Protein 7MH6 (pdb70)

InterPro domains:
  IPR000390 Small drug/metabolite transporter protein family [PTHR30561] (1-107)
  IPR037185 Multidrug transporter EmrE superfamily [SSF103481] (6-107)
  IPR045324 Small multidrug resistance protein [PF00893] (3-94)

Nearest PDB structures (foldseek):
  7ssu-assembly1_B  TM=9.901E-01  e=3.007E-12  Escherichia coli K-12
  7mgx-assembly1_B  TM=9.864E-01  e=2.349E-11  Escherichia coli
  7svx-assembly1_B  TM=9.795E-01  e=2.108E-11  Escherichia coli K-12
  8vxu-assembly2_D  TM=9.558E-01  e=1.137E-05  Clostridia bacterium
  7szt-assembly1_B  TM=9.581E-01  e=2.560E-05  Clostridiales bacterium oral taxon 876

Secondary structure (DSSP, 8-state):
-HHHHHHHHHHHHHHHHHHHTTSTTTTBTTHHHHHHHHHHHHHHHHHHHTTTS-HHHHHHHHHHHHHHHHHHHHHHHS----SSS-SHHHHHHHHHHHHHHH-/-HHHHHHHHHHHHHHHHHHHHHSSSS-BHHHHHHHHHHHHHHHHHHHHHTTTS-HHHHHHHHHHHHHHHHHHHHHHHSS---S-TTHHHHHHHHHHHHTTS--/--S-EEEEEEEEETTEEEEEEE--SGGG-BSEEEEEEEETT-SS--EEEEEETT--EEEE--PPTT-EEEEEE--SSTTS-PPEEEEEE-/--SEEEEEEEEETTEEEEEEE---GGG-BSEEEEEEEESS-SS---EEEEETT--EEEE-S--TT-EEEEEEE-SSGGG-PPEEEEEE-

Radius of gyration: 27.43 Å; Cα contacts (8 Å, |Δi|>4): 727; chains: 4; bounding box: 62×65×69 Å

Sequence (385 aa):
SVPTKLEVVAATPTSLLISWDAGHWWEWVTYYRITYGETGGNSPVQEFTVPGYSSTATISGLKPGVDYTITVYAPTSDYGSPISINYRTNPYIYLGGAILAEVIGTTLMKFSNGFTRLIPSMGTIICYCASFWLLAQTLAYIPTGIAYAIWSGVGIVLISLLSWGFFGQRLDLPAIIGMMLICAGVLIINLLSSVPTKLEVVAATPTSLLISWDAGHWWEWVTYYRITYGETGGNSPVQEFTVPGYSSTATISGLKPGVDYTITVYAPTSDYGSPISINYRTNPYIYLGGAILAEVIGTTLMKFSNGFTRLIPSMGTIICYCASFWLLAQTLAYIPTGIAYAIWSGVGIVLISLLSWGFFGQRLDLPAIIGMMLICAGVLIINLL

GO terms:
  GO:0022857 transmembrane transporter activity (F, IDA)
  GO:0005886 plasma membrane (C, EXP)
  GO:0042802 identical protein binding (F, IPI)
  GO:0005886 plasma membrane (C, IDA)
  GO:0016020 membrane (C, IDA)
  GO:0042908 xenobiotic transport (P, IDA)
  GO:0042910 xenobiotic transmembrane transporter activity (F, IDA)
  GO:1990961 xenobiotic detoxification by transmembrane export across the plasma membrane (P, IDA)
  GO:0015871 choline transport (P, IMP)
  GO:0015199 amino-acid betaine transmembrane transporter activity (F, IMP)
  GO:0015220 choline transmembrane transporter activity (F, IMP)
  GO:0031460 glycine betaine transport (P, IMP)
  GO:0006970 response to osmotic stress (P, IMP)
  GO:0015297 antiporter activity (F, IDA)
  GO:0006974 DNA damage response (P, IEP)
  GO:0009410 response to xenobiotic stimulus (P, IMP)
  GO:0006805 xenobiotic metabolic process (P, IMP)
  GO:0071466 cellular response to xenobiotic stimulus (P, IDA)

Organism: Escherichia coli (strain K12) (NCBI:txid83333)

Solvent-accessible surface area: 20332 Å² total; per-residue (Å²): 116,9,6,56,145,15,102,27,97,46,50,76,77,61,27,0,68,0,18,9,71,8,16,81,157,154,62,71,0,30,88,0,77,0,22,13,4,46,81,73,38,126,100,97,90,95,93,57,91,18,63,0,132,32,45,73,9,84,1,67,72,14,99,88,37,45,29,9,42,0,19,0,62,5,12,57,92,119,18,22,93,53,43,73,44,94,78,157,34,120,31,39,124,123,1,22,24,0,3,87,16,42,2,77,0,34,25,54,71,130,126,6,66,66,99,11,57,27,52,17,5,96,16,0,90,110,18,38,78,38,0,60,130,42,24,10,87,1,4,76,171,6,22,4,3,12,2,17,0,8,50,6,0,36,9,12,18,38,57,47,59,61,19,150,40,173,83,43,90,145,130,76,71,117,7,94,92,0,45,107,72,1,63,40,0,23,99,51,0,41,116,129,167,49,6,4,63,136,18,100,31,91,48,49,60,80,66,26,1,65,0,16,11,67,12,24,103,137,121,42,88,0,29,81,0,75,0,12,24,8,56,62,62,59,133,75,113,85,116,109,65,87,28,60,3,163,38,46,74,8,90,3,72,72,11,115,80,44,43,23,10,42,1,19,0,62,7,13,56,102,123,26,16,87,58,36,68,42,88,76,154,29,136,28,125,134,107,2,32,29,0,2,88,15,25,0,69,0,8,14,52,4,61,79,0,70,20,50,14,82,22,62,14,9,94,13,1,98,107,20,26,71,41,6,110,163,41,60,58,68,0,74,79,166,6,80,93,26,65,5,75,7,75,41,2,15,64,0,0,58,47,0,26,94,60,10,121,58,116,67,42,111,119,90,93,32,76,6,63,125,0,5,76,49,0,14,52,0,0,68,29,32,37,88,132

Foldseek 3Di:
DPWADWDFDDDDQFKTKIFTRLDDVVPFAQKKKKWKAFPVPPDHTDIDMDGRVGGIDMGGGGHGQTKMKMWIDGPDCPVDDIDIDIDHD/DLVVLLVVLLVLQLLLVVLPVVDDPCPPPPSVVSNVVSNVSSVVSCVVSCVPAPPVLSVLLSVLVNVVVNQCVCVVPVDDCPPVVCVVVNVVSVVSCVVSPPD/DFDKADWDFPDDDQFKTKIFIRQDDPVSQAQKKKKWKDFPVDPDGIDIDMDGRVDGMDMGGGHHAQTKMKMWIGGPDCPRHDIDIDMDHD/DLVVLLVQLLVLQLQLVLLVVVCVNVPDPPSVVSNVVSNVSSVVSVVVSVVPDPDLVSVLCSLVVSLVSNLVVCCVPVRDACPDPDPVVSVVVSVVSNPVRVD

B-factor: mean 81.22, std 17.91, range [43.33, 155.23]

Structure (mmCIF, N/CA/C/O backbone):
data_7MH6
#
_entry.id   7MH6
#
_cell.length_a   140.641
_cell.length_b   49.850
_cell.length_c   109.830
_cell.angle_alpha   90.000
_cell.angle_beta   93.750
_cell.angle_gamma   90.000
#
_symmetry.space_group_name_H-M   'C 1 2 1'
#
loop_
_entity.id
_entity.type
_entity.pdbx_description
1 polymer 'Monobody L10'
2 polymer 'Multidrug transporter EmrE'
3 water water
#
loop_
_atom_site.group_PDB
_atom_site.id
_atom_site.type_symbol
_atom_site.label_atom_id
_atom_site.label_alt_id
_atom_site.label_comp_id
_atom_site.label_asym_id
_atom_site.label_entity_id
_atom_site.label_seq_id
_atom_site.pdbx_PDB_ins_code
_atom_site.Cartn_x
_atom_site.Cartn_y
_atom_site.Cartn_z
_atom_site.occupancy
_atom_site.B_iso_or_equiv
_atom_site.auth_seq_id
_atom_site.auth_comp_id
_atom_site.auth_asym_id
_atom_site.auth_atom_id
_atom_site.pdbx_PDB_model_num
ATOM 1 N N . SER A 1 2 ? -39.080 -31.864 23.282 1.00 77.58 4 SER D N 1
ATOM 2 C CA . SER A 1 2 ? -39.607 -33.063 22.641 1.00 84.81 4 SER D CA 1
ATOM 3 C C . SER A 1 2 ? -39.979 -34.117 23.679 1.00 95.19 4 SER D C 1
ATOM 4 O O . SER A 1 2 ? -41.116 -34.587 23.719 1.00 105.95 4 SER D O 1
ATOM 7 N N . VAL A 1 3 ? -39.014 -34.491 24.512 1.00 95.09 5 VAL D N 1
ATOM 8 C CA . VAL A 1 3 ? -39.248 -35.444 25.594 1.00 92.48 5 VAL D CA 1
ATOM 9 C C . VAL A 1 3 ? -38.671 -34.867 26.881 1.00 85.91 5 VAL D C 1
ATOM 10 O O . VAL A 1 3 ? -37.620 -34.211 26.847 1.00 91.66 5 VAL D O 1
ATOM 14 N N . PRO A 1 4 ? -39.319 -35.071 28.039 1.00 81.97 6 PRO D N 1
ATOM 15 C CA . PRO A 1 4 ? -40.581 -35.802 28.213 1.00 84.77 6 PRO D CA 1
ATOM 16 C C . PRO A 1 4 ? -41.800 -34.992 27.776 1.00 86.23 6 PRO D C 1
ATOM 17 O O . PRO A 1 4 ? -41.661 -33.830 27.394 1.00 82.93 6 PRO D O 1
ATOM 21 N N . THR A 1 5 ? -42.981 -35.604 27.839 1.00 89.42 7 THR D N 1
ATOM 22 C CA . THR A 1 5 ? -44.201 -34.964 27.373 1.00 95.55 7 THR D CA 1
ATOM 23 C C . THR A 1 5 ? -45.374 -35.424 28.228 1.00 96.06 7 THR D C 1
ATOM 24 O O . THR A 1 5 ? -45.419 -36.579 28.662 1.00 94.18 7 THR D O 1
ATOM 28 N N . LYS A 1 6 ? -46.315 -34.506 28.468 1.00 88.35 8 LYS D N 1
ATOM 29 C CA . LYS A 1 6 ? -47.575 -34.785 29.160 1.00 86.94 8 LYS D CA 1
ATOM 30 C C . LYS A 1 6 ? -47.321 -35.265 30.594 1.00 79.87 8 LYS D C 1
ATOM 31 O O . LYS A 1 6 ? -47.482 -36.438 30.936 1.00 77.24 8 LYS D O 1
ATOM 37 N N . LEU A 1 7 ? -46.928 -34.308 31.429 1.00 77.43 9 LEU D N 1
ATOM 38 C CA . LEU A 1 7 ? -46.694 -34.557 32.848 1.00 72.94 9 LEU D CA 1
ATOM 39 C C . LEU A 1 7 ? -47.967 -34.222 33.617 1.00 74.56 9 LEU D C 1
ATOM 40 O O . LEU A 1 7 ? -48.331 -33.049 33.746 1.00 80.33 9 LEU D O 1
ATOM 45 N N . GLU A 1 8 ? -48.642 -35.249 34.128 1.00 74.93 10 GLU D N 1
ATOM 46 C CA . GLU A 1 8 ? -49.881 -35.063 34.869 1.00 78.53 10 GLU D CA 1
ATOM 47 C C . GLU A 1 8 ? -49.877 -35.956 36.102 1.00 74.59 10 GLU D C 1
ATOM 48 O O . GLU A 1 8 ? -49.169 -36.965 36.164 1.00 75.07 10 GLU D O 1
ATOM 54 N N . VAL A 1 9 ? -50.687 -35.571 37.083 1.00 66.40 11 VAL D N 1
ATOM 55 C CA . VAL A 1 9 ? -50.769 -36.260 38.366 1.00 54.86 11 VAL D CA 1
ATOM 56 C C . VAL A 1 9 ? -51.930 -37.242 38.300 1.00 53.87 11 VAL D C 1
ATOM 57 O O . VAL A 1 9 ? -53.098 -36.841 38.303 1.00 63.04 11 VAL D O 1
ATOM 61 N N . VAL A 1 10 ? -51.611 -38.536 38.250 1.00 50.17 12 VAL D N 1
ATOM 62 C CA . VAL A 1 10 ? -52.648 -39.562 38.169 1.00 49.36 12 VAL D CA 1
ATOM 63 C C . VAL A 1 10 ? -53.404 -39.661 39.489 1.00 55.19 12 VAL D C 1
ATOM 64 O O . VAL A 1 10 ? -54.609 -39.395 39.558 1.00 67.46 12 VAL D O 1
ATOM 68 N N . ALA A 1 11 ? -52.708 -40.049 40.553 1.00 50.74 13 ALA D N 1
ATOM 69 C CA . ALA A 1 11 ? -53.303 -40.199 41.871 1.00 45.82 13 ALA D CA 1
ATOM 70 C C . ALA A 1 11 ? -52.804 -39.096 42.795 1.00 49.48 13 ALA D C 1
ATOM 71 O O . ALA A 1 11 ? -51.696 -38.580 42.629 1.00 59.55 13 ALA D O 1
ATOM 73 N N . ALA A 1 12 ? -53.629 -38.741 43.777 1.00 48.92 14 ALA D N 1
ATOM 74 C CA . ALA A 1 12 ? -53.313 -37.618 44.655 1.00 52.59 14 ALA D CA 1
ATOM 75 C C . ALA A 1 12 ? -53.873 -37.890 46.043 1.00 53.18 14 ALA D C 1
ATOM 76 O O . ALA A 1 12 ? -55.092 -37.890 46.236 1.00 65.17 14 ALA D O 1
ATOM 78 N N . THR A 1 13 ? -52.984 -38.115 46.994 1.00 47.77 15 THR D N 1
ATOM 79 C CA . THR A 1 13 ? -53.223 -38.195 48.421 1.00 48.35 15 THR D CA 1
ATOM 80 C C . THR A 1 13 ? -52.706 -36.921 49.083 1.00 54.16 15 THR D C 1
ATOM 81 O O . THR A 1 13 ? -51.724 -36.340 48.611 1.00 62.37 15 THR D O 1
ATOM 85 N N . PRO A 1 14 ? -53.359 -36.432 50.149 1.00 53.93 16 PRO D N 1
ATOM 86 C CA . PRO A 1 14 ? -52.885 -35.207 50.811 1.00 54.74 16 PRO D CA 1
ATOM 87 C C . PRO A 1 14 ? -51.390 -35.159 51.104 1.00 59.47 16 PRO D C 1
ATOM 88 O O . PRO A 1 14 ? -50.835 -34.070 51.275 1.00 67.15 16 PRO D O 1
ATOM 92 N N . THR A 1 15 ? -50.718 -36.310 51.154 1.00 57.89 17 THR D N 1
ATOM 93 C CA . THR A 1 15 ? -49.284 -36.346 51.421 1.00 54.11 17 THR D CA 1
ATOM 94 C C . THR A 1 15 ? -48.486 -37.051 50.332 1.00 58.66 17 THR D C 1
ATOM 95 O O . THR A 1 15 ? -47.283 -37.275 50.514 1.00 66.11 17 THR D O 1
ATOM 99 N N . SER A 1 16 ? -49.106 -37.406 49.208 1.00 54.42 18 SER D N 1
ATOM 100 C CA . SER A 1 16 ? -48.373 -38.109 48.165 1.00 51.46 18 SER D CA 1
ATOM 101 C C . SER A 1 16 ? -49.038 -37.877 46.817 1.00 53.57 18 SER D C 1
ATOM 102 O O . SER A 1 16 ? -50.260 -37.738 46.726 1.00 60.60 18 SER D O 1
ATOM 105 N N . LEU A 1 17 ? -48.214 -37.854 45.769 1.00 53.42 19 LEU D N 1
ATOM 106 C CA . LEU A 1 17 ? -48.668 -37.608 44.405 1.00 47.90 19 LEU D CA 1
ATOM 107 C C . LEU A 1 17 ? -48.046 -38.641 43.481 1.00 51.10 19 LEU D C 1
ATOM 108 O O . LEU A 1 17 ? -46.818 -38.759 43.416 1.00 56.63 19 LEU D O 1
ATOM 113 N N . LEU A 1 18 ? -48.889 -39.380 42.764 1.00 50.49 20 LEU D N 1
ATOM 114 C CA . LEU A 1 18 ? -48.443 -40.335 41.756 1.00 49.71 20 LEU D CA 1
ATOM 115 C C . LEU A 1 18 ? -48.552 -39.665 40.391 1.00 52.86 20 LEU D C 1
ATOM 116 O O . LEU A 1 18 ? -49.658 -39.433 39.894 1.00 67.64 20 LEU D O 1
ATOM 121 N N . ILE A 1 19 ? -47.408 -39.357 39.789 1.00 50.71 21 ILE D N 1
ATOM 122 C CA . ILE A 1 19 ? -47.368 -38.644 38.521 1.00 57.32 21 ILE D CA 1
ATOM 123 C C . ILE A 1 19 ? -46.918 -39.595 37.420 1.00 63.30 21 ILE D C 1
ATOM 124 O O . ILE A 1 19 ? -46.348 -40.661 37.670 1.00 71.62 21 ILE D O 1
ATOM 129 N N . SER A 1 20 ? -47.180 -39.191 36.178 1.00 66.20 22 SER D N 1
ATOM 130 C CA . SER A 1 20 ? -46.793 -39.977 35.015 1.00 69.55 22 SER D CA 1
ATOM 131 C C . SER A 1 20 ? -46.460 -39.034 33.868 1.00 71.61 22 SER D C 1
ATOM 132 O O . SER A 1 20 ? -46.751 -37.836 33.913 1.00 76.88 22 SER D O 1
ATOM 135 N N . TRP A 1 21 ? -45.852 -39.598 32.828 1.00 68.12 23 TRP D N 1
ATOM 136 C CA . TRP A 1 21 ? -45.490 -38.833 31.645 1.00 73.55 23 TRP D CA 1
ATOM 137 C C . TRP A 1 21 ? -45.292 -39.794 30.485 1.00 73.28 23 TRP D C 1
ATOM 138 O O . TRP A 1 21 ? -45.094 -40.998 30.676 1.00 73.19 23 TRP D O 1
ATOM 149 N N . ASP A 1 22 ? -45.354 -39.243 29.276 1.00 74.17 24 ASP D N 1
ATOM 150 C CA . ASP A 1 22 ? -45.079 -40.017 28.072 1.00 78.07 24 ASP D CA 1
ATOM 151 C C . ASP A 1 22 ? -43.569 -40.092 27.892 1.00 77.60 24 ASP D C 1
ATOM 152 O O . ASP A 1 22 ? -42.926 -39.099 27.532 1.00 75.23 24 ASP D O 1
ATOM 157 N N . ALA A 1 23 ? -43.003 -41.272 28.148 1.00 78.45 25 ALA D N 1
ATOM 158 C CA . ALA A 1 23 ? -41.557 -41.460 28.146 1.00 77.84 25 ALA D CA 1
ATOM 159 C C . ALA A 1 23 ? -40.979 -41.348 26.743 1.00 87.28 25 ALA D C 1
ATOM 160 O O . ALA A 1 23 ? -39.760 -41.420 26.560 1.00 89.91 25 ALA D O 1
ATOM 162 N N . GLY A 1 24 ? -41.846 -41.174 25.752 1.00 92.10 26 GLY D N 1
ATOM 163 C CA . GLY A 1 24 ? -41.415 -41.074 24.376 1.00 93.44 26 GLY D CA 1
ATOM 164 C C . GLY A 1 24 ? -41.851 -42.283 23.582 1.00 96.04 26 GLY D C 1
ATOM 165 O O . GLY A 1 24 ? -43.031 -42.647 23.599 1.00 99.65 26 GLY D O 1
ATOM 166 N N . HIS A 1 25 ? -40.902 -42.938 22.918 1.00 97.11 27 HIS D N 1
ATOM 167 C CA . HIS A 1 25 ? -41.233 -44.080 22.078 1.00 106.00 27 HIS D CA 1
ATOM 168 C C . HIS A 1 25 ? -39.986 -44.820 21.613 1.00 108.44 27 HIS D C 1
ATOM 169 O O . HIS A 1 25 ? -39.403 -44.475 20.579 1.00 115.41 27 HIS D O 1
ATOM 176 N N . TRP A 1 26 ? -39.577 -45.838 22.371 1.00 100.52 28 TRP D N 1
ATOM 177 C CA . TRP A 1 26 ? -38.503 -46.738 21.969 1.00 103.78 28 TRP D CA 1
ATOM 178 C C . TRP A 1 26 ? -37.236 -45.976 21.608 1.00 102.73 28 TRP D C 1
ATOM 179 O O . TRP A 1 26 ? -36.487 -45.550 22.494 1.00 92.91 28 TRP D O 1
ATOM 190 N N . TRP A 1 27 ? -37.015 -45.771 20.310 1.00 107.92 29 TRP D N 1
ATOM 191 C CA . TRP A 1 27 ? -35.774 -45.193 19.805 1.00 109.10 29 TRP D CA 1
ATOM 192 C C . TRP A 1 27 ? -35.536 -43.762 20.282 1.00 109.10 29 TRP D C 1
ATOM 193 O O . TRP A 1 27 ? -34.531 -43.144 19.915 1.00 108.54 29 TRP D O 1
ATOM 204 N N . GLU A 1 28 ? -36.445 -43.219 21.090 1.00 104.10 30 GLU D N 1
ATOM 205 C CA . GLU A 1 28 ? -36.235 -41.924 21.727 1.00 103.08 30 GLU D CA 1
ATOM 206 C C . GLU A 1 28 ? -36.328 -42.001 23.246 1.00 94.09 30 GLU D C 1
ATOM 207 O O . GLU A 1 28 ? -36.440 -40.959 23.905 1.00 92.55 30 GLU D O 1
ATOM 213 N N . TRP A 1 29 ? -36.288 -43.203 23.819 1.00 89.49 31 TRP D N 1
ATOM 214 C CA . TRP A 1 29 ? -36.200 -43.345 25.265 1.00 76.48 31 TRP D CA 1
ATOM 215 C C . TRP A 1 29 ? -34.852 -42.837 25.759 1.00 67.20 31 TRP D C 1
ATOM 216 O O . TRP A 1 29 ? -33.806 -43.170 25.193 1.00 68.44 31 TRP D O 1
ATOM 227 N N . VAL A 1 30 ? -34.874 -42.035 26.820 1.00 64.35 32 VAL D N 1
ATOM 228 C CA . VAL A 1 30 ? -33.639 -41.559 27.431 1.00 63.58 32 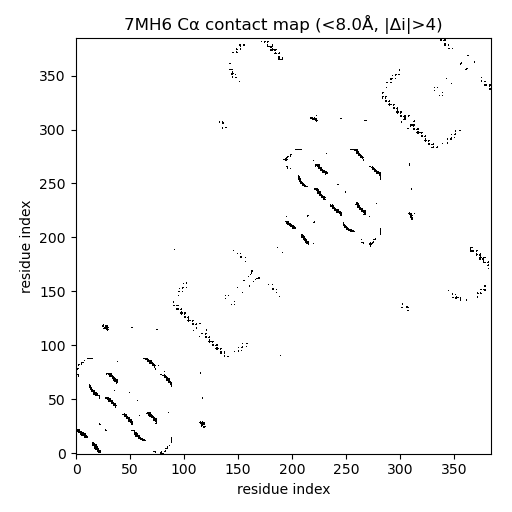VAL D CA 1
ATOM 229 C C . VAL A 1 30 ? -33.196 -42.572 28.477 1.00 65.71 32 VAL D C 1
ATOM 230 O O . VAL A 1 30 ? -33.947 -43.490 28.821 1.00 66.02 32 VAL D O 1
ATOM 234 N N . THR A 1 31 ? -31.974 -42.417 28.989 1.00 65.28 33 THR D N 1
ATOM 235 C CA . THR A 1 31 ? -31.494 -43.330 30.020 1.00 56.41 33 THR D CA 1
ATOM 236 C C . THR A 1 31 ? -32.188 -43.079 31.351 1.00 59.29 33 THR D C 1
ATOM 237 O O . THR A 1 31 ? -32.475 -44.025 32.094 1.00 66.77 33 THR D O 1
ATOM 241 N N . TYR A 1 32 ? -32.475 -41.818 31.668 1.00 61.17 34 TYR D N 1
ATOM 242 C CA . TYR A 1 32 ? -33.021 -41.484 32.975 1.00 59.02 34 TYR D CA 1
ATOM 243 C C . TYR A 1 32 ? -33.685 -40.117 32.922 1.00 62.85 34 TYR D C 1
ATOM 244 O O . TYR A 1 32 ? -33.269 -39.238 32.165 1.00 69.25 34 TYR D O 1
ATOM 253 N N . TYR A 1 33 ? -34.717 -39.950 33.741 1.00 60.57 35 TYR D N 1
ATOM 254 C CA . TYR A 1 33 ? -35.308 -38.651 34.020 1.00 63.47 35 TYR D CA 1
ATOM 255 C C . TYR A 1 33 ? -35.037 -38.293 35.475 1.00 69.16 35 TYR D C 1
ATOM 256 O O . TYR A 1 33 ? -34.897 -39.174 36.327 1.00 72.23 35 TYR D O 1
ATOM 265 N N . ARG A 1 34 ? -34.954 -36.996 35.760 1.00 62.36 36 ARG D N 1
ATOM 266 C CA . ARG A 1 34 ? -34.866 -36.523 37.133 1.00 57.56 36 ARG D CA 1
ATOM 267 C C . ARG A 1 34 ? -36.097 -35.680 37.433 1.00 66.46 36 ARG D C 1
ATOM 268 O O . ARG A 1 34 ? -36.479 -34.816 36.635 1.00 70.80 36 ARG D O 1
ATOM 276 N N . ILE A 1 35 ? -36.733 -35.961 38.566 1.00 65.59 37 ILE D N 1
ATOM 277 C CA . ILE A 1 35 ? -38.009 -35.363 38.938 1.00 64.63 37 ILE D CA 1
ATOM 278 C C . ILE A 1 35 ? -37.782 -34.506 40.172 1.00 71.26 37 ILE D C 1
ATOM 279 O O . ILE A 1 35 ? -37.353 -35.011 41.217 1.00 76.65 37 ILE D O 1
ATOM 284 N N . THR A 1 36 ? -38.077 -33.216 40.057 1.00 69.04 38 THR D N 1
ATOM 285 C CA . THR A 1 36 ? -37.899 -32.263 41.143 1.00 70.19 38 THR D CA 1
ATOM 286 C C . THR A 1 36 ? -39.262 -31.810 41.645 1.00 73.53 38 THR D C 1
ATOM 287 O O . THR A 1 36 ? -40.117 -31.410 40.848 1.00 74.09 38 THR D O 1
ATOM 291 N N . TYR A 1 37 ? -39.464 -31.874 42.961 1.00 73.84 39 TYR D N 1
ATOM 292 C CA . TYR A 1 37 ? -40.695 -31.399 43.583 1.00 71.12 39 TYR D CA 1
ATOM 293 C C . TYR A 1 37 ? -40.352 -30.565 44.808 1.00 76.99 39 TYR D C 1
ATOM 294 O O . TYR A 1 37 ? -39.661 -31.040 45.713 1.00 80.87 39 TYR D O 1
ATOM 303 N N . GLY A 1 38 ? -40.832 -29.322 44.833 1.00 81.75 40 GLY D N 1
ATOM 304 C CA . GLY A 1 38 ? -40.615 -28.448 45.968 1.00 84.92 40 GLY D CA 1
ATOM 305 C C . GLY A 1 38 ? -41.807 -27.540 46.167 1.00 91.12 40 GLY D C 1
ATOM 306 O O . GLY A 1 38 ? -42.744 -27.521 45.364 1.00 93.99 40 GLY D O 1
ATOM 307 N N . GLU A 1 39 ? -41.764 -26.782 47.261 1.00 90.12 41 GLU D N 1
ATOM 308 C CA . GLU A 1 39 ? -42.840 -25.845 47.552 1.00 93.70 41 GLU D CA 1
ATOM 309 C C . GLU A 1 39 ? -42.906 -24.768 46.475 1.00 99.64 41 GLU D C 1
ATOM 310 O O . GLU A 1 39 ? -41.882 -24.349 45.929 1.00 104.06 41 GLU D O 1
ATOM 316 N N . THR A 1 40 ? -44.127 -24.325 46.165 1.00 96.18 42 THR D N 1
ATOM 317 C CA . THR A 1 40 ? -44.309 -23.332 45.112 1.00 95.44 42 THR D CA 1
ATOM 318 C C . THR A 1 40 ? -43.679 -21.991 45.465 1.00 101.52 42 THR D C 1
ATOM 319 O O . THR A 1 40 ? -43.455 -21.171 44.568 1.00 104.80 42 THR D O 1
ATOM 323 N N . GLY A 1 41 ? -43.390 -21.751 46.741 1.00 106.30 43 GLY D N 1
ATOM 324 C CA . GLY A 1 41 ? -42.688 -20.552 47.151 1.00 107.90 43 GLY D CA 1
ATOM 325 C C . GLY A 1 41 ? -41.261 -20.847 47.564 1.00 101.55 43 GLY D C 1
ATOM 326 O O . GLY A 1 41 ? -40.352 -20.052 47.307 1.00 96.78 43 GLY D O 1
ATOM 327 N N . GLY A 1 42 ? -41.054 -21.994 48.206 1.00 103.63 44 GLY D N 1
ATOM 328 C CA . GLY A 1 42 ? -39.727 -22.409 48.612 1.00 105.94 44 GLY D CA 1
ATOM 329 C C . GLY A 1 42 ? -39.327 -21.903 49.982 1.00 114.03 44 GLY D C 1
ATOM 330 O O . GLY A 1 42 ? -38.829 -20.780 50.112 1.00 110.84 44 GLY D O 1
ATOM 331 N N . ASN A 1 43 ? -39.547 -22.721 51.014 1.00 119.96 45 ASN D N 1
ATOM 332 C CA . ASN A 1 43 ? -39.119 -22.345 52.358 1.00 119.41 45 ASN D CA 1
ATOM 333 C C . ASN A 1 43 ? -37.604 -22.204 52.422 1.00 118.21 45 ASN D C 1
ATOM 334 O O . ASN A 1 43 ? -37.081 -21.173 52.861 1.00 116.35 45 ASN D O 1
ATOM 339 N N . SER A 1 44 ? -36.882 -23.235 51.988 1.00 114.47 46 SER D N 1
ATOM 340 C CA . SER A 1 44 ? -35.434 -23.143 51.855 1.00 116.74 46 SER D CA 1
ATOM 341 C C . SER A 1 44 ? -34.948 -24.050 50.722 1.00 119.33 46 SER D C 1
ATOM 342 O O . SER A 1 44 ? -34.202 -23.583 49.852 1.00 117.91 46 SER D O 1
ATOM 345 N N . PRO A 1 45 ? -35.337 -25.349 50.676 1.00 120.84 47 PRO D N 1
ATOM 346 C CA . PRO A 1 45 ? -34.927 -26.181 49.539 1.00 106.47 47 PRO D CA 1
ATOM 347 C C . PRO A 1 45 ? -36.106 -26.661 48.707 1.00 104.59 47 PRO D C 1
ATOM 348 O O . PRO A 1 45 ? -37.205 -26.102 48.792 1.00 107.74 47 PRO D O 1
ATOM 352 N N . VAL A 1 46 ? -35.882 -27.699 47.897 1.00 104.53 48 VAL D N 1
ATOM 353 C CA . VAL A 1 46 ? -36.953 -28.395 47.187 1.00 103.19 48 VAL D CA 1
ATOM 354 C C . VAL A 1 46 ? -36.786 -29.887 47.450 1.00 98.16 48 VAL D C 1
ATOM 355 O O . VAL A 1 46 ? -36.272 -30.278 48.504 1.00 102.46 48 VAL D O 1
ATOM 359 N N . GLN A 1 47 ? -37.190 -30.734 46.504 1.00 94.65 49 GLN D N 1
ATOM 360 C CA . GLN A 1 47 ? -36.877 -32.154 46.605 1.00 91.38 49 GLN D CA 1
ATOM 361 C C . GLN A 1 47 ? -36.789 -32.743 45.202 1.00 87.92 49 GLN D C 1
ATOM 362 O O . GLN A 1 47 ? -37.457 -32.277 44.273 1.00 87.16 49 GLN D O 1
ATOM 368 N N . GLU A 1 48 ? -35.959 -33.777 45.056 1.00 85.16 50 GLU D N 1
ATOM 369 C CA . GLU A 1 48 ? -35.613 -34.269 43.728 1.00 81.46 50 GLU D CA 1
ATOM 370 C C . GLU A 1 48 ? -35.107 -35.703 43.819 1.00 82.66 50 GLU D C 1
ATOM 371 O O . GLU A 1 48 ? -34.448 -36.082 44.792 1.00 88.92 50 GLU D O 1
ATOM 377 N N . PHE A 1 49 ? -35.423 -36.494 42.791 1.00 74.60 51 PHE D N 1
ATOM 378 C CA . PHE A 1 49 ? -34.900 -37.848 42.645 1.00 67.70 51 PHE D CA 1
ATOM 379 C C . PHE A 1 49 ? -34.759 -38.164 41.157 1.00 67.07 51 PHE D C 1
ATOM 380 O O . PHE A 1 49 ? -35.063 -37.335 40.294 1.00 69.80 51 PHE D O 1
ATOM 388 N N . THR A 1 50 ? -34.287 -39.376 40.858 1.00 58.67 52 THR D N 1
ATOM 389 C CA . THR A 1 50 ? -34.096 -39.832 39.486 1.00 57.81 52 THR D CA 1
ATOM 390 C C . THR A 1 50 ? -34.838 -41.143 39.257 1.00 60.59 52 THR D C 1
ATOM 391 O O . THR A 1 50 ? -35.081 -41.911 40.193 1.00 65.81 52 THR D O 1
ATOM 395 N N . VAL A 1 51 ? -35.198 -41.388 38.000 1.00 57.63 53 VAL D N 1
ATOM 396 C CA . VAL A 1 51 ? -35.970 -42.567 37.608 1.00 53.91 53 VAL D CA 1
ATOM 397 C C . VAL A 1 51 ? -35.393 -43.116 36.307 1.00 53.17 53 VAL D C 1
ATOM 398 O O . VAL A 1 51 ? -35.054 -42.334 35.406 1.00 60.28 53 VAL D O 1
ATOM 402 N N . PRO A 1 52 ? -35.243 -44.434 36.168 1.00 47.03 54 PRO D N 1
ATOM 403 C CA . PRO A 1 52 ? -34.731 -44.993 34.912 1.00 50.00 54 PRO D CA 1
ATOM 404 C C . PRO A 1 52 ? -35.626 -44.646 33.730 1.00 59.21 54 PRO D C 1
ATOM 405 O O . PRO A 1 52 ? -36.821 -44.380 33.872 1.00 63.12 54 PRO D O 1
ATOM 409 N N . GLY A 1 53 ? -35.020 -44.667 32.540 1.00 61.52 55 GLY D N 1
ATOM 410 C CA . GLY A 1 53 ? -35.699 -44.167 31.356 1.00 63.48 55 GLY D CA 1
ATOM 411 C C . GLY A 1 53 ? 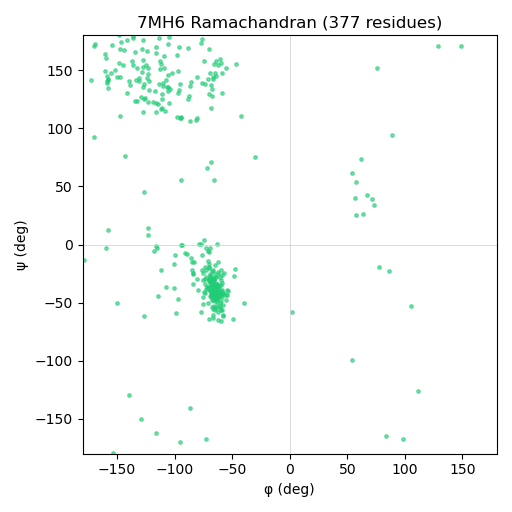-36.882 -45.003 30.912 1.00 66.22 55 GLY D C 1
ATOM 412 O O . GLY A 1 53 ? -37.849 -44.466 30.363 1.00 68.40 55 GLY D O 1
ATOM 413 N N . TYR A 1 54 ? -36.829 -46.320 31.128 1.00 63.92 56 TYR D N 1
ATOM 414 C CA . TYR A 1 54 ? -37.923 -47.176 30.685 1.00 65.30 56 TYR D CA 1
ATOM 415 C C . TYR A 1 54 ? -39.209 -46.926 31.461 1.00 65.22 56 TYR D C 1
ATOM 416 O O . TYR A 1 54 ? -40.293 -47.235 30.954 1.00 69.84 56 TYR D O 1
ATOM 425 N N . SER A 1 55 ? -39.118 -46.374 32.667 1.00 65.08 57 SER D N 1
ATOM 426 C CA . SER A 1 55 ? -40.302 -46.096 33.465 1.00 69.50 57 SER D CA 1
ATOM 427 C C . SER A 1 55 ? -40.958 -44.799 33.011 1.00 73.30 57 SER D C 1
ATOM 428 O O . SER A 1 55 ? -40.280 -43.840 32.633 1.00 77.11 57 SER D O 1
ATOM 431 N N . SER A 1 56 ? -42.290 -44.774 33.050 1.00 75.12 58 SER D N 1
ATOM 432 C CA . SER A 1 56 ? -43.054 -43.594 32.679 1.00 71.56 58 SER D CA 1
ATOM 433 C C . SER A 1 56 ? -43.853 -43.012 33.837 1.00 73.71 58 SER D C 1
ATOM 434 O O . SER A 1 56 ? -44.525 -41.991 33.654 1.00 75.19 58 SER D O 1
ATOM 437 N N . THR A 1 57 ? -43.800 -43.627 35.018 1.00 71.05 59 THR D N 1
ATOM 438 C CA . THR A 1 57 ? -44.515 -43.149 36.192 1.00 68.92 59 THR D CA 1
ATOM 439 C C . THR A 1 57 ? -43.547 -43.014 37.360 1.00 62.35 59 THR D C 1
ATOM 440 O O . THR A 1 57 ? -42.481 -43.632 37.385 1.00 72.87 59 THR D O 1
ATOM 444 N N . ALA A 1 58 ? -43.939 -42.200 38.338 1.00 57.63 60 ALA D N 1
ATOM 445 C CA . ALA A 1 58 ? -43.126 -41.984 39.527 1.00 56.29 60 ALA D CA 1
ATOM 446 C C . ALA A 1 58 ? -44.013 -41.462 40.646 1.00 58.67 60 ALA D C 1
ATOM 447 O O . ALA A 1 58 ? -44.890 -40.628 40.410 1.00 68.11 60 ALA D O 1
ATOM 449 N N . THR A 1 59 ? -43.780 -41.956 41.857 1.00 50.48 61 THR D N 1
ATOM 450 C CA . THR A 1 59 ? -44.526 -41.522 43.028 1.00 43.54 61 THR D CA 1
ATOM 451 C C . THR A 1 59 ? -43.690 -40.555 43.857 1.00 45.11 61 THR D C 1
ATOM 452 O O . THR A 1 59 ? -42.461 -40.651 43.910 1.00 48.79 61 THR D O 1
ATOM 456 N N . ILE A 1 60 ? -44.373 -39.613 44.498 1.00 45.30 62 ILE D N 1
ATOM 457 C CA . ILE A 1 60 ? -43.740 -38.579 45.308 1.00 48.98 62 ILE D CA 1
ATOM 458 C C . ILE A 1 60 ? -44.406 -38.605 46.674 1.00 54.56 62 ILE D C 1
ATOM 459 O O . ILE A 1 60 ? -45.595 -38.288 46.792 1.00 67.40 62 ILE D O 1
ATOM 464 N N . SER A 1 61 ? -43.652 -38.975 47.701 1.00 53.34 63 SER D N 1
ATOM 465 C CA . SER A 1 61 ? -44.185 -39.151 49.043 1.00 54.19 63 SER D CA 1
ATOM 466 C C . SER A 1 61 ? -43.599 -38.102 49.984 1.00 56.97 63 SER D C 1
ATOM 467 O O . SER A 1 61 ? -42.762 -37.280 49.599 1.00 65.52 63 SER D O 1
ATOM 470 N N . GLY A 1 62 ? -44.054 -38.141 51.232 1.00 58.16 64 GLY D N 1
ATOM 471 C CA . GLY A 1 62 ? -43.536 -37.255 52.261 1.00 62.94 64 GLY D CA 1
ATOM 472 C C . GLY A 1 62 ? -43.856 -35.791 52.052 1.00 59.71 64 GLY D C 1
ATOM 473 O O . GLY A 1 62 ? -42.984 -34.936 52.252 1.00 65.14 64 GLY D O 1
ATOM 474 N N . LEU A 1 63 ? -45.085 -35.479 51.660 1.00 61.65 65 LEU D N 1
ATOM 475 C CA . LEU A 1 63 ? -45.505 -34.112 51.395 1.00 69.15 65 LEU D CA 1
ATOM 476 C C . LEU A 1 63 ? -46.391 -33.603 52.525 1.00 75.53 65 LEU D C 1
ATOM 477 O O . LEU A 1 63 ? -46.785 -34.346 53.428 1.00 78.70 65 LEU D O 1
ATOM 482 N N . LYS A 1 64 ? -46.700 -32.305 52.464 1.00 77.89 66 LYS D N 1
ATOM 483 C CA . LYS A 1 64 ? -47.564 -31.670 53.443 1.00 75.00 66 LYS D CA 1
ATOM 484 C C . LYS A 1 64 ? -48.932 -31.378 52.837 1.00 73.12 66 LYS D C 1
ATOM 485 O O . LYS A 1 64 ? -49.017 -30.893 51.703 1.00 74.06 66 LYS D O 1
ATOM 491 N N . PRO A 1 65 ? -50.014 -31.664 53.561 1.00 71.32 67 PRO D N 1
ATOM 492 C CA . PRO A 1 65 ? -51.352 -31.478 52.987 1.00 69.93 67 PRO D CA 1
ATOM 493 C C . PRO A 1 65 ? -51.701 -30.007 52.828 1.00 77.41 67 PRO D C 1
ATOM 494 O O . PRO A 1 65 ? -51.358 -29.171 53.667 1.00 83.89 67 PRO D O 1
ATOM 498 N N . GLY A 1 66 ? -52.394 -29.698 51.730 1.00 78.64 68 GLY D N 1
ATOM 499 C CA . GLY A 1 66 ? -52.832 -28.353 51.437 1.00 81.82 68 GLY D CA 1
ATOM 500 C C . GLY A 1 66 ? -51.819 -27.486 50.719 1.00 85.42 68 GLY D C 1
ATOM 501 O O . GLY A 1 66 ? -52.213 -26.517 50.059 1.00 84.25 68 GLY D O 1
ATOM 502 N N . VAL A 1 67 ? -50.533 -27.805 50.821 1.00 86.95 69 VAL D N 1
ATOM 503 C CA . VAL A 1 67 ? -49.488 -26.995 50.205 1.00 85.40 69 VAL D CA 1
ATOM 504 C C . VAL A 1 67 ? -49.461 -27.257 48.707 1.00 85.49 69 VAL D C 1
ATOM 505 O O . VAL A 1 67 ? -49.596 -28.400 48.253 1.00 86.95 69 VAL D O 1
ATOM 509 N N . ASP A 1 68 ? -49.291 -26.192 47.930 1.00 86.05 70 ASP D N 1
ATOM 510 C CA . ASP A 1 68 ? -49.160 -26.303 46.485 1.00 89.25 70 ASP D CA 1
ATOM 511 C C . ASP A 1 68 ? -47.694 -26.517 46.131 1.00 95.37 70 ASP D C 1
ATOM 512 O O . ASP A 1 68 ? -46.831 -25.733 46.540 1.00 96.91 70 ASP D O 1
ATOM 517 N N . TYR A 1 69 ? -47.415 -27.583 45.386 1.00 91.31 71 TYR D N 1
ATOM 518 C CA . TYR A 1 69 ? -46.057 -27.952 45.018 1.00 89.52 71 TYR D CA 1
ATOM 519 C C . TYR A 1 69 ? -45.834 -27.761 43.522 1.00 94.84 71 TYR D C 1
ATOM 520 O O . TYR A 1 69 ? -46.778 -27.783 42.727 1.00 94.02 71 TYR D O 1
ATOM 529 N N . THR A 1 70 ? -44.570 -27.570 43.150 1.00 97.12 72 THR D N 1
ATOM 530 C CA . THR A 1 70 ? -44.146 -27.494 41.758 1.00 92.98 72 THR D CA 1
ATOM 531 C C . THR A 1 70 ? -43.313 -28.725 41.431 1.00 91.76 72 THR D C 1
ATOM 532 O O . THR A 1 70 ? -42.319 -29.003 42.109 1.00 94.08 72 THR D O 1
ATOM 536 N N . ILE A 1 71 ? -43.713 -29.454 40.394 1.00 87.91 73 ILE D N 1
ATOM 537 C CA . ILE A 1 71 ? -43.063 -30.702 40.011 1.00 80.03 73 ILE D CA 1
ATOM 538 C C . ILE A 1 71 ? -42.500 -30.539 38.607 1.00 82.84 73 ILE D C 1
ATOM 539 O O . ILE A 1 71 ? -43.244 -30.241 37.665 1.00 88.95 73 ILE D O 1
ATOM 544 N N . THR A 1 72 ? -41.192 -30.741 38.468 1.00 76.92 74 THR D N 1
ATOM 545 C CA . THR A 1 72 ? -40.499 -30.603 37.196 1.00 79.31 74 THR D CA 1
ATOM 546 C C . THR A 1 72 ? -39.770 -31.899 36.866 1.00 81.51 74 THR D C 1
ATOM 547 O O . THR A 1 72 ? -39.248 -32.573 37.760 1.00 80.87 74 THR D O 1
ATOM 551 N N . VAL A 1 73 ? -39.741 -32.246 35.580 1.00 78.41 75 VAL D N 1
ATOM 552 C CA . VAL A 1 73 ? -39.067 -33.443 35.090 1.00 66.43 75 VAL D CA 1
ATOM 553 C C . VAL A 1 73 ? -38.052 -33.015 34.041 1.00 73.66 75 VAL D C 1
ATOM 554 O O . VAL A 1 73 ? -38.415 -32.383 33.040 1.00 84.77 75 VAL D O 1
ATOM 558 N N . TYR A 1 74 ? -36.790 -33.368 34.259 1.00 69.18 76 TYR D N 1
ATOM 559 C CA . TYR A 1 74 ? -35.706 -32.999 33.362 1.00 75.88 76 TYR D CA 1
ATOM 560 C C . TYR A 1 74 ? -35.225 -34.215 32.583 1.00 73.35 76 TYR D C 1
ATOM 561 O O . TYR A 1 74 ? -35.145 -35.323 33.123 1.00 68.42 76 TYR D O 1
ATOM 570 N N . ALA A 1 75 ? -34.905 -33.997 31.310 1.00 68.46 77 ALA D N 1
ATOM 571 C CA . ALA A 1 75 ? -34.207 -34.986 30.515 1.00 65.55 77 ALA D CA 1
ATOM 572 C C . ALA A 1 75 ? -32.773 -35.103 31.027 1.00 70.20 77 ALA D C 1
ATOM 573 O O . ALA A 1 75 ? -32.328 -34.283 31.835 1.00 75.28 77 ALA D O 1
ATOM 575 N N . PRO A 1 76 ? -32.025 -36.128 30.597 1.00 68.66 78 PRO D N 1
ATOM 576 C CA . PRO A 1 76 ? -30.605 -36.193 30.988 1.00 69.39 78 PRO D CA 1
ATOM 577 C C . PRO A 1 76 ? -29.844 -34.929 30.643 1.00 74.48 78 PRO D C 1
ATOM 578 O O . PRO A 1 76 ? -29.005 -34.468 31.427 1.00 78.44 78 PRO D O 1
ATOM 582 N N . THR A 1 77 ? -30.128 -34.350 29.482 1.00 77.07 79 THR D N 1
ATOM 583 C CA . THR A 1 77 ? -29.546 -33.092 29.052 1.00 86.27 79 THR D CA 1
ATOM 584 C C . THR A 1 77 ? -30.648 -32.210 28.483 1.00 89.36 79 THR D C 1
ATOM 585 O O . THR A 1 77 ? -31.756 -32.669 28.190 1.00 83.23 79 THR D O 1
ATOM 589 N N . SER A 1 78 ? -30.332 -30.928 28.325 1.00 92.43 80 SER D N 1
ATOM 590 C CA . SER A 1 78 ? -31.265 -29.984 27.727 1.00 93.37 80 SER D CA 1
ATOM 591 C C . SER A 1 78 ? -31.382 -30.148 26.217 1.00 96.51 80 SER D C 1
ATOM 592 O O . SER A 1 78 ? -32.085 -29.359 25.577 1.00 101.77 80 SER D O 1
ATOM 595 N N . ASP A 1 79 ? -30.716 -31.150 25.635 1.00 95.70 81 ASP D N 1
ATOM 596 C CA . ASP A 1 79 ? -30.776 -31.347 24.191 1.00 95.22 81 ASP D CA 1
ATOM 597 C C . ASP A 1 79 ? -32.117 -31.921 23.756 1.00 95.30 81 ASP D C 1
ATOM 598 O O . ASP A 1 79 ? -32.565 -31.664 22.633 1.00 88.41 81 ASP D O 1
ATOM 603 N N . TYR A 1 80 ? -32.766 -32.699 24.621 1.00 97.67 82 TYR D N 1
ATOM 604 C CA . TYR A 1 80 ? -34.054 -33.296 24.298 1.00 98.69 82 TYR D CA 1
ATOM 605 C C . TYR A 1 80 ? -35.206 -32.305 24.376 1.00 98.34 82 TYR D C 1
ATOM 606 O O . TYR A 1 80 ? -36.320 -32.641 23.960 1.00 97.08 82 TYR D O 1
ATOM 615 N N . GLY A 1 81 ? -34.969 -31.105 24.889 1.00 95.11 83 GLY D N 1
ATOM 616 C CA . GLY A 1 81 ? -36.004 -30.103 25.037 1.00 93.36 83 GLY D CA 1
ATOM 617 C C . GLY A 1 81 ? -36.038 -29.539 26.444 1.00 98.64 83 GLY D C 1
ATOM 618 O O . GLY A 1 81 ? -35.381 -30.022 27.361 1.00 101.41 83 GLY D O 1
ATOM 619 N N . SER A 1 82 ? -36.832 -28.484 26.587 1.00 98.56 84 SER D N 1
ATOM 620 C CA . SER A 1 82 ? -36.968 -27.839 27.881 1.00 91.54 84 SER D CA 1
ATOM 621 C C . SER A 1 82 ? -37.664 -28.778 28.863 1.00 87.04 84 SER D C 1
ATOM 622 O O . SER A 1 82 ? -38.553 -29.541 28.471 1.00 88.01 84 SER D O 1
ATOM 625 N N . PRO A 1 83 ? -37.275 -28.757 30.135 1.00 86.38 85 PRO D N 1
ATOM 626 C CA . PRO A 1 83 ? -37.972 -29.578 31.128 1.00 83.33 85 PRO D CA 1
ATOM 627 C C . PRO A 1 83 ? -39.410 -29.119 31.307 1.00 82.05 85 PRO D C 1
ATOM 628 O O . PRO A 1 83 ? -39.730 -27.934 31.188 1.00 88.03 85 PRO D O 1
ATOM 632 N N . ILE A 1 84 ? -40.283 -30.082 31.593 1.00 79.19 86 ILE D N 1
ATOM 633 C CA . ILE A 1 84 ? -41.707 -29.826 31.774 1.00 81.84 86 ILE D CA 1
ATOM 634 C C . ILE A 1 84 ? -41.998 -29.701 33.263 1.00 84.84 86 ILE D C 1
ATOM 635 O O . ILE A 1 84 ? -41.576 -30.547 34.063 1.00 83.00 86 ILE D O 1
ATOM 640 N N . SER A 1 85 ? -42.711 -28.640 33.638 1.00 88.91 87 SER D N 1
ATOM 641 C CA . SER A 1 85 ? -43.032 -28.352 35.028 1.00 85.06 87 SER D CA 1
ATOM 642 C C . SER A 1 85 ? -44.518 -28.053 35.158 1.00 83.24 87 SER D C 1
ATOM 643 O O . SER A 1 85 ? -45.107 -27.404 34.288 1.00 86.83 87 SER D O 1
ATOM 646 N N . ILE A 1 86 ? -45.123 -28.535 36.243 1.00 80.27 88 ILE D N 1
ATOM 647 C CA . ILE A 1 86 ? -46.538 -28.339 36.526 1.00 84.41 88 ILE D CA 1
ATOM 648 C C . ILE A 1 86 ? -46.696 -27.983 38.001 1.00 88.51 88 ILE D C 1
ATOM 649 O O . ILE A 1 86 ? -45.723 -27.910 38.755 1.00 85.58 88 ILE D O 1
ATOM 654 N N . ASN A 1 87 ? -47.945 -27.756 38.409 1.00 91.76 89 ASN D N 1
ATOM 655 C CA . ASN A 1 87 ? -48.288 -27.415 39.781 1.00 92.05 89 ASN D CA 1
ATOM 656 C C . ASN A 1 87 ? -49.457 -28.275 40.240 1.00 89.97 89 ASN D C 1
ATOM 657 O O . ASN A 1 87 ? -50.284 -28.706 39.431 1.00 90.74 89 ASN D O 1
ATOM 662 N N . TYR A 1 88 ? -49.522 -28.522 41.547 1.00 80.76 90 TYR D N 1
ATOM 663 C CA . TYR A 1 88 ? -50.629 -29.280 42.113 1.00 78.12 90 TYR D CA 1
ATOM 664 C C . TYR A 1 88 ? -50.751 -28.952 43.594 1.00 83.38 90 TYR D C 1
ATOM 665 O O . TYR A 1 88 ? -49.743 -28.777 44.283 1.00 82.13 90 TYR D O 1
ATOM 674 N N . ARG A 1 89 ? -51.991 -28.870 44.069 1.00 82.05 91 ARG D N 1
ATOM 675 C CA . ARG A 1 89 ? -52.295 -28.647 45.477 1.00 81.26 91 ARG D CA 1
ATOM 676 C C . ARG A 1 89 ? -52.917 -29.917 46.043 1.00 81.82 91 ARG D C 1
ATOM 677 O O . ARG A 1 89 ? -53.986 -30.343 45.592 1.00 79.40 91 ARG D O 1
ATOM 685 N N . THR A 1 90 ? -52.248 -30.516 47.022 1.00 77.85 92 THR D N 1
ATOM 686 C CA . THR A 1 90 ? -52.712 -31.765 47.617 1.00 77.57 92 THR D CA 1
ATOM 687 C C . THR A 1 90 ? -54.021 -31.574 48.376 1.00 79.63 92 THR D C 1
ATOM 688 O O . THR A 1 90 ? -54.404 -30.450 48.700 1.00 84.68 92 THR D O 1
ATOM 692 N N . ASN B 2 2 ? -12.159 -72.101 13.549 1.00 86.50 2 ASN B N 1
ATOM 693 C CA . ASN B 2 2 ? -12.926 -71.774 14.749 1.00 87.06 2 ASN B CA 1
ATOM 694 C C . ASN B 2 2 ? -12.528 -70.436 15.394 1.00 89.69 2 ASN B C 1
ATOM 695 O O . ASN B 2 2 ? -13.398 -69.597 15.622 1.00 90.82 2 ASN B O 1
ATOM 700 N N . PRO B 2 3 ? -11.237 -70.221 15.693 1.00 92.74 3 PRO B N 1
ATOM 701 C CA . PRO B 2 3 ? -10.873 -68.967 16.373 1.00 93.31 3 PRO B CA 1
ATOM 702 C C . PRO B 2 3 ? -11.121 -67.731 15.528 1.00 89.50 3 PRO B C 1
ATOM 703 O O . PRO B 2 3 ? -11.486 -66.684 16.076 1.00 91.97 3 PRO B O 1
ATOM 707 N N . TYR B 2 4 ? -10.938 -67.818 14.209 1.00 83.23 4 TYR B N 1
ATOM 708 C CA . TYR B 2 4 ? -11.215 -66.675 13.350 1.00 81.41 4 TYR B CA 1
ATOM 709 C C . TYR B 2 4 ? -12.704 -66.386 13.239 1.00 84.07 4 TYR B C 1
ATOM 710 O O . TYR B 2 4 ? -13.080 -65.270 12.868 1.00 89.25 4 TYR B O 1
ATOM 719 N N . ILE B 2 5 ? -13.557 -67.363 13.551 1.00 81.31 5 ILE B N 1
ATOM 720 C CA . ILE B 2 5 ? -14.993 -67.109 13.593 1.00 85.06 5 ILE B CA 1
ATOM 721 C C . ILE B 2 5 ? -15.329 -66.187 14.757 1.00 86.57 5 ILE B C 1
ATOM 722 O O . ILE B 2 5 ? -16.096 -65.228 14.611 1.00 85.70 5 ILE B O 1
ATOM 727 N N . TYR B 2 6 ? -14.755 -66.462 15.931 1.00 89.64 6 TYR B N 1
ATOM 728 C CA . TYR B 2 6 ? -14.986 -65.607 17.089 1.00 89.73 6 TYR B CA 1
ATOM 729 C C . TYR B 2 6 ? -14.307 -64.255 16.929 1.00 87.59 6 TYR B C 1
ATOM 730 O O . TYR B 2 6 ? -14.794 -63.253 17.465 1.00 93.32 6 TYR B O 1
ATOM 739 N N . LEU B 2 7 ? -13.187 -64.204 16.205 1.00 78.81 7 LEU B N 1
ATOM 740 C CA . LEU B 2 7 ? -12.543 -62.923 15.939 1.00 75.44 7 LEU B CA 1
ATOM 741 C C . LEU B 2 7 ? -13.433 -62.039 15.076 1.00 77.90 7 LEU B C 1
ATOM 742 O O . LEU B 2 7 ? -13.635 -60.859 15.381 1.00 78.24 7 LEU B O 1
ATOM 747 N N . GLY B 2 8 ? -13.985 -62.599 13.997 1.00 77.47 8 GLY B N 1
ATOM 748 C CA . GLY B 2 8 ? -14.924 -61.849 13.182 1.00 70.33 8 GLY B CA 1
ATOM 749 C C . GLY B 2 8 ? -16.208 -61.516 13.913 1.00 73.87 8 GLY B C 1
ATOM 750 O O . GLY B 2 8 ? -16.833 -60.487 13.639 1.00 78.65 8 GLY B O 1
ATOM 751 N N . GLY B 2 9 ? -16.621 -62.375 14.847 1.00 67.98 9 GLY B N 1
ATOM 752 C CA . GLY B 2 9 ? -17.789 -62.064 15.655 1.00 75.72 9 GLY B CA 1
ATOM 753 C C . GLY B 2 9 ? -17.546 -60.901 16.597 1.00 78.44 9 GLY B C 1
ATOM 754 O O . GLY B 2 9 ? -18.424 -60.055 16.794 1.00 77.38 9 GLY B O 1
ATOM 755 N N . ALA B 2 10 ? -16.354 -60.842 17.195 1.00 75.77 10 ALA B N 1
ATOM 756 C CA . ALA B 2 10 ? -15.996 -59.689 18.014 1.00 73.36 10 ALA B CA 1
ATOM 757 C C . ALA B 2 10 ? -15.880 -58.432 17.164 1.00 73.95 10 ALA B C 1
ATOM 758 O O . ALA B 2 10 ? -16.228 -57.334 17.615 1.00 76.80 10 ALA B O 1
ATOM 760 N N . ILE B 2 11 ? -15.390 -58.575 15.931 1.00 72.77 11 ILE B N 1
ATOM 761 C CA . ILE B 2 11 ? -15.323 -57.440 15.015 1.00 69.64 11 ILE B CA 1
ATOM 762 C C . ILE B 2 11 ? -16.724 -56.925 14.714 1.00 67.21 11 ILE B C 1
ATOM 763 O O . ILE B 2 11 ? -16.986 -55.717 14.760 1.00 64.01 11 ILE B O 1
ATOM 768 N N . LEU B 2 12 ? -17.650 -57.839 14.413 1.00 63.40 12 LEU B N 1
ATOM 769 C CA . LEU B 2 12 ? -19.030 -57.442 14.158 1.00 61.97 12 LEU B CA 1
ATOM 770 C C . LEU B 2 12 ? -19.657 -56.806 15.391 1.00 72.02 12 LEU B C 1
ATOM 771 O O . LEU B 2 12 ? -20.315 -55.763 15.298 1.00 73.57 12 LEU B O 1
ATOM 776 N N . ALA B 2 13 ? -19.463 -57.424 16.559 1.00 73.22 13 ALA B N 1
ATOM 777 C CA . ALA B 2 13 ? -20.040 -56.887 17.787 1.00 68.68 13 ALA B CA 1
ATOM 778 C C . ALA B 2 13 ? -19.499 -55.496 18.089 1.00 65.47 13 ALA B C 1
ATOM 779 O O . ALA B 2 13 ? -20.241 -54.621 18.547 1.00 66.86 13 ALA B O 1
ATOM 781 N N . GLU B 2 14 ? -18.208 -55.270 17.834 1.00 63.32 14 GLU B N 1
ATOM 782 C CA . GLU B 2 14 ? -17.625 -53.954 18.078 1.00 63.07 14 GLU B CA 1
ATOM 783 C C . GLU B 2 14 ? -18.189 -52.923 17.110 1.00 67.96 14 GLU B C 1
ATOM 784 O O . GLU B 2 14 ? -18.580 -51.822 17.518 1.00 70.14 14 GLU B O 1
ATOM 790 N N . VAL B 2 15 ? -18.230 -53.260 15.817 1.00 68.57 15 VAL B N 1
ATOM 791 C CA . VAL B 2 15 ? -18.744 -52.326 14.817 1.00 65.27 15 VAL B CA 1
ATOM 792 C C . VAL B 2 15 ? -20.176 -51.926 15.148 1.00 65.88 15 VAL B C 1
ATOM 793 O O . VAL B 2 15 ? -20.550 -50.751 15.039 1.00 70.11 15 VAL B O 1
ATOM 797 N N . ILE B 2 16 ? -20.992 -52.890 15.578 1.00 55.69 16 ILE B N 1
ATOM 798 C CA . ILE B 2 16 ? -22.361 -52.578 15.978 1.00 60.02 16 ILE B CA 1
ATOM 799 C C . ILE B 2 16 ? -22.364 -51.636 17.176 1.00 67.01 16 ILE B C 1
ATOM 800 O O . ILE B 2 16 ? -23.191 -50.719 17.263 1.00 68.52 16 ILE B O 1
ATOM 805 N N . GLY B 2 17 ? -21.430 -51.834 18.108 1.00 68.19 17 GLY B N 1
ATOM 806 C CA . GLY B 2 17 ? -21.364 -50.961 19.269 1.00 63.05 17 GLY B CA 1
ATOM 807 C C . GLY B 2 17 ? -21.008 -49.530 18.912 1.00 63.38 17 GLY B C 1
ATOM 808 O O . GLY B 2 17 ? -21.618 -48.586 19.420 1.00 67.84 17 GLY B O 1
ATOM 809 N N . THR B 2 18 ? -20.020 -49.347 18.032 1.00 64.33 18 THR B N 1
ATOM 810 C CA . THR B 2 18 ? -19.621 -47.996 17.644 1.00 66.19 18 THR B CA 1
ATOM 811 C C . THR B 2 18 ? -20.723 -47.293 16.863 1.00 71.49 18 THR B C 1
ATOM 812 O O . THR B 2 18 ? -20.942 -46.088 17.036 1.00 76.39 18 THR B O 1
ATOM 816 N N . THR B 2 19 ? -21.424 -48.025 15.995 1.00 66.79 19 THR B N 1
ATOM 817 C CA . THR B 2 19 ? -22.520 -47.420 15.248 1.00 67.90 19 THR B CA 1
ATOM 818 C C . THR B 2 19 ? -23.668 -47.034 16.172 1.00 74.32 19 THR B C 1
ATOM 819 O O . THR B 2 19 ? -24.245 -45.949 16.032 1.00 82.52 19 THR B O 1
ATOM 823 N N . LEU B 2 20 ? -24.012 -47.904 17.127 1.00 65.70 20 LEU B N 1
ATOM 824 C CA . LEU B 2 20 ? -25.065 -47.565 18.078 1.00 63.21 20 LEU B CA 1
ATOM 825 C C . LEU B 2 20 ? -24.663 -46.395 18.964 1.00 66.23 20 LEU B C 1
ATOM 826 O O . LEU B 2 20 ? -25.530 -45.650 19.435 1.00 74.83 20 LEU B O 1
ATOM 831 N N . MET B 2 21 ? -23.363 -46.215 19.203 1.00 62.58 21 MET B N 1
ATOM 832 C CA . MET B 2 21 ? -22.917 -45.059 19.971 1.00 66.97 21 MET B CA 1
ATOM 833 C C . MET B 2 21 ? -23.075 -43.776 19.167 1.00 75.23 21 MET B C 1
ATOM 834 O O . MET B 2 21 ? -23.407 -42.724 19.725 1.00 79.34 21 MET B O 1
ATOM 839 N N . LYS B 2 22 ? -22.843 -43.843 17.854 1.00 76.35 22 LYS B N 1
ATOM 840 C CA . LYS B 2 22 ? -23.062 -42.675 17.008 1.00 85.47 22 LYS B CA 1
ATOM 841 C C . LYS B 2 22 ? -24.543 -42.319 16.938 1.00 85.51 22 LYS B C 1
ATOM 842 O O . LYS B 2 22 ? -24.903 -41.135 16.933 1.00 84.97 22 LYS B O 1
ATOM 848 N N . PHE B 2 23 ? -25.416 -43.329 16.887 1.00 77.66 23 PHE B N 1
ATOM 849 C CA . PHE B 2 23 ? -26.852 -43.069 16.926 1.00 77.12 23 PHE B CA 1
ATOM 850 C C . PHE B 2 23 ? -27.269 -42.511 18.281 1.00 78.62 23 PHE B C 1
ATOM 851 O O . PHE B 2 23 ? -27.999 -41.516 18.356 1.00 80.66 23 PHE B O 1
ATOM 859 N N . SER B 2 24 ? -26.825 -43.144 19.363 1.00 80.04 24 SER B N 1
ATOM 860 C CA . SER B 2 24 ? -27.084 -42.609 20.691 1.00 77.73 24 SER B CA 1
ATOM 861 C C . SER B 2 24 ? -26.425 -41.245 20.844 1.00 83.31 24 SER B C 1
ATOM 862 O O . SER B 2 24 ? -25.445 -40.924 20.167 1.00 83.73 24 SER B O 1
ATOM 865 N N . ASN B 2 25 ? -26.979 -40.428 21.736 1.00 79.45 25 ASN B N 1
ATOM 866 C CA . ASN B 2 25 ? -26.336 -39.159 22.045 1.00 78.77 25 ASN B CA 1
ATOM 867 C C . ASN B 2 25 ? -25.303 -39.372 23.141 1.00 75.81 25 ASN B C 1
ATOM 868 O O . ASN B 2 25 ? -24.605 -40.392 23.148 1.00 73.88 25 ASN B O 1
ATOM 873 N N . GLY B 2 26 ? -25.200 -38.433 24.074 1.00 72.43 26 GLY B N 1
ATOM 874 C CA . GLY B 2 26 ? -24.196 -38.530 25.117 1.00 80.90 26 GLY B CA 1
ATOM 875 C C . GLY B 2 26 ? -24.405 -39.698 26.057 1.00 84.67 26 GLY B C 1
ATOM 876 O O . GLY B 2 26 ? -24.464 -39.512 27.277 1.00 90.17 26 GLY B O 1
ATOM 877 N N . PHE B 2 27 ? -24.497 -40.910 25.501 1.00 81.02 27 PHE B N 1
ATOM 878 C CA . PHE B 2 27 ? -24.835 -42.110 26.267 1.00 83.11 27 PHE B CA 1
ATOM 879 C C . PHE B 2 27 ? -26.183 -41.957 26.970 1.00 83.67 27 PHE B C 1
ATOM 880 O O . PHE B 2 27 ? -26.445 -42.606 27.986 1.00 86.08 27 PHE B O 1
ATOM 888 N N . THR B 2 28 ? -27.050 -41.101 26.424 1.00 80.93 28 THR B N 1
ATOM 889 C CA . THR B 2 28 ? -28.302 -40.727 27.073 1.00 75.12 28 THR B CA 1
ATOM 890 C C . THR B 2 28 ? -29.510 -41.471 26.522 1.00 71.41 28 THR B C 1
ATOM 891 O O . THR B 2 28 ? -30.420 -41.806 27.284 1.00 76.42 28 THR B O 1
ATOM 895 N N . ARG B 2 29 ? -29.565 -41.725 25.218 1.00 65.64 29 ARG B N 1
ATOM 896 C CA . ARG B 2 29 ? -30.640 -42.544 24.674 1.00 64.91 29 ARG B CA 1
ATOM 897 C C . ARG B 2 29 ? -30.463 -43.978 25.155 1.00 66.76 29 ARG B C 1
ATOM 898 O O . ARG B 2 29 ? -29.460 -44.626 24.839 1.00 69.12 29 ARG B O 1
ATOM 906 N N . LEU B 2 30 ? -31.442 -44.461 25.923 1.00 61.85 30 LEU B N 1
ATOM 907 C CA . LEU B 2 30 ? -31.282 -45.704 26.671 1.00 58.93 30 LEU B CA 1
ATOM 908 C C . LEU B 2 30 ? -30.953 -46.880 25.764 1.00 63.35 30 LEU B C 1
ATOM 909 O O . LEU B 2 30 ? -29.893 -47.495 25.890 1.00 68.44 30 LEU B O 1
ATOM 914 N N . ILE B 2 31 ? -31.857 -47.201 24.847 1.00 62.08 31 ILE B N 1
ATOM 915 C CA . ILE B 2 31 ? -31.735 -48.442 24.071 1.00 63.38 31 ILE B CA 1
ATOM 916 C C . ILE B 2 31 ? -30.413 -48.513 23.305 1.00 64.16 31 ILE B C 1
ATOM 917 O O . ILE B 2 31 ? -29.710 -49.535 23.444 1.00 66.65 31 ILE B O 1
ATOM 922 N N . PRO B 2 32 ? -30.014 -47.516 22.512 1.00 60.58 32 PRO B N 1
ATOM 923 C CA . PRO B 2 32 ? -28.723 -47.657 21.822 1.00 67.37 32 PRO B CA 1
ATOM 924 C C . PRO B 2 32 ? -27.545 -47.711 22.781 1.00 67.32 32 PRO B C 1
ATOM 925 O O . PRO B 2 32 ? -26.590 -48.455 22.533 1.00 66.90 32 PRO B O 1
ATOM 929 N N . SER B 2 33 ? -27.588 -46.940 23.872 1.00 66.27 33 SER B N 1
ATOM 930 C CA . SER B 2 33 ? -26.515 -46.995 24.861 1.00 66.44 33 SER B CA 1
ATOM 931 C C . SER B 2 33 ? -26.408 -48.384 25.481 1.00 61.24 33 SER B C 1
ATOM 932 O O . SER B 2 33 ? -25.302 -48.915 25.645 1.00 60.39 33 SER B O 1
ATOM 935 N N . MET B 2 34 ? -27.547 -48.989 25.828 1.00 57.25 34 MET B N 1
ATOM 936 C CA . MET B 2 34 ? -27.531 -50.375 26.281 1.00 57.39 34 MET B CA 1
ATOM 937 C C . MET B 2 34 ? -26.873 -51.270 25.238 1.00 60.80 34 MET B C 1
ATOM 938 O O . MET B 2 34 ? -25.977 -52.064 25.557 1.00 60.58 34 MET B O 1
ATOM 943 N N . GLY B 2 35 ? -27.283 -51.125 23.975 1.00 55.12 35 GLY B N 1
ATOM 944 C CA . GLY B 2 35 ? -26.687 -51.921 22.912 1.00 54.28 35 GLY B CA 1
ATOM 945 C C . GLY B 2 35 ? -25.178 -51.786 22.849 1.00 52.29 35 GLY B C 1
ATOM 946 O O . GLY B 2 35 ? -24.460 -52.779 22.696 1.00 54.54 35 GLY B O 1
ATOM 947 N N . THR B 2 36 ? -24.674 -50.554 22.977 1.00 56.60 36 THR B N 1
ATOM 948 C CA . THR B 2 36 ? -23.228 -50.343 22.986 1.00 58.68 36 THR B CA 1
ATOM 949 C C . THR B 2 36 ? -22.572 -51.110 24.126 1.00 51.54 36 THR B C 1
ATOM 950 O O . THR B 2 36 ? -21.538 -51.762 23.936 1.00 57.30 36 THR B O 1
ATOM 954 N N . ILE B 2 37 ? -23.166 -51.046 25.319 1.00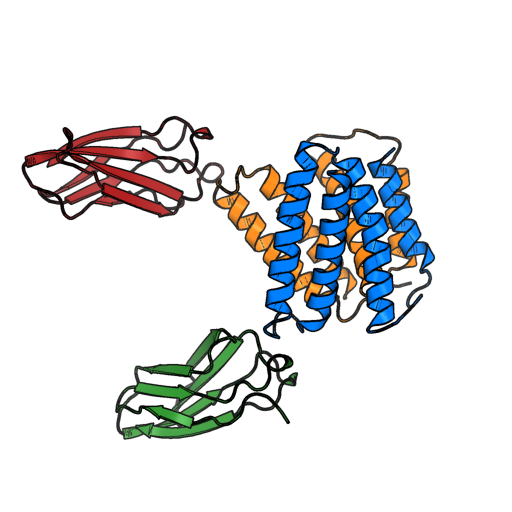 52.97 37 ILE B N 1
ATOM 955 C CA . ILE B 2 37 ? -22.601 -51.737 26.474 1.00 50.00 37 ILE B CA 1
ATOM 956 C C . ILE B 2 37 ? -22.599 -53.243 26.244 1.00 57.44 37 ILE B C 1
ATOM 957 O O . ILE B 2 37 ? -21.577 -53.914 26.431 1.00 61.51 37 ILE B O 1
ATOM 962 N N . ILE B 2 38 ? -23.741 -53.795 25.821 1.00 53.22 38 ILE B N 1
ATOM 963 C CA . ILE B 2 38 ? -23.806 -55.225 25.524 1.00 55.63 38 ILE B CA 1
ATOM 964 C C . ILE B 2 38 ? -22.786 -55.593 24.455 1.00 59.28 38 ILE B C 1
ATOM 965 O O . ILE B 2 38 ? -22.099 -56.618 24.559 1.00 60.92 38 ILE B O 1
ATOM 970 N N . CYS B 2 39 ? -22.667 -54.762 23.416 1.00 59.02 39 CYS B N 1
ATOM 971 C CA . CYS B 2 39 ? -21.748 -55.069 22.325 1.00 57.35 39 CYS B CA 1
ATOM 972 C C . CYS B 2 39 ? -20.302 -55.051 22.804 1.00 59.06 39 CYS B C 1
ATOM 973 O O . CYS B 2 39 ? -19.535 -55.983 22.534 1.00 67.43 39 CYS B O 1
ATOM 976 N N . TYR B 2 40 ? -19.912 -53.991 23.520 1.00 57.40 40 TYR B N 1
ATOM 977 C CA . TYR B 2 40 ? -18.547 -53.909 24.030 1.00 60.89 40 TYR B CA 1
ATOM 978 C C . TYR B 2 40 ? -18.267 -55.016 25.040 1.00 70.24 40 TYR B C 1
ATOM 979 O O . TYR B 2 40 ? -17.165 -55.579 25.065 1.00 73.20 40 TYR B O 1
ATOM 988 N N . CYS B 2 41 ? -19.250 -55.342 25.883 1.00 63.88 41 CYS B N 1
ATOM 989 C CA . CYS B 2 41 ? -19.094 -56.483 26.779 1.00 62.24 41 CYS B CA 1
ATOM 990 C C . CYS B 2 41 ? -18.867 -57.763 25.983 1.00 67.01 41 CYS B C 1
ATOM 991 O O . CYS B 2 41 ? -17.934 -58.525 26.263 1.00 73.51 41 CYS B O 1
ATOM 994 N N . ALA B 2 42 ? -19.699 -58.006 24.967 1.00 61.53 42 ALA B N 1
ATOM 995 C CA . ALA B 2 42 ? -19.555 -59.220 24.170 1.00 63.51 42 ALA B CA 1
ATOM 996 C C . ALA B 2 42 ? -18.228 -59.230 23.420 1.00 67.84 42 ALA B C 1
ATOM 997 O O . ALA B 2 42 ? -17.505 -60.234 23.429 1.00 74.55 42 ALA B O 1
ATOM 999 N N . SER B 2 43 ? -17.887 -58.111 22.775 1.00 68.33 43 SER B N 1
ATOM 1000 C CA . SER B 2 43 ? -16.662 -58.052 21.983 1.00 71.55 43 SER B CA 1
ATOM 1001 C C . SER B 2 43 ? -15.428 -58.298 22.841 1.00 71.30 43 SER B C 1
ATOM 1002 O O . SER B 2 43 ? -14.523 -59.043 22.442 1.00 79.54 43 SER B O 1
ATOM 1005 N N . PHE B 2 44 ? -15.370 -57.680 24.021 1.00 71.19 44 PHE B N 1
ATOM 1006 C CA . PHE B 2 44 ? -14.190 -57.828 24.866 1.00 74.70 44 PHE B CA 1
ATOM 1007 C C . PHE B 2 44 ? -14.079 -59.251 25.401 1.00 76.64 44 PHE B C 1
ATOM 1008 O O . PHE B 2 44 ? -12.975 -59.796 25.511 1.00 79.34 44 PHE B O 1
ATOM 1016 N N . TRP B 2 45 ? -15.215 -59.872 25.722 1.00 74.69 45 TRP B N 1
ATOM 1017 C CA . TRP B 2 45 ? -15.201 -61.272 26.130 1.00 76.93 45 TRP B CA 1
ATOM 1018 C C . TRP B 2 45 ? -14.879 -62.186 24.952 1.00 84.37 45 TRP B C 1
ATOM 1019 O O . TRP B 2 45 ? -14.172 -63.189 25.113 1.00 92.24 45 TRP B O 1
ATOM 1030 N N . LEU B 2 46 ? -15.382 -61.855 23.758 1.00 78.87 46 LEU B N 1
ATOM 1031 C CA . LEU B 2 46 ? -15.074 -62.662 22.580 1.00 73.90 46 LEU B CA 1
ATOM 1032 C C . LEU B 2 46 ? -13.606 -62.541 22.193 1.00 80.96 46 LEU B C 1
ATOM 1033 O O . LEU B 2 46 ? -12.957 -63.542 21.866 1.00 92.06 46 LEU B O 1
ATOM 1038 N N . LEU B 2 47 ? -13.065 -61.323 22.213 1.00 78.16 47 LEU B N 1
ATOM 1039 C CA . LEU B 2 47 ? -11.655 -61.157 21.884 1.00 78.88 47 LEU B CA 1
ATOM 1040 C C . LEU B 2 47 ? -10.755 -61.793 22.936 1.00 85.85 47 LEU B C 1
ATOM 1041 O O . LEU B 2 47 ? -9.709 -62.356 22.595 1.00 89.29 47 LEU B O 1
ATOM 1046 N N . ALA B 2 48 ? -11.154 -61.746 24.210 1.00 87.12 48 ALA B N 1
ATOM 1047 C CA . ALA B 2 48 ? -10.331 -62.350 25.253 1.00 86.01 48 ALA B CA 1
ATOM 1048 C C . ALA B 2 48 ? -10.218 -63.858 25.065 1.00 87.05 48 ALA B C 1
ATOM 1049 O O . ALA B 2 48 ? -9.135 -64.434 25.227 1.00 88.98 48 ALA B O 1
ATOM 1051 N N . GLN B 2 49 ? -11.322 -64.515 24.706 1.00 89.61 49 GLN B N 1
ATOM 1052 C CA . GLN B 2 49 ? -11.295 -65.963 24.548 1.00 95.42 49 GLN B CA 1
ATOM 1053 C C . GLN B 2 49 ? -10.770 -66.400 23.185 1.00 97.49 49 GLN B C 1
ATOM 1054 O O . GLN B 2 49 ? -10.429 -67.577 23.018 1.00 107.64 49 GLN B O 1
ATOM 1060 N N . THR B 2 50 ? -10.690 -65.493 22.213 1.00 90.65 50 THR B N 1
ATOM 1061 C CA . THR B 2 50 ? -10.044 -65.790 20.941 1.00 88.15 50 THR B CA 1
ATOM 1062 C C . THR B 2 50 ? -8.581 -65.362 20.921 1.00 89.83 50 THR B C 1
ATOM 1063 O O . THR B 2 50 ? -7.897 -65.575 19.913 1.00 97.02 50 THR B O 1
ATOM 1067 N N . LEU B 2 51 ? -8.084 -64.777 22.016 1.00 89.26 51 LEU B N 1
ATOM 1068 C CA . LEU B 2 51 ? -6.689 -64.365 22.102 1.00 86.71 51 LEU B CA 1
ATOM 1069 C C . LEU B 2 51 ? -5.762 -65.495 22.527 1.00 90.19 51 LEU B C 1
ATOM 1070 O O . LEU B 2 51 ? -4.564 -65.440 22.229 1.00 95.78 51 LEU B O 1
ATOM 1075 N N . ALA B 2 52 ? -6.279 -66.510 23.222 1.00 91.19 52 ALA B N 1
ATOM 1076 C CA . ALA B 2 52 ? -5.430 -67.604 23.677 1.00 98.31 52 ALA B CA 1
ATOM 1077 C C . ALA B 2 52 ? -5.025 -68.533 22.541 1.00 104.48 52 ALA B C 1
ATOM 1078 O O . ALA B 2 52 ? -4.044 -69.272 22.683 1.00 116.21 52 ALA B O 1
ATOM 1080 N N . TYR B 2 53 ? -5.749 -68.512 21.422 1.00 98.17 53 TYR B N 1
ATOM 1081 C CA . TYR B 2 53 ? -5.447 -69.358 20.273 1.00 98.68 53 TYR B CA 1
ATOM 1082 C C . TYR B 2 53 ? -4.628 -68.633 19.213 1.00 94.70 53 TYR B C 1
ATOM 1083 O O . TYR B 2 53 ? -3.638 -69.175 18.714 1.00 95.75 53 TYR B O 1
ATOM 1092 N N . ILE B 2 54 ? -5.025 -67.415 18.857 1.00 91.88 54 ILE B N 1
ATOM 1093 C CA . ILE B 2 54 ? -4.355 -66.636 17.818 1.00 85.40 54 ILE B CA 1
ATOM 1094 C C . ILE B 2 54 ? -3.351 -65.701 18.483 1.00 81.41 54 ILE B C 1
ATOM 1095 O O . ILE B 2 54 ? -3.659 -65.122 19.535 1.00 83.60 54 ILE B O 1
ATOM 1100 N N . PRO B 2 5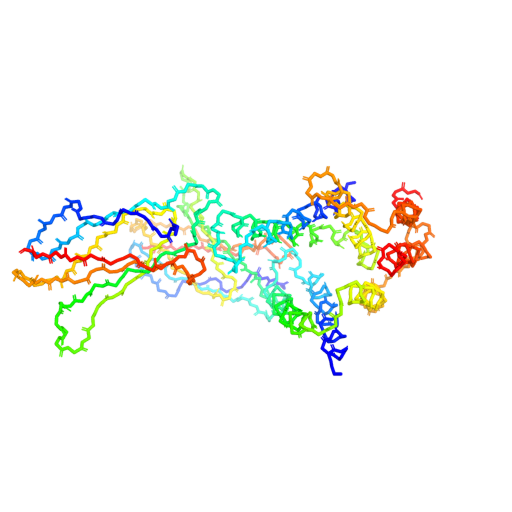5 ? -2.146 -65.536 17.931 1.00 78.93 55 PRO B N 1
ATOM 1101 C CA . PRO B 2 55 ? -1.192 -64.588 18.522 1.00 78.88 55 PRO B CA 1
ATOM 1102 C C . PRO B 2 55 ? -1.789 -63.192 18.634 1.00 78.64 55 PRO B C 1
ATOM 1103 O O . PRO B 2 55 ? -2.669 -62.803 17.863 1.00 78.79 55 PRO B O 1
ATOM 1107 N N . THR B 2 56 ? -1.299 -62.440 19.620 1.00 79.15 56 THR B N 1
ATOM 1108 C CA . THR B 2 56 ? -1.884 -61.140 19.929 1.00 74.19 56 THR B CA 1
ATOM 1109 C C . THR B 2 56 ? -1.760 -60.190 18.743 1.00 66.26 56 THR B C 1
ATOM 1110 O O . THR B 2 56 ? -2.763 -59.682 18.226 1.00 61.83 56 THR B O 1
ATOM 1114 N N . GLY B 2 57 ? -0.526 -59.943 18.293 1.00 68.23 57 GLY B N 1
ATOM 1115 C CA . GLY B 2 57 ? -0.328 -59.076 17.142 1.00 74.31 57 GLY B CA 1
ATOM 1116 C C . GLY B 2 57 ? -1.014 -59.585 15.888 1.00 70.23 57 GLY B C 1
ATOM 1117 O O . GLY B 2 57 ? -1.501 -58.794 15.073 1.00 69.85 57 GLY B O 1
ATOM 1118 N N . ILE B 2 58 ? -1.059 -60.908 15.713 1.00 70.57 58 ILE B N 1
ATOM 1119 C CA . ILE B 2 58 ? -1.770 -61.482 14.575 1.00 70.65 58 ILE B CA 1
ATOM 1120 C C . ILE B 2 58 ? -3.260 -61.185 14.673 1.00 71.28 58 ILE B C 1
ATOM 1121 O O . ILE B 2 58 ? -3.912 -60.854 13.674 1.00 73.51 58 ILE B O 1
ATOM 1126 N N . ALA B 2 59 ? -3.823 -61.293 15.877 1.00 72.85 59 ALA B N 1
ATOM 1127 C CA . ALA B 2 59 ? -5.229 -60.955 16.059 1.00 78.17 59 ALA B CA 1
ATOM 1128 C C . ALA B 2 59 ? -5.464 -59.457 15.934 1.00 76.50 59 ALA B C 1
ATOM 1129 O O . ALA B 2 59 ? -6.529 -59.037 15.470 1.00 80.41 59 ALA B O 1
ATOM 1131 N N . TYR B 2 60 ? -4.479 -58.645 16.327 1.00 71.18 60 TYR B N 1
ATOM 1132 C CA . TYR B 2 60 ? -4.627 -57.195 16.256 1.00 68.88 60 TYR B CA 1
ATOM 1133 C C . TYR B 2 60 ? -4.838 -56.728 14.822 1.00 70.90 60 TYR B C 1
ATOM 1134 O O . TYR B 2 60 ? -5.670 -55.850 14.563 1.00 71.77 60 TYR B O 1
ATOM 1143 N N . ALA B 2 61 ? -4.093 -57.303 13.877 1.00 68.06 61 ALA B N 1
ATOM 1144 C CA . ALA B 2 61 ? -4.197 -56.880 12.485 1.00 69.61 61 ALA B CA 1
ATOM 1145 C C . ALA B 2 61 ? -5.562 -57.227 11.906 1.00 74.58 61 ALA B C 1
ATOM 1146 O O . ALA B 2 61 ? -6.274 -56.355 11.395 1.00 81.03 61 ALA B O 1
ATOM 1148 N N . ILE B 2 62 ? -5.946 -58.506 11.979 1.00 73.19 62 ILE B N 1
ATOM 1149 C CA . ILE B 2 62 ? -7.244 -58.929 11.458 1.00 78.39 62 ILE B CA 1
ATOM 1150 C C . ILE B 2 62 ? -8.372 -58.194 12.166 1.00 77.51 62 ILE B C 1
ATOM 1151 O O . ILE B 2 62 ? -9.433 -57.947 11.577 1.00 74.73 62 ILE B O 1
ATOM 1156 N N . TRP B 2 63 ? -8.163 -57.832 13.434 1.00 81.22 63 TRP B N 1
ATOM 1157 C CA . TRP B 2 63 ? -9.158 -57.056 14.166 1.00 79.94 63 TRP B CA 1
ATOM 1158 C C . TRP B 2 63 ? -9.350 -55.683 13.537 1.00 78.86 63 TRP B C 1
ATOM 1159 O O . TRP B 2 63 ? -10.474 -55.292 13.197 1.00 85.34 63 TRP B O 1
ATOM 1170 N N . SER B 2 64 ? -8.258 -54.932 13.377 1.00 72.62 64 SER B N 1
ATOM 1171 C CA . SER B 2 64 ? -8.357 -53.601 12.789 1.00 80.59 64 SER B CA 1
ATOM 1172 C C . SER B 2 64 ? -8.809 -53.671 11.335 1.00 77.52 64 SER B C 1
ATOM 1173 O O . SER B 2 64 ? -9.633 -52.860 10.895 1.00 76.42 64 SER B O 1
ATOM 1176 N N . GLY B 2 65 ? -8.294 -54.639 10.584 1.00 73.91 65 GLY B N 1
ATOM 1177 C CA . GLY B 2 65 ? -8.604 -54.760 9.174 1.00 77.56 65 GLY B CA 1
ATOM 1178 C C . GLY B 2 65 ? -10.068 -55.008 8.873 1.00 75.13 65 GLY B C 1
ATOM 1179 O O . GLY B 2 65 ? -10.726 -54.169 8.249 1.00 79.74 65 GLY B O 1
ATOM 1180 N N . VAL B 2 66 ? -10.590 -56.160 9.305 1.00 66.40 66 VAL B N 1
ATOM 1181 C CA . VAL B 2 66 ? -11.989 -56.487 9.043 1.00 66.63 66 VAL B CA 1
ATOM 1182 C C . VAL B 2 66 ? -12.908 -55.448 9.668 1.00 72.23 66 VAL B C 1
ATOM 1183 O O . VAL B 2 66 ? -14.019 -55.212 9.177 1.00 71.76 66 VAL B O 1
ATOM 1187 N N . GLY B 2 67 ? -12.462 -54.802 10.743 1.00 75.24 67 GLY B N 1
ATOM 1188 C CA . GLY B 2 67 ? -13.239 -53.757 11.375 1.00 77.61 67 GLY B CA 1
ATOM 1189 C C . GLY B 2 67 ? -13.567 -52.617 10.435 1.00 76.69 67 GLY B C 1
ATOM 1190 O O . GLY B 2 67 ? -14.741 -52.340 10.174 1.00 73.14 67 GLY B O 1
ATOM 1191 N N . ILE B 2 68 ? -12.534 -51.958 9.904 1.00 77.89 68 ILE B N 1
ATOM 1192 C CA . ILE B 2 68 ? -12.769 -50.818 9.024 1.00 78.56 68 ILE B CA 1
ATOM 1193 C C . ILE B 2 68 ? -13.365 -51.266 7.698 1.00 72.71 68 ILE B C 1
ATOM 1194 O O . ILE B 2 68 ? -14.039 -50.482 7.019 1.00 77.14 68 ILE B O 1
ATOM 1199 N N . VAL B 2 69 ? -13.127 -52.517 7.299 1.00 68.43 69 VAL B N 1
ATOM 1200 C CA . VAL B 2 69 ? -13.822 -53.060 6.135 1.00 71.80 69 VAL B CA 1
ATOM 1201 C C . VAL B 2 69 ? -15.323 -53.046 6.376 1.00 71.06 69 VAL B C 1
ATOM 1202 O O . VAL B 2 69 ? -16.095 -52.507 5.576 1.00 71.33 69 VAL B O 1
ATOM 1206 N N . LEU B 2 70 ? -15.755 -53.622 7.498 1.00 67.67 70 LEU B N 1
ATOM 1207 C CA . LEU B 2 70 ? -17.174 -53.629 7.825 1.00 72.91 70 LEU B CA 1
ATOM 1208 C C . LEU B 2 70 ? -17.675 -52.235 8.181 1.00 76.20 70 LEU B C 1
ATOM 1209 O O . LEU B 2 70 ? -18.849 -51.926 7.950 1.00 77.50 70 LEU B O 1
ATOM 1214 N N . ILE B 2 71 ? -16.810 -51.380 8.732 1.00 74.83 71 ILE B N 1
ATOM 1215 C CA . ILE B 2 71 ? -17.221 -50.013 9.042 1.00 77.30 71 ILE B CA 1
ATOM 1216 C C . ILE B 2 71 ? -17.532 -49.249 7.763 1.00 72.45 71 ILE B C 1
ATOM 1217 O O . ILE B 2 71 ? -18.614 -48.670 7.614 1.00 72.74 71 ILE B O 1
ATOM 1222 N N . SER B 2 72 ? -16.589 -49.237 6.819 1.00 68.89 72 SER B N 1
ATOM 1223 C CA . SER B 2 72 ? -16.836 -48.565 5.550 1.00 68.66 72 SER B CA 1
ATOM 1224 C C . SER B 2 72 ? -17.905 -49.282 4.737 1.00 76.90 72 SER B C 1
ATOM 1225 O O . SER B 2 72 ? -18.627 -48.640 3.966 1.00 82.65 72 SER B O 1
ATOM 1228 N N . LEU B 2 73 ? -18.028 -50.601 4.897 1.00 78.66 73 LEU B N 1
ATOM 1229 C CA . LEU B 2 73 ? -19.098 -51.328 4.220 1.00 80.15 73 LEU B CA 1
ATOM 1230 C C . LEU B 2 73 ? -20.459 -50.935 4.776 1.00 85.60 73 LEU B C 1
ATOM 1231 O O . LEU B 2 73 ? -21.361 -50.550 4.022 1.00 94.16 73 LEU B O 1
ATOM 1236 N N . LEU B 2 74 ? -20.626 -51.030 6.097 1.00 84.58 74 LEU B N 1
ATOM 1237 C CA . LEU B 2 74 ? -21.900 -50.660 6.700 1.00 91.99 74 LEU B CA 1
ATOM 1238 C C . LEU B 2 74 ? -22.166 -49.167 6.574 1.00 93.89 74 LEU B C 1
ATOM 1239 O O . LEU B 2 74 ? -23.331 -48.756 6.514 1.00 98.94 74 LEU B O 1
ATOM 1244 N N . SER B 2 75 ? -21.115 -48.342 6.541 1.00 89.98 75 SER B N 1
ATOM 1245 C CA . SER B 2 75 ? -21.311 -46.926 6.255 1.00 92.32 75 SER B CA 1
ATOM 1246 C C . SER B 2 75 ? -21.948 -46.752 4.883 1.00 102.86 75 SER B C 1
ATOM 1247 O O . SER B 2 75 ? -23.104 -46.329 4.770 1.00 111.50 75 SER B O 1
ATOM 1250 N N . TRP B 2 76 ? -21.215 -47.118 3.825 1.00 99.08 76 TRP B N 1
ATOM 1251 C CA . TRP B 2 76 ? -21.756 -47.039 2.470 1.00 105.81 76 TRP B CA 1
ATOM 1252 C C . TRP B 2 76 ? -23.016 -47.879 2.311 1.00 110.73 76 TRP B C 1
ATOM 1253 O O . TRP B 2 76 ? -23.858 -47.574 1.458 1.00 113.66 76 TRP B O 1
ATOM 1264 N N . GLY B 2 77 ? -23.162 -48.932 3.116 1.00 105.78 77 GLY B N 1
ATOM 1265 C CA . GLY B 2 77 ? -24.305 -49.823 3.043 1.00 108.92 77 GLY B CA 1
ATOM 1266 C C . GLY B 2 77 ? -25.658 -49.139 3.032 1.00 118.57 77 GLY B C 1
ATOM 1267 O O . GLY B 2 77 ? -26.388 -49.236 2.041 1.00 122.07 77 GLY B O 1
ATOM 1268 N N . PHE B 2 78 ? -26.016 -48.443 4.114 1.00 117.65 78 PHE B N 1
ATOM 1269 C CA . PHE B 2 78 ? -27.343 -47.836 4.188 1.00 118.63 78 PHE B CA 1
ATOM 1270 C C . PHE B 2 78 ? -27.436 -46.672 5.169 1.00 116.53 78 PHE B C 1
ATOM 1271 O O . PHE B 2 78 ? -28.542 -46.235 5.504 1.00 123.06 78 PHE B O 1
ATOM 1279 N N . PHE B 2 79 ? -26.298 -46.166 5.641 1.00 108.96 79 PHE B N 1
ATOM 1280 C CA . PHE B 2 79 ? -26.264 -44.966 6.480 1.00 108.75 79 PHE B CA 1
ATOM 1281 C C . PHE B 2 79 ? -25.286 -43.953 5.861 1.00 109.55 79 PHE B C 1
ATOM 1282 O O . PHE B 2 79 ? -24.444 -43.327 6.510 1.00 110.94 79 PHE B O 1
ATOM 1290 N N . GLY B 2 80 ? -25.420 -43.796 4.541 1.00 109.77 80 GLY B N 1
ATOM 1291 C CA . GLY B 2 80 ? -24.756 -42.757 3.770 1.00 112.34 80 GLY B CA 1
ATOM 1292 C C . GLY B 2 80 ? -23.493 -43.243 3.086 1.00 116.62 80 GLY B C 1
ATOM 1293 O O . GLY B 2 80 ? -23.240 -44.440 2.943 1.00 118.46 80 GLY B O 1
ATOM 1294 N N . GLN B 2 81 ? -22.716 -42.272 2.602 1.00 117.37 81 GLN B N 1
ATOM 1295 C CA . GLN B 2 81 ? -21.275 -42.441 2.420 1.00 118.33 81 GLN B CA 1
ATOM 1296 C C . GLN B 2 81 ? -20.871 -43.293 1.216 1.00 117.14 81 GLN B C 1
ATOM 1297 O O . GLN B 2 81 ? -21.613 -44.183 0.790 1.00 117.42 81 GLN B O 1
ATOM 1303 N N . ARG B 2 82 ? -19.682 -43.009 0.670 1.00 116.52 82 ARG B N 1
ATOM 1304 C CA . ARG B 2 82 ? -19.089 -43.688 -0.481 1.00 113.93 82 ARG B CA 1
ATOM 1305 C C . ARG B 2 82 ? -17.713 -43.075 -0.738 1.00 113.80 82 ARG B C 1
ATOM 1306 O O . ARG B 2 82 ? -16.891 -43.633 -1.475 1.00 110.46 82 ARG B O 1
ATOM 1314 N N . LEU B 2 83 ? -17.464 -41.932 -0.090 1.00 115.10 83 LEU B N 1
ATOM 1315 C CA . LEU B 2 83 ? -16.301 -41.067 -0.282 1.00 110.35 83 LEU B CA 1
ATOM 1316 C C . LEU B 2 83 ? -14.965 -41.797 -0.325 1.00 111.08 83 LEU B C 1
ATOM 1317 O O . LEU B 2 83 ? -14.836 -42.897 0.218 1.00 111.39 83 LEU B O 1
ATOM 1322 N N . ASP B 2 84 ? -13.970 -41.180 -0.978 1.00 112.46 84 ASP B N 1
ATOM 1323 C CA . ASP B 2 84 ? -12.642 -41.768 -1.191 1.00 109.84 84 ASP B CA 1
ATOM 1324 C C . ASP B 2 84 ? -12.702 -43.019 -2.058 1.00 105.53 84 ASP B C 1
ATOM 1325 O O . ASP B 2 84 ? -11.822 -43.881 -1.963 1.00 102.61 84 ASP B O 1
ATOM 1330 N N . LEU B 2 85 ? -13.724 -43.105 -2.917 1.00 105.92 85 LEU B N 1
ATOM 1331 C CA . LEU B 2 85 ? -14.020 -44.299 -3.720 1.00 105.98 85 LEU B CA 1
ATOM 1332 C C . LEU B 2 85 ? -12.794 -45.020 -4.283 1.00 105.52 85 LEU B C 1
ATOM 1333 O O . LEU B 2 85 ? -12.702 -46.240 -4.096 1.00 106.33 85 LEU B O 1
ATOM 1338 N N . PRO B 2 86 ? -11.818 -44.364 -4.954 1.00 109.66 86 PRO B N 1
ATOM 1339 C CA . PRO B 2 86 ? -10.623 -45.114 -5.377 1.00 106.83 86 PRO B CA 1
ATOM 1340 C C . PRO B 2 86 ? -9.771 -45.537 -4.190 1.00 98.33 86 PRO B C 1
ATOM 1341 O O . PRO B 2 86 ? -8.680 -45.002 -3.966 1.00 91.12 86 PRO B O 1
ATOM 1345 N N . ALA B 2 87 ? -10.284 -46.498 -3.424 1.00 100.44 87 ALA B N 1
ATOM 1346 C CA . ALA B 2 87 ? -9.585 -47.030 -2.266 1.00 100.74 87 ALA B CA 1
ATOM 1347 C C . ALA B 2 87 ? -10.150 -48.402 -1.925 1.00 100.35 87 ALA B C 1
ATOM 1348 O O . ALA B 2 87 ? -9.669 -49.069 -1.003 1.00 105.78 87 ALA B O 1
ATOM 1350 N N . ILE B 2 88 ? -11.179 -48.824 -2.669 1.00 94.88 88 ILE B N 1
ATOM 1351 C CA . ILE B 2 88 ? -11.682 -50.189 -2.573 1.00 97.84 88 ILE B CA 1
ATOM 1352 C C . ILE B 2 88 ? -10.571 -51.184 -2.859 1.00 101.61 88 ILE B C 1
ATOM 1353 O O . ILE B 2 88 ? -10.621 -52.327 -2.392 1.00 103.29 88 ILE B O 1
ATOM 1358 N N . ILE B 2 89 ? -9.550 -50.764 -3.610 1.00 100.34 89 ILE B N 1
ATOM 1359 C CA . ILE B 2 89 ? -8.338 -51.564 -3.736 1.00 103.97 89 ILE B CA 1
ATOM 1360 C C . ILE B 2 89 ? -7.707 -51.785 -2.367 1.00 104.23 89 ILE B C 1
ATOM 1361 O O . ILE B 2 89 ? -7.225 -52.882 -2.061 1.00 108.35 89 ILE B O 1
ATOM 1366 N N . GLY B 2 90 ? -7.715 -50.755 -1.516 1.00 101.25 90 GLY B N 1
ATOM 1367 C CA . GLY B 2 90 ? -7.200 -50.913 -0.167 1.00 101.16 90 GLY B CA 1
ATOM 1368 C C . GLY B 2 90 ? -8.021 -51.868 0.672 1.00 96.17 90 GLY B C 1
ATOM 1369 O O . GLY B 2 90 ? -7.486 -52.526 1.569 1.00 97.19 90 GLY B O 1
ATOM 1370 N N . MET B 2 91 ? -9.326 -51.952 0.404 1.00 95.08 91 MET B N 1
ATOM 1371 C CA . MET B 2 91 ? -10.143 -52.991 1.019 1.00 96.72 91 MET B CA 1
ATOM 1372 C C . MET B 2 91 ? -9.715 -54.373 0.545 1.00 101.13 91 MET B C 1
ATOM 1373 O O . MET B 2 91 ? -9.677 -55.324 1.334 1.00 102.88 91 MET B O 1
ATOM 1378 N N . MET B 2 92 ? -9.398 -54.503 -0.746 1.00 104.56 92 MET B N 1
ATOM 1379 C CA . MET B 2 92 ? -8.867 -55.763 -1.251 1.00 106.27 92 MET B CA 1
ATOM 1380 C C . MET B 2 92 ? -7.485 -56.052 -0.676 1.00 105.67 92 MET B C 1
ATOM 1381 O O . MET B 2 92 ? -7.111 -57.220 -0.527 1.00 102.57 92 MET B O 1
ATOM 1386 N N . LEU B 2 93 ? -6.720 -55.007 -0.348 1.00 104.49 93 LEU B N 1
ATOM 1387 C CA . LEU B 2 93 ? -5.445 -55.204 0.336 1.00 99.87 93 LEU B CA 1
ATOM 1388 C C . LEU B 2 93 ? -5.658 -55.814 1.714 1.00 101.98 93 LEU B C 1
ATOM 1389 O O . LEU B 2 93 ? -4.954 -56.751 2.111 1.00 99.38 93 LEU B O 1
ATOM 1394 N N . ILE B 2 94 ? -6.632 -55.291 2.460 1.00 105.05 94 ILE B N 1
ATOM 1395 C CA . ILE B 2 94 ? -6.927 -55.818 3.789 1.00 103.59 94 ILE B CA 1
ATOM 1396 C C . ILE B 2 94 ? -7.373 -57.271 3.697 1.00 101.42 94 ILE B C 1
ATOM 1397 O O . ILE B 2 94 ? -6.913 -58.131 4.459 1.00 101.62 94 ILE B O 1
ATOM 1402 N N . CYS B 2 95 ? -8.279 -57.567 2.762 1.00 98.40 95 CYS B N 1
ATOM 1403 C CA . CYS B 2 95 ? -8.706 -58.948 2.567 1.00 100.85 95 CYS B CA 1
ATOM 1404 C C . CYS B 2 95 ? -7.532 -59.830 2.159 1.00 103.90 95 CYS B C 1
ATOM 1405 O O . CYS B 2 95 ? -7.453 -60.996 2.562 1.00 104.22 95 CYS B O 1
ATOM 1408 N N . ALA B 2 96 ? -6.600 -59.285 1.374 1.00 101.52 96 ALA B N 1
ATOM 1409 C CA . ALA B 2 96 ? -5.411 -60.046 1.000 1.00 101.61 96 ALA B CA 1
ATOM 1410 C C . ALA B 2 96 ? -4.539 -60.334 2.216 1.00 100.02 96 ALA B C 1
ATOM 1411 O O . ALA B 2 96 ? -4.067 -61.464 2.396 1.00 95.15 96 ALA B O 1
ATOM 1413 N N . GLY B 2 97 ? -4.313 -59.323 3.060 1.00 102.98 97 GLY B N 1
ATOM 1414 C CA . GLY B 2 97 ? -3.561 -59.549 4.282 1.00 93.49 97 GLY B CA 1
ATOM 1415 C C . GLY B 2 97 ? -4.244 -60.519 5.225 1.00 92.16 97 GLY B C 1
ATOM 1416 O O . GLY B 2 97 ? -3.576 -61.282 5.927 1.00 87.06 97 GLY B O 1
ATOM 1417 N N . VAL B 2 98 ? -5.580 -60.507 5.254 1.00 98.20 98 VAL B N 1
ATOM 1418 C CA . VAL B 2 98 ? -6.315 -61.456 6.089 1.00 100.28 98 VAL B CA 1
ATOM 1419 C C . VAL B 2 98 ? -6.112 -62.879 5.582 1.00 98.33 98 VAL B C 1
ATOM 1420 O O . VAL B 2 98 ? -5.844 -63.802 6.361 1.00 98.38 98 VAL B O 1
ATOM 1424 N N . LEU B 2 99 ? -6.216 -63.074 4.265 1.00 96.71 99 LEU B N 1
ATOM 1425 C CA . LEU B 2 99 ? -6.135 -64.420 3.704 1.00 98.68 99 LEU B CA 1
ATOM 1426 C C . LEU B 2 99 ? -4.765 -65.045 3.938 1.00 98.91 99 LEU B C 1
ATOM 1427 O O . LEU B 2 99 ? -4.668 -66.214 4.331 1.00 101.03 99 LEU B O 1
ATOM 1432 N N . ILE B 2 100 ? -3.692 -64.284 3.709 1.00 94.19 100 ILE B N 1
ATOM 1433 C CA . ILE B 2 100 ? -2.347 -64.810 3.923 1.00 91.43 100 ILE B CA 1
ATOM 1434 C C . ILE B 2 100 ? -2.027 -65.013 5.394 1.00 94.61 100 ILE B C 1
ATOM 1435 O O . ILE B 2 100 ? -0.966 -65.558 5.721 1.00 93.01 100 ILE B O 1
ATOM 1440 N N . ILE B 2 101 ? -2.909 -64.580 6.289 1.00 92.74 101 ILE B N 1
ATOM 1441 C CA . ILE B 2 101 ? -2.808 -64.926 7.698 1.00 90.92 101 ILE B CA 1
ATOM 1442 C C . ILE B 2 101 ? -3.933 -65.858 8.141 1.00 94.64 101 ILE B C 1
ATOM 1443 O O . ILE B 2 101 ? -3.764 -66.571 9.143 1.00 103.68 101 ILE B O 1
ATOM 1448 N N . ASN B 2 102 ? -5.056 -65.895 7.427 1.00 94.15 102 ASN B N 1
ATOM 1449 C CA . ASN B 2 102 ? -6.124 -66.833 7.736 1.00 100.23 102 ASN B CA 1
ATOM 1450 C C . ASN B 2 102 ? -5.735 -68.240 7.292 1.00 102.06 102 ASN B C 1
ATOM 1451 O O . ASN B 2 102 ? -4.887 -68.427 6.416 1.00 103.15 102 ASN B O 1
ATOM 1456 N N . LEU B 2 103 ? -6.387 -69.230 7.912 1.00 106.13 103 LEU B N 1
ATOM 1457 C CA . LEU B 2 103 ? -6.138 -70.662 7.746 1.00 110.22 103 LEU B CA 1
ATOM 1458 C C . LEU B 2 103 ? -5.632 -71.054 6.361 1.00 115.85 103 LEU B C 1
ATOM 1459 O O . LEU B 2 103 ? -6.379 -71.616 5.553 1.00 118.31 103 LEU B O 1
ATOM 1464 N N . LEU B 2 104 ? -4.363 -70.764 6.085 1.00 112.08 104 LEU B N 1
ATOM 1465 C CA . LEU B 2 104 ? -3.725 -71.137 4.828 1.00 110.69 104 LEU B CA 1
ATOM 1466 C C . LEU B 2 104 ? -2.459 -71.947 5.087 1.00 107.94 104 LEU B C 1
ATOM 1467 O O . LEU B 2 104 ? -1.357 -71.400 5.118 1.00 102.03 104 LEU B O 1
ATOM 1472 N N . SER C 1 1 ? -1.014 -75.870 46.447 1.00 83.08 3 SER C N 1
ATOM 1473 C CA . SER C 1 1 ? -0.552 -74.721 45.680 1.00 89.63 3 SER C CA 1
ATOM 1474 C C . SER C 1 1 ? -1.670 -74.218 44.766 1.00 89.45 3 SER C C 1
ATOM 1475 O O . SER C 1 1 ? -1.523 -74.203 43.543 1.00 82.91 3 SER C O 1
ATOM 1478 N N . SER C 1 2 ? -2.789 -73.806 45.365 1.00 91.74 4 SER C N 1
ATOM 1479 C CA . SER C 1 2 ? -3.979 -73.459 44.601 1.00 87.29 4 SER C CA 1
ATOM 1480 C C . SER C 1 2 ? -4.816 -72.445 45.376 1.00 85.41 4 SER C C 1
ATOM 1481 O O . SER C 1 2 ? -4.459 -72.017 46.478 1.00 83.61 4 SER C O 1
ATOM 1484 N N . VAL C 1 3 ? -5.938 -72.058 44.774 1.00 83.64 5 VAL C N 1
ATOM 1485 C CA . VAL C 1 3 ? -6.849 -71.051 45.317 1.00 77.16 5 VAL C CA 1
ATOM 1486 C C . VAL C 1 3 ? -8.251 -71.656 45.350 1.00 76.65 5 VAL C C 1
ATOM 1487 O O . VAL C 1 3 ? -8.665 -72.314 44.382 1.00 82.99 5 VAL C O 1
ATOM 1491 N N . PRO C 1 4 ? -9.016 -71.479 46.439 1.00 67.40 6 PRO C N 1
ATOM 1492 C CA . PRO C 1 4 ? -8.639 -70.794 47.680 1.00 69.09 6 PRO C CA 1
ATOM 1493 C C . PRO C 1 4 ? -8.131 -71.737 48.764 1.00 69.82 6 PRO C C 1
ATOM 1494 O O . PRO C 1 4 ? -7.885 -72.915 48.505 1.00 68.08 6 PRO C O 1
ATOM 1498 N N . THR C 1 5 ? -7.976 -71.214 49.977 1.00 71.50 7 THR C N 1
ATOM 1499 C CA . THR C 1 5 ? -7.519 -72.007 51.105 1.00 73.48 7 THR C CA 1
ATOM 1500 C C . THR C 1 5 ? -8.236 -71.532 52.359 1.00 74.29 7 THR C C 1
ATOM 1501 O O . THR C 1 5 ? -8.884 -70.481 52.371 1.00 74.60 7 THR C O 1
ATOM 1505 N N . LYS C 1 6 ? -8.122 -72.330 53.418 1.00 75.32 8 LYS C N 1
ATOM 1506 C CA . LYS C 1 6 ? -8.604 -71.979 54.753 1.00 73.46 8 LYS C CA 1
ATOM 1507 C C . LYS C 1 6 ? -10.083 -71.589 54.728 1.00 75.07 8 LYS C C 1
ATOM 1508 O O . LYS C 1 6 ? -10.467 -70.464 55.054 1.00 76.54 8 LYS C O 1
ATOM 1514 N N . LEU C 1 7 ? -10.916 -72.546 54.326 1.00 70.63 9 LEU C N 1
ATOM 1515 C CA . LEU C 1 7 ? -12.363 -72.362 54.350 1.00 66.10 9 LEU C CA 1
ATOM 1516 C C . LEU C 1 7 ? -12.862 -72.609 55.767 1.00 64.36 9 LEU C C 1
ATOM 1517 O O . LEU C 1 7 ? -12.883 -73.751 56.237 1.00 68.52 9 LEU C O 1
ATOM 1522 N N . GLU C 1 8 ? -13.269 -71.542 56.451 1.00 65.29 10 GLU C N 1
ATOM 1523 C CA . GLU C 1 8 ? -13.665 -71.628 57.849 1.00 70.30 10 GLU C CA 1
ATOM 1524 C C . GLU C 1 8 ? -14.935 -70.821 58.077 1.00 69.14 10 GLU C C 1
ATOM 1525 O O . GLU C 1 8 ? -15.226 -69.873 57.342 1.00 69.59 10 GLU C O 1
ATOM 1531 N N . VAL C 1 9 ? -15.689 -71.212 59.101 1.00 60.57 11 VAL C N 1
ATOM 1532 C CA . VAL C 1 9 ? -16.938 -70.547 59.450 1.00 49.50 11 VAL C CA 1
ATOM 1533 C C . VAL C 1 9 ? -16.634 -69.506 60.521 1.00 55.16 11 VAL C C 1
ATOM 1534 O O . VAL C 1 9 ? -16.346 -69.849 61.670 1.00 62.05 11 VAL C O 1
ATOM 1538 N N . VAL C 1 10 ? -16.701 -68.229 60.142 1.00 54.66 12 VAL C N 1
ATOM 1539 C CA . VAL C 1 10 ? -16.416 -67.150 61.086 1.00 49.77 12 VAL C CA 1
ATOM 1540 C C . VAL C 1 10 ? -17.476 -67.108 62.179 1.00 58.37 12 VAL C C 1
ATOM 1541 O O . VAL C 1 10 ? -17.182 -67.301 63.364 1.00 64.85 12 VAL C O 1
ATOM 1545 N N . ALA C 1 11 ? -18.722 -66.849 61.795 1.00 59.00 13 ALA C N 1
ATOM 1546 C CA . ALA C 1 11 ? -19.833 -66.775 62.728 1.00 55.08 13 ALA C CA 1
ATOM 1547 C C . ALA C 1 11 ? -20.911 -67.767 62.322 1.00 50.66 13 ALA C C 1
ATOM 1548 O O . ALA C 1 11 ? -21.124 -68.030 61.135 1.00 54.33 13 ALA C O 1
ATOM 1550 N N . ALA C 1 12 ? -21.588 -68.319 63.321 1.00 51.65 14 ALA C N 1
ATOM 1551 C CA . ALA C 1 12 ? -22.657 -69.279 63.105 1.00 61.88 14 ALA C CA 1
ATOM 1552 C C . ALA C 1 12 ? -23.975 -68.702 63.601 1.00 58.10 14 ALA C C 1
ATOM 1553 O O . ALA C 1 12 ? -24.019 -67.665 64.267 1.00 62.67 14 ALA C O 1
ATOM 1555 N N . THR C 1 13 ? -25.055 -69.398 63.263 1.00 48.88 15 THR C N 1
ATOM 1556 C CA . THR C 1 13 ? -26.417 -69.046 63.644 1.00 53.62 15 THR C CA 1
ATOM 1557 C C . THR C 1 13 ? -27.326 -70.189 63.211 1.00 59.44 15 THR C C 1
ATOM 1558 O O . THR C 1 13 ? -27.099 -70.785 62.150 1.00 63.43 15 THR C O 1
ATOM 1562 N N . PRO C 1 14 ? -28.334 -70.549 64.011 1.00 53.34 16 PRO C N 1
ATOM 1563 C CA . PRO C 1 14 ? -29.255 -71.622 63.599 1.00 51.46 16 PRO C CA 1
ATOM 1564 C C . PRO C 1 14 ? -29.787 -71.485 62.181 1.00 59.16 16 PRO C C 1
ATOM 1565 O O . PRO C 1 14 ? -30.111 -72.502 61.554 1.00 62.30 16 PRO C O 1
ATOM 1569 N N . THR C 1 15 ? -29.876 -70.266 61.644 1.00 58.45 17 THR C N 1
ATOM 1570 C CA . THR C 1 15 ? -30.385 -70.062 60.296 1.00 57.33 17 THR C CA 1
ATOM 1571 C C . THR C 1 15 ? -29.380 -69.451 59.334 1.00 59.44 17 THR C C 1
ATOM 1572 O O . THR C 1 15 ? -29.696 -69.329 58.145 1.00 66.10 17 THR C O 1
ATOM 1576 N N . SER C 1 16 ? -28.193 -69.062 59.795 1.00 58.25 18 SER C N 1
ATOM 1577 C CA . SER C 1 16 ? -27.258 -68.373 58.919 1.00 54.86 18 SER C CA 1
ATOM 1578 C C . SER C 1 16 ? -25.829 -68.718 59.310 1.00 53.89 18 SER C C 1
ATOM 1579 O O . SER C 1 16 ? -25.546 -69.101 60.449 1.00 55.59 18 SER C O 1
ATOM 1582 N N . LEU C 1 17 ? -24.927 -68.570 58.342 1.00 52.58 19 LEU C N 1
ATOM 1583 C CA . LEU C 1 17 ? -23.512 -68.856 58.534 1.00 46.22 19 LEU C CA 1
ATOM 1584 C C . LEU C 1 17 ? -22.686 -67.823 57.787 1.00 54.03 19 LEU C C 1
ATOM 1585 O O . LEU C 1 17 ? -22.929 -67.571 56.603 1.00 63.23 19 LEU C O 1
ATOM 1590 N N . LEU C 1 18 ? -21.715 -67.232 58.476 1.00 52.62 20 LEU C N 1
ATOM 1591 C CA . LEU C 1 18 ? -20.756 -66.321 57.866 1.00 44.33 20 LEU C CA 1
ATOM 1592 C C . LEU C 1 18 ? -19.428 -67.051 57.719 1.00 52.54 20 LEU C C 1
ATOM 1593 O O . LEU C 1 18 ? -18.868 -67.527 58.711 1.00 68.46 20 LEU C O 1
ATOM 1598 N N . ILE C 1 19 ? -18.929 -67.140 56.488 1.00 56.46 21 ILE C N 1
ATOM 1599 C CA . ILE C 1 19 ? -17.738 -67.921 56.184 1.00 65.92 21 ILE C CA 1
ATOM 1600 C C . ILE C 1 19 ? -16.699 -67.024 55.515 1.00 70.03 21 ILE C C 1
ATOM 1601 O O . ILE C 1 19 ? -16.990 -65.909 55.082 1.00 78.13 21 ILE C O 1
ATOM 1606 N N . SER C 1 20 ? -15.472 -67.538 55.434 1.00 60.06 22 SER C N 1
ATOM 1607 C CA . SER C 1 20 ? -14.370 -66.822 54.807 1.00 64.61 22 SER C CA 1
ATOM 1608 C C . SER C 1 20 ? -13.345 -67.830 54.306 1.00 67.69 22 SER C C 1
ATOM 1609 O O . SER C 1 20 ? -13.434 -69.029 54.585 1.00 68.31 22 SER C O 1
ATOM 1612 N N . TRP C 1 21 ? -12.361 -67.329 53.560 1.00 70.71 23 TRP C N 1
ATOM 1613 C CA . TRP C 1 21 ? -11.334 -68.183 52.978 1.00 73.86 23 TRP C CA 1
ATOM 1614 C C . TRP C 1 21 ? -10.126 -67.337 52.604 1.00 76.95 23 TRP C C 1
ATOM 1615 O O . TRP C 1 21 ? -10.203 -66.109 52.520 1.00 76.12 23 TRP C O 1
ATOM 1626 N N . ASP C 1 22 ? -9.006 -68.019 52.371 1.00 76.26 24 ASP C N 1
ATOM 1627 C CA . ASP C 1 22 ? -7.759 -67.372 51.977 1.00 71.85 24 ASP C CA 1
ATOM 1628 C C . ASP C 1 22 ? -7.750 -67.223 50.460 1.00 68.51 24 ASP C C 1
ATOM 1629 O O . ASP C 1 22 ? -7.568 -68.206 49.733 1.00 68.96 24 ASP C O 1
ATOM 1634 N N . ALA C 1 23 ? -7.940 -65.992 49.981 1.00 66.03 25 ALA C N 1
ATOM 1635 C CA . ALA C 1 23 ? -8.001 -65.735 48.547 1.00 64.32 25 ALA C CA 1
ATOM 1636 C C . ALA C 1 23 ? -6.651 -65.874 47.857 1.00 63.31 25 ALA C C 1
ATOM 1637 O O . ALA C 1 23 ? -6.594 -65.773 46.628 1.00 62.36 25 ALA C O 1
ATOM 1639 N N . GLY C 1 24 ? -5.575 -66.094 48.603 1.00 70.97 26 GLY C N 1
ATOM 1640 C CA . GLY C 1 24 ? -4.269 -66.251 48.001 1.00 69.78 26 GLY C CA 1
ATOM 1641 C C . GLY C 1 24 ? -3.602 -64.918 47.713 1.00 69.61 26 GLY C C 1
ATOM 1642 O O . GLY C 1 24 ? -3.995 -63.860 48.215 1.00 62.98 26 GLY C O 1
ATOM 1643 N N . HIS C 1 25 ? -2.568 -64.983 46.879 1.00 70.33 27 HIS C N 1
ATOM 1644 C CA . HIS C 1 25 ? -1.797 -63.801 46.530 1.00 73.31 27 HIS C CA 1
ATOM 1645 C C . HIS C 1 25 ? -2.548 -62.950 45.508 1.00 71.15 27 HIS C C 1
ATOM 1646 O O . HIS C 1 25 ? -3.598 -63.335 44.986 1.00 71.03 27 HIS C O 1
ATOM 1653 N N . TRP C 1 26 ? -1.987 -61.772 45.221 1.00 69.29 28 TRP C N 1
ATOM 1654 C CA . TRP C 1 26 ? -2.663 -60.832 44.332 1.00 71.64 28 TRP C CA 1
ATOM 1655 C C . TRP C 1 26 ? -2.783 -61.388 42.918 1.00 69.77 28 TRP C C 1
ATOM 1656 O O . TRP C 1 26 ? -3.813 -61.200 42.259 1.00 68.58 28 TRP C O 1
ATOM 1667 N N . TRP C 1 27 ? -1.749 -62.081 42.434 1.00 66.64 29 TRP C N 1
ATOM 1668 C CA . TRP C 1 27 ? -1.861 -62.739 41.137 1.00 63.43 29 TRP C CA 1
ATOM 1669 C C . TRP C 1 27 ? -2.805 -63.931 41.188 1.00 64.02 29 TRP C C 1
ATOM 1670 O O . TRP C 1 27 ? -3.256 -64.397 40.136 1.00 68.38 29 TRP C O 1
ATOM 1681 N N . GLU C 1 28 ? -3.112 -64.429 42.383 1.00 62.07 30 GLU C N 1
ATOM 1682 C CA . GLU C 1 28 ? -4.022 -65.550 42.555 1.00 64.94 30 GLU C CA 1
ATOM 1683 C C . GLU C 1 28 ? -5.469 -65.119 42.751 1.00 63.22 30 GLU C C 1
ATOM 1684 O O . GLU C 1 28 ? -6.356 -65.980 42.781 1.00 61.13 30 GLU C O 1
ATOM 1690 N N . TRP C 1 29 ? -5.728 -63.821 42.889 1.00 63.73 31 TRP C N 1
ATOM 1691 C CA . TRP C 1 29 ? -7.092 -63.343 43.079 1.00 63.00 31 TRP C CA 1
ATOM 1692 C C . TRP C 1 29 ? -7.897 -63.514 41.799 1.00 60.17 31 TRP C C 1
ATOM 1693 O O . TRP C 1 29 ? -7.468 -63.093 40.720 1.00 66.92 31 TRP C O 1
ATOM 1704 N N . VAL C 1 30 ? -9.066 -64.129 41.919 1.00 57.08 32 VAL C N 1
ATOM 1705 C CA . VAL C 1 30 ? -9.950 -64.326 40.793 1.00 58.32 32 VAL C CA 1
ATOM 1706 C C . VAL C 1 30 ? -10.980 -63.204 40.774 1.00 59.88 32 VAL C C 1
ATOM 1707 O O . VAL C 1 30 ? -11.100 -62.424 41.715 1.00 62.84 32 VAL C O 1
ATOM 1711 N N . THR C 1 31 ? -11.740 -63.120 39.682 1.00 59.58 33 THR C N 1
ATOM 1712 C CA . THR C 1 31 ? -12.748 -62.078 39.547 1.00 53.65 33 THR C CA 1
ATOM 1713 C C . THR C 1 31 ? -14.077 -62.444 40.192 1.00 52.19 33 THR C C 1
ATOM 1714 O O . THR C 1 31 ? -14.856 -61.541 40.516 1.00 60.19 33 THR C O 1
ATOM 1718 N N . TYR C 1 32 ? -14.359 -63.732 40.387 1.00 55.66 34 TYR C N 1
ATOM 1719 C CA . TYR C 1 32 ? -15.596 -64.134 41.047 1.00 57.40 34 TYR C CA 1
ATOM 1720 C C . TYR C 1 32 ? -15.436 -65.532 41.627 1.00 59.76 34 TYR C C 1
ATOM 1721 O O . TYR C 1 32 ? -14.912 -66.427 40.959 1.00 67.21 34 TYR C O 1
ATOM 1730 N N . TYR C 1 33 ? -15.881 -65.708 42.867 1.00 54.05 35 TYR C N 1
ATOM 1731 C CA . TYR C 1 33 ? -16.006 -67.017 43.490 1.00 56.12 35 TYR C CA 1
ATOM 1732 C C . TYR C 1 33 ? -17.480 -67.396 43.535 1.00 59.35 35 TYR C C 1
ATOM 1733 O O . TYR C 1 33 ? -18.327 -66.568 43.884 1.00 68.33 35 TYR C O 1
ATOM 1742 N N . ARG C 1 34 ? -17.795 -68.639 43.183 1.00 52.95 36 ARG C N 1
ATOM 1743 C CA . ARG C 1 34 ? -19.155 -69.146 43.318 1.00 58.22 36 ARG C CA 1
ATOM 1744 C C . ARG C 1 34 ? -19.214 -70.103 44.502 1.00 60.76 36 ARG C C 1
ATOM 1745 O O . ARG C 1 34 ? -18.357 -70.983 44.643 1.00 67.36 36 ARG C O 1
ATOM 1753 N N . ILE C 1 35 ? -20.215 -69.911 45.358 1.00 52.83 37 ILE C N 1
ATOM 1754 C CA . ILE C 1 35 ? -20.348 -70.635 46.617 1.00 51.90 37 ILE C CA 1
ATOM 1755 C C . ILE C 1 35 ? -21.530 -71.585 46.508 1.00 57.21 37 ILE C C 1
ATOM 1756 O O . ILE C 1 35 ? -22.597 -71.207 46.013 1.00 62.28 37 ILE C O 1
ATOM 1761 N N . THR C 1 36 ? -21.342 -72.813 46.982 1.00 53.07 38 THR C N 1
ATOM 1762 C CA . THR C 1 36 ? -22.344 -73.862 46.874 1.00 48.13 38 THR C CA 1
ATOM 1763 C C . THR C 1 36 ? -22.614 -74.441 48.253 1.00 55.50 38 THR C C 1
ATOM 1764 O O . THR C 1 36 ? -21.682 -74.875 48.936 1.00 63.58 38 THR C O 1
ATOM 1768 N N . TYR C 1 37 ? -23.884 -74.450 48.660 1.00 53.06 39 TYR C N 1
ATOM 1769 C CA . TYR C 1 37 ? -24.258 -74.956 49.973 1.00 57.24 39 TYR C CA 1
ATOM 1770 C C . TYR C 1 37 ? -25.543 -75.765 49.879 1.00 64.69 39 TYR C C 1
ATOM 1771 O O . TYR C 1 37 ? -26.465 -75.399 49.143 1.00 70.21 39 TYR C O 1
ATOM 1780 N N . GLY C 1 38 ? -25.594 -76.861 50.632 1.00 66.61 40 GLY C N 1
ATOM 1781 C CA . GLY C 1 38 ? -26.767 -77.718 50.652 1.00 70.48 40 GLY C CA 1
ATOM 1782 C C . GLY C 1 38 ? -26.672 -78.728 51.774 1.00 79.16 40 GLY C C 1
ATOM 1783 O O . GLY C 1 38 ? -25.645 -78.849 52.449 1.00 83.57 40 GLY C O 1
ATOM 1784 N N . GLU C 1 39 ? -27.774 -79.457 51.962 1.00 80.34 41 GLU C N 1
ATOM 1785 C CA . GLU C 1 39 ? -27.853 -80.473 53.005 1.00 75.31 41 GLU C CA 1
ATOM 1786 C C . GLU C 1 39 ? -26.772 -81.528 52.806 1.00 76.45 41 GLU C C 1
ATOM 1787 O O . GLU C 1 39 ? -26.610 -82.069 51.708 1.00 80.74 41 GLU C O 1
ATOM 1793 N N . THR C 1 40 ? -26.031 -81.827 53.878 1.00 75.95 42 THR C N 1
ATOM 1794 C CA . THR C 1 40 ? -24.925 -82.774 53.756 1.00 80.11 42 THR C CA 1
ATOM 1795 C C . THR C 1 40 ? -25.424 -84.197 53.519 1.00 78.54 42 THR C C 1
ATOM 1796 O O . THR C 1 40 ? -24.716 -85.007 52.909 1.00 78.99 42 THR C O 1
ATOM 1800 N N . GLY C 1 41 ? -26.630 -84.520 53.981 1.00 81.22 43 GLY C N 1
ATOM 1801 C CA . GLY C 1 41 ? -27.263 -85.776 53.629 1.00 82.67 43 GLY C CA 1
ATOM 1802 C C . GLY C 1 41 ? -28.173 -85.558 52.442 1.00 84.43 43 GLY C C 1
ATOM 1803 O O . GLY C 1 41 ? -29.366 -85.869 52.493 1.00 90.13 43 GLY C O 1
ATOM 1804 N N . GLY C 1 42 ? -27.594 -85.027 51.367 1.00 82.83 44 GLY C N 1
ATOM 1805 C CA . GLY C 1 42 ? -28.319 -84.492 50.230 1.00 85.69 44 GLY C CA 1
ATOM 1806 C C . GLY C 1 42 ? -29.511 -85.284 49.737 1.00 88.04 44 GLY C C 1
ATOM 1807 O O . GLY C 1 42 ? -29.366 -86.381 49.191 1.00 91.30 44 GLY C O 1
ATOM 1808 N N . ASN C 1 43 ? -30.704 -84.730 49.948 1.00 88.88 45 ASN C N 1
ATOM 1809 C CA . ASN C 1 43 ? -31.922 -85.208 49.313 1.00 93.36 45 ASN C CA 1
ATOM 1810 C C . ASN C 1 43 ? -32.323 -84.357 48.118 1.00 94.53 45 ASN C C 1
ATOM 1811 O O . ASN C 1 43 ? -33.075 -84.833 47.259 1.00 96.42 45 ASN C O 1
ATOM 1816 N N . SER C 1 44 ? -31.767 -83.150 48.010 1.00 93.10 46 SER C N 1
ATOM 1817 C CA . SER C 1 44 ? -32.236 -82.105 47.113 1.00 96.93 46 SER C CA 1
ATOM 1818 C C . SER C 1 44 ? -31.026 -81.370 46.529 1.00 92.34 46 SER C C 1
ATOM 1819 O O . SER C 1 44 ? -29.895 -81.699 46.907 1.00 90.22 46 SER C O 1
ATOM 1822 N N . PRO C 1 45 ? -31.179 -80.395 45.583 1.00 89.18 47 PRO C N 1
ATOM 1823 C CA . PRO C 1 45 ? -29.978 -79.892 44.910 1.00 84.75 47 PRO C CA 1
ATOM 1824 C C . PRO C 1 45 ? -29.131 -79.020 45.813 1.00 85.44 47 PRO C C 1
ATOM 1825 O O . PRO C 1 45 ? -29.340 -78.952 47.029 1.00 89.55 47 PRO C O 1
ATOM 1829 N N . VAL C 1 46 ? -28.178 -78.331 45.204 1.00 80.61 48 VAL C N 1
ATOM 1830 C CA . VAL C 1 46 ? -27.235 -77.490 45.920 1.00 71.61 48 VAL C CA 1
ATOM 1831 C C . VAL C 1 46 ? -27.466 -76.051 45.485 1.00 65.68 48 VAL C C 1
ATOM 1832 O O . VAL C 1 46 ? -27.268 -75.704 44.313 1.00 67.97 48 VAL C O 1
ATOM 1836 N N . GLN C 1 47 ? -27.922 -75.226 46.426 1.00 62.61 49 GLN C N 1
ATOM 1837 C CA . GLN C 1 47 ? -28.060 -73.800 46.177 1.00 66.05 49 GLN C CA 1
ATOM 1838 C C . GLN C 1 47 ? -26.685 -73.168 46.009 1.00 68.01 49 GLN C C 1
ATOM 1839 O O . GLN C 1 47 ? -25.799 -73.348 46.852 1.00 65.88 49 GLN C O 1
ATOM 1845 N N . GLU C 1 48 ? -26.501 -72.438 44.911 1.00 65.26 50 GLU C N 1
ATOM 1846 C CA . GLU C 1 48 ? -25.245 -71.761 44.638 1.00 62.12 50 GLU C CA 1
ATOM 1847 C C . GLU C 1 48 ? -25.499 -70.296 44.323 1.00 60.86 50 GLU C C 1
ATOM 1848 O O . GLU C 1 48 ? -26.545 -69.929 43.780 1.00 64.23 50 GLU C O 1
ATOM 1854 N N . PHE C 1 49 ? -24.528 -69.461 44.691 1.00 60.85 51 PHE C N 1
ATOM 1855 C CA . PHE C 1 49 ? -24.519 -68.056 44.318 1.00 61.36 51 PHE C CA 1
ATOM 1856 C C . PHE C 1 49 ? -23.079 -67.630 44.086 1.00 59.91 51 PHE C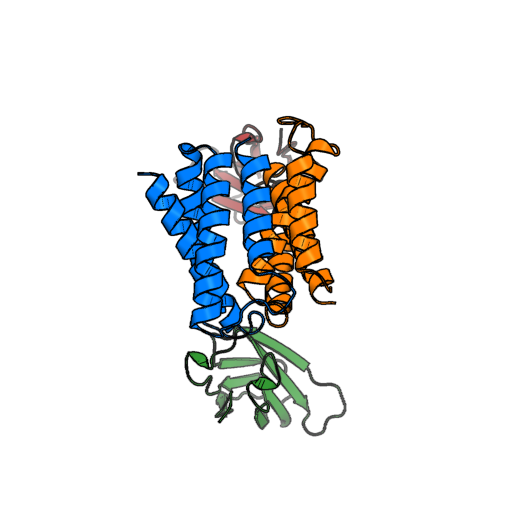 C 1
ATOM 1857 O O . PHE C 1 49 ? -22.145 -68.222 44.630 1.00 65.93 51 PHE C O 1
ATOM 1865 N N . THR C 1 50 ? -22.907 -66.600 43.264 1.00 56.77 52 THR C N 1
ATOM 1866 C CA . THR C 1 50 ? -21.596 -66.033 42.995 1.00 53.34 52 THR C CA 1
ATOM 1867 C C . THR C 1 50 ? -21.372 -64.794 43.856 1.00 53.32 52 THR C C 1
ATOM 1868 O O . THR C 1 50 ? -22.308 -64.216 44.415 1.00 53.96 52 THR C O 1
ATOM 1872 N N . VAL C 1 51 ? -20.108 -64.399 43.968 1.00 56.32 53 VAL C N 1
ATOM 1873 C CA . VAL C 1 51 ? -19.715 -63.250 44.781 1.00 58.03 53 VAL C CA 1
ATOM 1874 C C . VAL C 1 51 ? -18.473 -62.645 44.132 1.00 57.28 53 VAL C C 1
ATOM 1875 O O . VAL C 1 51 ? -17.666 -63.384 43.548 1.00 63.50 53 VAL C O 1
ATOM 1879 N N . PRO C 1 52 ? -18.302 -61.321 44.150 1.00 44.50 54 PRO C N 1
ATOM 1880 C CA . PRO C 1 52 ? -17.128 -60.725 43.500 1.00 48.45 54 PRO C CA 1
ATOM 1881 C C . PRO C 1 52 ? -15.824 -61.244 44.086 1.00 54.36 54 PRO C C 1
ATOM 1882 O O . PRO C 1 52 ? -15.725 -61.556 45.275 1.00 62.81 54 PRO C O 1
ATOM 1886 N N . GLY C 1 53 ? -14.812 -61.326 43.226 1.00 55.74 55 GLY C N 1
ATOM 1887 C CA . GLY C 1 53 ? -13.517 -61.859 43.591 1.00 58.97 55 GLY C CA 1
ATOM 1888 C C . GLY C 1 53 ? -12.656 -60.991 44.480 1.00 61.73 55 GLY C C 1
ATOM 1889 O O . GLY C 1 53 ? -11.564 -61.421 44.864 1.00 66.03 55 GLY C O 1
ATOM 1890 N N . TYR C 1 54 ? -13.102 -59.784 44.820 1.00 61.64 56 TYR C N 1
ATOM 1891 C CA . TYR C 1 54 ? -12.344 -58.914 45.707 1.00 68.75 56 TYR C CA 1
ATOM 1892 C C . TYR C 1 54 ? -12.756 -59.046 47.167 1.00 76.01 56 TYR C C 1
ATOM 1893 O O . TYR C 1 54 ? -12.187 -58.356 48.018 1.00 89.54 56 TYR C O 1
ATOM 1902 N N . SER C 1 55 ? -13.724 -59.904 47.478 1.00 68.98 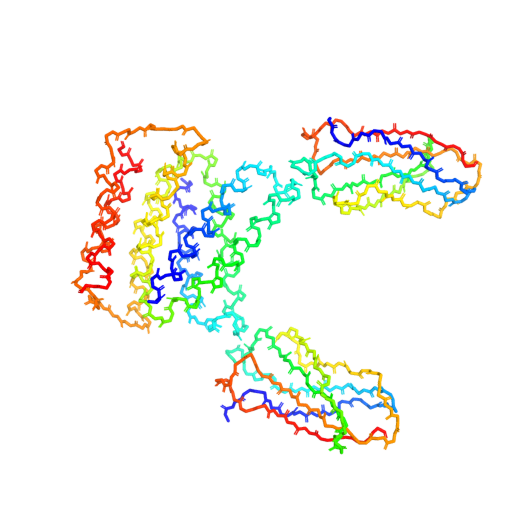57 SER C N 1
ATOM 1903 C CA . SER C 1 55 ? -14.152 -60.147 48.847 1.00 74.18 57 SER C CA 1
ATOM 1904 C C . SER C 1 55 ? -13.795 -61.570 49.251 1.00 77.54 57 SER C C 1
ATOM 1905 O O . SER C 1 55 ? -13.958 -62.508 48.465 1.00 78.86 57 SER C O 1
ATOM 1908 N N . SER C 1 56 ? -13.304 -61.724 50.480 1.00 81.63 58 SER C N 1
ATOM 1909 C CA . SER C 1 56 ? -12.945 -63.032 51.008 1.00 78.05 58 SER C CA 1
ATOM 1910 C C . SER C 1 56 ? -14.009 -63.618 51.926 1.00 79.65 58 SER C C 1
ATOM 1911 O O . SER C 1 56 ? -13.902 -64.792 52.297 1.00 81.36 58 SER C O 1
ATOM 1914 N N . THR C 1 57 ? -15.023 -62.842 52.296 1.00 74.75 59 THR C N 1
ATOM 1915 C CA . THR C 1 57 ? -16.087 -63.294 53.179 1.00 72.82 59 THR C CA 1
ATOM 1916 C C . THR C 1 57 ? -17.409 -63.372 52.426 1.00 70.28 59 THR C C 1
ATOM 1917 O O . THR C 1 57 ? -17.606 -62.717 51.398 1.00 73.99 59 THR C O 1
ATOM 1921 N N . ALA C 1 58 ? -18.319 -64.184 52.958 1.00 66.26 60 ALA C N 1
ATOM 1922 C CA . ALA C 1 58 ? -19.634 -64.362 52.360 1.00 58.84 60 ALA C CA 1
ATOM 1923 C C . ALA C 1 58 ? -20.594 -64.860 53.428 1.00 60.36 60 ALA C C 1
ATOM 1924 O O . ALA C 1 58 ? -20.220 -65.677 54.273 1.00 66.41 60 ALA C O 1
ATOM 1926 N N . THR C 1 59 ? -21.827 -64.366 53.382 1.00 50.67 61 THR C N 1
ATOM 1927 C CA . THR C 1 59 ? -22.860 -64.737 54.336 1.00 45.43 61 THR C CA 1
ATOM 1928 C C . THR C 1 59 ? -23.927 -65.579 53.649 1.00 49.24 61 THR C C 1
ATOM 1929 O O . THR C 1 59 ? -24.321 -65.299 52.513 1.00 58.99 61 THR C O 1
ATOM 1933 N N . ILE C 1 60 ? -24.381 -66.619 54.341 1.00 47.62 62 ILE C N 1
ATOM 1934 C CA . ILE C 1 60 ? -25.415 -67.520 53.848 1.00 47.13 62 ILE C CA 1
ATOM 1935 C C . ILE C 1 60 ? -26.561 -67.501 54.846 1.00 52.30 62 ILE C C 1
ATOM 1936 O O . ILE C 1 60 ? -26.333 -67.605 56.055 1.00 58.99 62 ILE C O 1
ATOM 1941 N N . SER C 1 61 ? -27.786 -67.362 54.344 1.00 50.38 63 SER C N 1
ATOM 1942 C CA . SER C 1 61 ? -28.963 -67.253 55.191 1.00 51.87 63 SER C CA 1
ATOM 1943 C C . SER C 1 61 ? -29.997 -68.284 54.756 1.00 52.25 63 SER C C 1
ATOM 1944 O O . SER C 1 61 ? -29.813 -69.005 53.771 1.00 56.74 63 SER C O 1
ATOM 1947 N N . GLY C 1 62 ? -31.095 -68.350 55.505 1.00 53.13 64 GLY C N 1
ATOM 1948 C CA . GLY C 1 62 ? -32.184 -69.244 55.158 1.00 64.20 64 GLY C CA 1
ATOM 1949 C C . GLY C 1 62 ? -31.909 -70.708 55.410 1.00 66.42 64 GLY C C 1
ATOM 1950 O O . GLY C 1 62 ? -32.400 -71.560 54.664 1.00 68.04 64 GLY C O 1
ATOM 1951 N N . LEU C 1 63 ? -31.148 -71.028 56.450 1.00 64.33 65 LEU C N 1
ATOM 1952 C CA . LEU C 1 63 ? -30.808 -72.405 56.771 1.00 63.67 65 LEU C CA 1
ATOM 1953 C C . LEU C 1 63 ? -31.745 -72.946 57.843 1.00 70.33 65 LEU C C 1
ATOM 1954 O O . LEU C 1 63 ? -32.245 -72.204 58.693 1.00 69.15 65 LEU C O 1
ATOM 1959 N N . LYS C 1 64 ? -31.986 -74.249 57.788 1.00 69.76 66 LYS C N 1
ATOM 1960 C CA . LYS C 1 64 ? -32.811 -74.885 58.808 1.00 69.68 66 LYS C CA 1
ATOM 1961 C C . LYS C 1 64 ? -31.941 -75.296 59.990 1.00 66.03 66 LYS C C 1
ATOM 1962 O O . LYS C 1 64 ? -30.924 -75.973 59.795 1.00 65.05 66 LYS C O 1
ATOM 1968 N N . PRO C 1 65 ? -32.298 -74.906 61.211 1.00 61.17 67 PRO C N 1
ATOM 1969 C CA . PRO C 1 65 ? -31.444 -75.204 62.365 1.00 61.40 67 PRO C CA 1
ATOM 1970 C C . PRO C 1 65 ? -31.355 -76.695 62.648 1.00 64.52 67 PRO C C 1
ATOM 1971 O O . PRO C 1 65 ? -32.234 -77.484 62.294 1.00 69.02 67 PRO C O 1
ATOM 1975 N N . GLY C 1 66 ? -30.258 -77.072 63.305 1.00 65.12 68 GLY C N 1
ATOM 1976 C CA . GLY C 1 66 ? -29.993 -78.450 63.652 1.00 67.15 68 GLY C CA 1
ATOM 1977 C C . GLY C 1 66 ? -29.499 -79.322 62.520 1.00 72.50 68 GLY C C 1
ATOM 1978 O O . GLY C 1 66 ? -28.914 -80.381 62.784 1.00 76.46 68 GLY C O 1
ATOM 1979 N N . VAL C 1 67 ? -29.703 -78.915 61.276 1.00 74.14 69 VAL C N 1
ATOM 1980 C CA . VAL C 1 67 ? -29.314 -79.703 60.114 1.00 77.98 69 VAL C CA 1
ATOM 1981 C C . VAL C 1 67 ? -27.859 -79.417 59.775 1.00 77.97 69 VAL C C 1
ATOM 1982 O O . VAL C 1 67 ? -27.402 -78.269 59.844 1.00 78.21 69 VAL C O 1
ATOM 1986 N N . ASP C 1 68 ? -27.124 -80.464 59.411 1.00 80.28 70 ASP C N 1
ATOM 1987 C CA . ASP C 1 68 ? -25.741 -80.325 58.980 1.00 81.95 70 ASP C CA 1
ATOM 1988 C C . ASP C 1 68 ? -25.692 -80.021 57.487 1.00 82.70 70 ASP C C 1
ATOM 1989 O O . ASP C 1 68 ? -26.404 -80.644 56.694 1.00 84.74 70 ASP C O 1
ATOM 1994 N N . TYR C 1 69 ? -24.843 -79.063 57.107 1.00 79.64 71 TYR C N 1
ATOM 1995 C CA . TYR C 1 69 ? -24.749 -78.596 55.730 1.00 78.91 71 TYR C CA 1
ATOM 1996 C C . TYR C 1 69 ? -23.327 -78.747 55.201 1.00 79.50 71 TYR C C 1
ATOM 1997 O O . TYR C 1 69 ? -22.354 -78.714 55.962 1.00 83.74 71 TYR C O 1
ATOM 2006 N N . THR C 1 70 ? -23.222 -78.924 53.881 1.00 75.17 72 THR C N 1
ATOM 2007 C CA . THR C 1 70 ? -21.955 -78.864 53.159 1.00 77.97 72 THR C CA 1
ATOM 2008 C C . THR C 1 70 ? -21.849 -77.539 52.417 1.00 81.80 72 THR C C 1
ATOM 2009 O O . THR C 1 70 ? -22.792 -77.118 51.742 1.00 83.99 72 THR C O 1
ATOM 2013 N N . ILE C 1 71 ? -20.694 -76.891 52.536 1.00 74.80 73 ILE C N 1
ATOM 2014 C CA . ILE C 1 71 ? -20.431 -75.620 51.874 1.00 61.14 73 ILE C CA 1
ATOM 2015 C C . ILE C 1 71 ? -19.155 -75.758 51.060 1.00 62.24 73 ILE C C 1
ATOM 2016 O O . ILE C 1 71 ? -18.112 -76.149 51.595 1.00 72.23 73 ILE C O 1
ATOM 2021 N N . THR C 1 72 ? -19.235 -75.437 49.771 1.00 57.26 74 THR C N 1
ATOM 2022 C CA . THR C 1 72 ? -18.096 -75.537 48.872 1.00 58.04 74 THR C CA 1
ATOM 2023 C C . THR C 1 72 ? -17.892 -74.205 48.168 1.00 60.83 74 THR C C 1
ATOM 2024 O O . THR C 1 72 ? -18.858 -73.558 47.753 1.00 66.08 74 THR C O 1
ATOM 2028 N N . VAL C 1 73 ? -16.632 -73.795 48.043 1.00 58.93 75 VAL C N 1
ATOM 2029 C CA . VAL C 1 73 ? -16.259 -72.545 47.391 1.00 52.71 75 VAL C CA 1
ATOM 2030 C C . VAL C 1 73 ? -15.437 -72.889 46.158 1.00 60.99 75 VAL C C 1
ATOM 2031 O O . VAL C 1 73 ? -14.391 -73.540 46.267 1.00 68.58 75 VAL C O 1
ATOM 2035 N N . TYR C 1 74 ? -15.898 -72.444 44.994 1.00 62.62 76 TYR C N 1
ATOM 2036 C CA . TYR C 1 74 ? -15.267 -72.783 43.730 1.00 64.34 76 TYR C CA 1
ATOM 2037 C C . TYR C 1 74 ? -14.473 -71.597 43.184 1.00 65.25 76 TYR C C 1
ATOM 2038 O O . TYR C 1 74 ? -14.432 -70.509 43.768 1.00 67.68 76 TYR C O 1
ATOM 2047 N N . ALA C 1 75 ? -13.839 -71.823 42.041 1.00 62.04 77 ALA C N 1
ATOM 2048 C CA . ALA C 1 75 ? -13.119 -70.821 41.278 1.00 62.31 77 ALA C CA 1
ATOM 2049 C C . ALA C 1 75 ? -13.809 -70.636 39.933 1.00 73.05 77 ALA C C 1
ATOM 2050 O O . ALA C 1 75 ? -14.647 -71.458 39.546 1.00 80.16 77 ALA C O 1
ATOM 2052 N N . PRO C 1 76 ? -13.507 -69.555 39.203 1.00 68.55 78 PRO C N 1
ATOM 2053 C CA . PRO C 1 76 ? -14.097 -69.402 37.862 1.00 68.46 78 PRO C CA 1
ATOM 2054 C C . PRO C 1 76 ? -13.846 -70.595 36.959 1.00 72.96 78 PRO C C 1
ATOM 2055 O O . PRO C 1 76 ? -14.762 -71.047 36.262 1.00 79.62 78 PRO C O 1
ATOM 2059 N N . THR C 1 77 ? -12.625 -71.122 36.958 1.00 66.82 79 THR C N 1
ATOM 2060 C CA . THR C 1 77 ? -12.283 -72.321 36.212 1.00 77.99 79 THR C CA 1
ATOM 2061 C C . THR C 1 77 ? -11.591 -73.304 37.146 1.00 83.92 79 THR C C 1
ATOM 2062 O O . THR C 1 77 ? -11.204 -72.965 38.267 1.00 81.80 79 THR C O 1
ATOM 2066 N N . SER C 1 78 ? -11.440 -74.540 36.671 1.00 86.35 80 SER C N 1
ATOM 2067 C CA . SER C 1 78 ? -10.728 -75.566 37.422 1.00 83.77 80 SER C CA 1
ATOM 2068 C C . SER C 1 78 ? -9.217 -75.402 37.353 1.00 85.30 80 SER C C 1
ATOM 2069 O O . SER C 1 78 ? -8.494 -76.216 37.938 1.00 88.51 80 SER C O 1
ATOM 2072 N N . ASP C 1 79 ? -8.727 -74.375 36.659 1.00 85.06 81 ASP C N 1
ATOM 2073 C CA . ASP C 1 79 ? -7.290 -74.173 36.526 1.00 83.52 81 ASP C CA 1
ATOM 2074 C C . ASP C 1 79 ? -6.667 -73.625 37.803 1.00 87.02 81 ASP C C 1
ATOM 2075 O O . ASP C 1 79 ? -5.496 -73.907 38.083 1.00 87.63 81 ASP C O 1
ATOM 2080 N N . TYR C 1 80 ? -7.422 -72.847 38.583 1.00 89.82 82 TYR C N 1
ATOM 2081 C CA . TYR C 1 80 ? -6.870 -72.275 39.807 1.00 89.53 82 TYR C CA 1
ATOM 2082 C C . TYR C 1 80 ? -6.619 -73.341 40.864 1.00 89.85 82 TYR C C 1
ATOM 2083 O O . TYR C 1 80 ? -5.665 -73.226 41.642 1.00 90.89 82 TYR C O 1
ATOM 2092 N N . GLY C 1 81 ? -7.446 -74.370 40.908 1.00 87.78 83 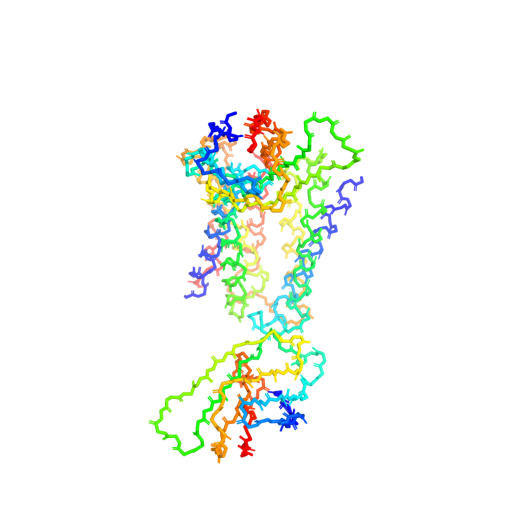GLY C N 1
ATOM 2093 C CA . GLY C 1 81 ? -7.266 -75.447 41.863 1.00 83.18 83 GLY C CA 1
ATOM 2094 C C . GLY C 1 81 ? -8.596 -76.050 42.255 1.00 81.97 83 GLY C C 1
ATOM 2095 O O . GLY C 1 81 ? -9.666 -75.538 41.930 1.00 88.04 83 GLY C O 1
ATOM 2096 N N . SER C 1 82 ? -8.509 -77.165 42.972 1.00 73.77 84 SER C N 1
ATOM 2097 C CA . SER C 1 82 ? -9.711 -77.865 43.393 1.00 76.13 84 SER C CA 1
ATOM 2098 C C . SER C 1 82 ? -10.488 -77.019 44.398 1.00 76.89 84 SER C C 1
ATOM 2099 O O . SER C 1 82 ? -9.888 -76.337 45.236 1.00 80.10 84 SER C O 1
ATOM 2102 N N . PRO C 1 83 ? -11.817 -77.034 44.336 1.00 69.12 85 PRO C N 1
ATOM 2103 C CA . PRO C 1 83 ? -12.607 -76.256 45.294 1.00 62.55 85 PRO C CA 1
ATOM 2104 C C . PRO C 1 83 ? -12.521 -76.840 46.694 1.00 68.04 85 PRO C C 1
ATOM 2105 O O . PRO C 1 83 ? -12.392 -78.052 46.883 1.00 71.95 85 PRO C O 1
ATOM 2109 N N . ILE C 1 84 ? -12.595 -75.953 47.684 1.00 68.71 86 ILE C N 1
ATOM 2110 C CA . ILE C 1 84 ? -12.520 -76.327 49.091 1.00 67.45 86 ILE C CA 1
ATOM 2111 C C . ILE C 1 84 ? -13.933 -76.468 49.635 1.00 65.71 86 ILE C C 1
ATOM 2112 O O . ILE C 1 84 ? -14.788 -75.604 49.402 1.00 71.16 86 ILE C O 1
ATOM 2117 N N . SER C 1 85 ? -14.182 -77.559 50.353 1.00 61.16 87 SER C N 1
ATOM 2118 C CA . SER C 1 85 ? -15.495 -77.857 50.903 1.00 56.21 87 SER C CA 1
ATOM 2119 C C . SER C 1 85 ? -15.352 -78.280 52.356 1.00 62.89 87 SER C C 1
ATOM 2120 O O . SER C 1 85 ? -14.398 -78.975 52.717 1.00 72.09 87 SER C O 1
ATOM 2123 N N . ILE C 1 86 ? -16.299 -77.853 53.188 1.00 61.75 88 ILE C N 1
ATOM 2124 C CA . ILE C 1 86 ? -16.307 -78.155 54.612 1.00 62.57 88 ILE C CA 1
ATOM 2125 C C . ILE C 1 86 ? -17.724 -78.539 55.023 1.00 70.07 88 ILE C C 1
ATOM 2126 O O . ILE C 1 86 ? -18.659 -78.517 54.217 1.00 72.95 88 ILE C O 1
ATOM 2131 N N . ASN C 1 87 ? -17.877 -78.895 56.297 1.00 64.91 89 ASN C N 1
ATOM 2132 C CA . ASN C 1 87 ? -19.162 -79.244 56.881 1.00 59.89 89 ASN C CA 1
ATOM 2133 C C . ASN C 1 87 ? -19.379 -78.421 58.142 1.00 64.35 89 ASN C C 1
ATOM 2134 O O . ASN C 1 87 ? -18.421 -78.004 58.800 1.00 73.92 89 ASN C O 1
ATOM 2139 N N . TYR C 1 88 ? -20.647 -78.186 58.472 1.00 55.22 90 TYR C N 1
ATOM 2140 C CA . TYR C 1 88 ? -20.988 -77.455 59.685 1.00 61.03 90 TYR C CA 1
ATOM 2141 C C . TYR C 1 88 ? -22.424 -77.782 60.066 1.00 68.75 90 TYR C C 1
ATOM 2142 O O . TYR C 1 88 ? -23.290 -77.897 59.195 1.00 69.75 90 TYR C O 1
ATOM 2151 N N . ARG C 1 89 ? -22.665 -77.936 61.367 1.00 64.54 91 ARG C N 1
ATOM 2152 C CA . ARG C 1 89 ? -23.995 -78.212 61.899 1.00 64.49 91 ARG C CA 1
ATOM 2153 C C . ARG C 1 89 ? -24.494 -76.958 62.605 1.00 68.98 91 ARG C C 1
ATOM 2154 O O . ARG C 1 89 ? -23.921 -76.538 63.617 1.00 73.49 91 ARG C O 1
ATOM 2162 N N . THR C 1 90 ? -25.557 -76.367 62.072 1.00 64.81 92 THR C N 1
ATOM 2163 C CA . THR C 1 90 ? -26.112 -75.139 62.627 1.00 62.32 92 THR C CA 1
ATOM 2164 C C . THR C 1 90 ? -26.804 -75.405 63.959 1.00 64.85 92 THR C C 1
ATOM 2165 O O . THR C 1 90 ? -27.156 -76.544 64.266 1.00 66.29 92 THR C O 1
ATOM 2169 N N . ASN D 2 2 ? 0.944 -31.077 20.673 1.00 143.13 2 ASN A N 1
ATOM 2170 C CA . ASN D 2 2 ? 0.503 -31.519 21.994 1.00 143.18 2 ASN A CA 1
ATOM 2171 C C . ASN D 2 2 ? -0.512 -32.678 21.955 1.00 138.70 2 ASN A C 1
ATOM 2172 O O . ASN D 2 2 ? -0.325 -33.665 22.668 1.00 133.82 2 ASN A O 1
ATOM 2177 N N . PRO D 2 3 ? -1.579 -32.582 21.145 1.00 139.43 3 PRO A N 1
ATOM 2178 C CA . PRO D 2 3 ? -2.543 -33.697 21.102 1.00 134.39 3 PRO A CA 1
ATOM 2179 C C . PRO D 2 3 ? -1.974 -34.975 20.507 1.00 134.70 3 PRO A C 1
ATOM 2180 O O . PRO D 2 3 ? -2.521 -36.053 20.773 1.00 130.24 3 PRO A O 1
ATOM 2184 N N . TYR D 2 4 ? -0.903 -34.896 19.711 1.00 138.21 4 TYR A N 1
ATOM 2185 C CA . TYR D 2 4 ? -0.256 -36.113 19.229 1.00 131.13 4 TYR A CA 1
ATOM 2186 C C . TYR D 2 4 ? 0.373 -36.899 20.371 1.00 124.79 4 TYR A C 1
ATOM 2187 O O . TYR D 2 4 ? 0.549 -38.118 20.261 1.00 121.74 4 TYR A O 1
ATOM 2196 N N . ILE D 2 5 ? 0.716 -36.222 21.469 1.00 123.76 5 ILE A N 1
ATOM 2197 C CA . ILE D 2 5 ? 1.287 -36.910 22.620 1.00 117.38 5 ILE A CA 1
ATOM 2198 C C . ILE D 2 5 ? 0.209 -37.687 23.367 1.00 116.09 5 ILE A C 1
ATOM 2199 O O . ILE D 2 5 ? 0.437 -38.818 23.812 1.00 118.52 5 ILE A O 1
ATOM 2204 N N . TYR D 2 6 ? -0.983 -37.098 23.515 1.00 116.69 6 TYR A N 1
ATOM 2205 C CA . TYR D 2 6 ? -2.087 -37.827 24.132 1.00 109.88 6 TYR A CA 1
ATOM 2206 C C . TYR D 2 6 ? -2.526 -39.007 23.273 1.00 107.64 6 TYR A C 1
ATOM 2207 O O . TYR D 2 6 ? -3.024 -40.006 23.804 1.00 109.25 6 TYR A O 1
ATOM 2216 N N . LEU D 2 7 ? -2.357 -38.908 21.952 1.00 105.82 7 LEU A N 1
ATOM 2217 C CA . LEU D 2 7 ? -2.687 -40.024 21.070 1.00 104.40 7 LEU A CA 1
ATOM 2218 C C . LEU D 2 7 ? -1.784 -41.220 21.343 1.00 98.50 7 LEU A C 1
ATOM 2219 O O . LEU D 2 7 ? -2.260 -42.325 21.626 1.00 94.06 7 LEU A O 1
ATOM 2224 N N . GLY D 2 8 ? -0.467 -41.014 21.256 1.00 99.77 8 GLY A N 1
ATOM 2225 C CA . GLY D 2 8 ? 0.466 -42.093 21.534 1.00 91.76 8 GLY A CA 1
ATOM 2226 C C . GLY D 2 8 ? 0.321 -42.658 22.931 1.00 93.00 8 GLY A C 1
ATOM 2227 O O . GLY D 2 8 ? 0.524 -43.857 23.144 1.00 92.85 8 GLY A O 1
ATOM 2228 N N . GLY D 2 9 ? -0.031 -41.812 23.900 1.00 93.15 9 GLY A N 1
ATOM 2229 C CA . GLY D 2 9 ? -0.316 -42.314 25.232 1.00 93.10 9 GLY A CA 1
ATOM 2230 C C . GLY D 2 9 ? -1.549 -43.194 25.264 1.00 90.21 9 GLY A C 1
ATOM 2231 O O . GLY D 2 9 ? -1.566 -44.230 25.936 1.00 84.94 9 GLY A O 1
ATOM 2232 N N . ALA D 2 10 ? -2.596 -42.803 24.531 1.00 88.64 10 ALA A N 1
ATOM 2233 C CA . ALA D 2 10 ? -3.777 -43.654 24.424 1.00 78.62 10 ALA A CA 1
ATOM 2234 C C . ALA D 2 10 ? -3.464 -44.938 23.667 1.00 81.43 10 ALA A C 1
ATOM 2235 O O . ALA D 2 10 ? -4.013 -46.000 23.983 1.00 86.09 10 ALA A O 1
ATOM 2237 N N . ILE D 2 11 ? -2.589 -44.860 22.662 1.00 81.95 11 ILE A N 1
ATOM 2238 C CA . ILE D 2 11 ? -2.111 -46.065 21.992 1.00 78.50 11 ILE A CA 1
ATOM 2239 C C . ILE D 2 11 ? -1.438 -46.983 23.001 1.00 76.53 11 ILE A C 1
ATOM 2240 O O . ILE D 2 11 ? -1.814 -48.150 23.155 1.00 75.33 11 ILE A O 1
ATOM 2245 N N . LEU D 2 12 ? -0.431 -46.459 23.706 1.00 75.71 12 LEU A N 1
ATOM 2246 C CA . LEU D 2 12 ? 0.291 -47.261 24.688 1.00 80.07 12 LEU A CA 1
ATOM 2247 C C . LEU D 2 12 ? -0.643 -47.790 25.770 1.00 77.54 12 LEU A C 1
ATOM 2248 O O . LEU D 2 12 ? -0.510 -48.940 26.207 1.00 78.29 12 LEU A O 1
ATOM 2253 N N . ALA D 2 13 ? -1.598 -46.967 26.211 1.00 71.32 13 ALA A N 1
ATOM 2254 C CA . ALA D 2 13 ? -2.554 -47.417 27.217 1.00 69.79 13 ALA A CA 1
ATOM 2255 C C . ALA D 2 13 ? -3.367 -48.600 26.711 1.00 67.73 13 ALA A C 1
ATOM 2256 O O . ALA D 2 13 ? -3.575 -49.578 27.438 1.00 69.92 13 ALA A O 1
ATOM 2258 N N . GLU D 2 14 ? -3.833 -48.531 25.464 1.00 68.45 14 GLU A N 1
ATOM 2259 C CA . GLU D 2 14 ? -4.551 -49.660 24.889 1.00 65.78 14 GLU A CA 1
ATOM 2260 C C . GLU D 2 14 ? -3.627 -50.848 24.659 1.00 72.23 14 GLU A C 1
ATOM 2261 O O . GLU D 2 14 ? -4.056 -51.999 24.799 1.00 76.91 14 GLU A O 1
ATOM 2267 N N . VAL D 2 15 ? -2.364 -50.591 24.310 1.00 72.34 15 VAL A N 1
ATOM 2268 C CA . VAL D 2 15 ? -1.396 -51.673 24.158 1.00 69.00 15 VAL A CA 1
ATOM 2269 C C . VAL D 2 15 ? -1.192 -52.387 25.489 1.00 73.60 15 VAL A C 1
ATOM 2270 O O . VAL D 2 15 ? -1.182 -53.622 25.558 1.00 74.28 15 VAL A O 1
ATOM 2274 N N . ILE D 2 16 ? -1.028 -51.615 26.566 1.00 69.03 16 ILE A N 1
ATOM 2275 C CA . ILE D 2 16 ? -0.883 -52.208 27.891 1.00 67.61 16 ILE A CA 1
ATOM 2276 C C . ILE D 2 16 ? -2.163 -52.927 28.296 1.00 71.08 16 ILE A C 1
ATOM 2277 O O . ILE D 2 16 ? -2.121 -54.008 28.897 1.00 72.32 16 ILE A O 1
ATOM 2282 N N . GLY D 2 17 ? -3.319 -52.346 27.970 1.00 71.25 17 GLY A N 1
ATOM 2283 C CA . GLY D 2 17 ? -4.577 -52.997 28.295 1.00 67.90 17 GLY A CA 1
ATOM 2284 C C . GLY D 2 17 ? -4.738 -54.334 27.599 1.00 68.50 17 GLY A C 1
ATOM 2285 O O . GLY D 2 17 ? -5.190 -55.310 28.203 1.00 73.17 17 GLY A O 1
ATOM 2286 N N . THR D 2 18 ? -4.357 -54.401 26.323 1.00 65.45 18 THR A N 1
ATOM 2287 C CA . THR D 2 18 ? -4.463 -55.658 25.590 1.00 67.29 18 THR A CA 1
ATOM 2288 C C . THR D 2 18 ? -3.508 -56.705 26.149 1.00 72.90 18 THR A C 1
ATOM 2289 O O . THR D 2 18 ? -3.885 -57.872 26.314 1.00 73.50 18 THR A O 1
ATOM 2293 N N . THR D 2 19 ? -2.270 -56.308 26.452 1.00 75.08 19 THR A N 1
ATOM 2294 C CA . THR D 2 19 ? -1.319 -57.250 27.032 1.00 72.58 19 THR A CA 1
ATOM 2295 C C . THR D 2 19 ? -1.758 -57.711 28.415 1.00 75.31 19 THR A C 1
ATOM 2296 O O . THR D 2 19 ? -1.511 -58.863 28.788 1.00 82.61 19 THR A O 1
ATOM 2300 N N . LEU D 2 20 ? -2.405 -56.836 29.188 1.00 71.37 20 LEU A N 1
ATOM 2301 C CA . LEU D 2 20 ? -2.933 -57.254 30.480 1.00 68.17 20 LEU A CA 1
ATOM 2302 C C . LEU D 2 20 ? -4.151 -58.154 30.338 1.00 73.32 20 LEU A C 1
ATOM 2303 O O . LEU D 2 20 ? -4.462 -58.905 31.268 1.00 79.79 20 LEU A O 1
ATOM 2308 N N . MET D 2 21 ? -4.847 -58.097 29.202 1.00 70.20 21 MET A N 1
ATOM 2309 C CA . MET D 2 21 ? -5.993 -58.978 29.019 1.00 72.81 21 MET A CA 1
ATOM 2310 C C . MET D 2 21 ? -5.558 -60.412 28.768 1.00 74.62 21 MET A C 1
ATOM 2311 O O . MET D 2 21 ? -6.241 -61.349 29.195 1.00 75.76 21 MET A O 1
ATOM 2316 N N . LYS D 2 22 ? -4.430 -60.603 28.083 1.00 75.64 22 LYS A N 1
ATOM 2317 C CA . LYS D 2 22 ? -3.875 -61.942 27.943 1.00 79.96 22 LYS A CA 1
ATOM 2318 C C . LYS D 2 22 ? -3.546 -62.556 29.298 1.00 81.81 22 LYS A C 1
ATOM 2319 O O . LYS D 2 22 ? -3.482 -63.785 29.412 1.00 83.85 22 LYS A O 1
ATOM 2325 N N . PHE D 2 23 ? -3.359 -61.729 30.329 1.00 79.42 23 PHE A N 1
ATOM 2326 C CA . PHE D 2 23 ? -3.094 -62.194 31.683 1.00 77.08 23 PHE A CA 1
ATOM 2327 C C . PHE D 2 23 ? -4.360 -62.427 32.501 1.00 79.40 23 PHE A C 1
ATOM 2328 O O . PHE D 2 23 ? -4.267 -62.964 33.609 1.00 84.67 23 PHE A O 1
ATOM 2336 N N . SER D 2 24 ? -5.534 -62.042 31.996 1.00 78.16 24 SER A N 1
ATOM 2337 C CA . SER D 2 24 ? -6.762 -62.110 32.781 1.00 75.76 24 SER A CA 1
ATOM 2338 C C . SER D 2 24 ? -7.440 -63.474 32.739 1.00 70.66 24 SER A C 1
ATOM 2339 O O . SER D 2 24 ? -8.319 -63.735 33.569 1.00 72.26 24 SER A O 1
ATOM 2342 N N . ASN D 2 25 ? -7.061 -64.337 31.794 1.00 67.74 25 ASN A N 1
ATOM 2343 C CA . ASN D 2 25 ? -7.636 -65.677 31.656 1.00 63.94 25 ASN A CA 1
ATOM 2344 C C . ASN D 2 25 ? -9.152 -65.612 31.474 1.00 64.17 25 ASN A C 1
ATOM 2345 O O . ASN D 2 25 ? -9.918 -66.252 32.198 1.00 72.09 25 ASN A O 1
ATOM 2350 N N . GLY D 2 26 ? -9.584 -64.831 30.490 1.00 57.99 26 GLY A N 1
ATOM 2351 C CA . GLY D 2 26 ? -11.007 -64.668 30.246 1.00 61.69 26 GLY A CA 1
ATOM 2352 C C . GLY D 2 26 ? -11.709 -63.844 31.302 1.00 62.79 26 GLY A C 1
ATOM 2353 O O . GLY D 2 26 ? -12.838 -64.172 31.690 1.00 62.49 26 GLY A O 1
ATOM 2354 N N . PHE D 2 27 ? -11.061 -62.777 31.779 1.00 63.29 27 PHE A N 1
ATOM 2355 C CA . PHE D 2 27 ? -11.603 -61.919 32.834 1.00 63.49 27 PHE A CA 1
ATOM 2356 C C . PHE D 2 27 ? -11.927 -62.724 34.089 1.00 59.85 27 PHE A C 1
ATOM 2357 O O . PHE D 2 27 ? -12.944 -62.501 34.750 1.00 56.63 27 PHE A O 1
ATOM 2365 N N . THR D 2 28 ? -11.053 -63.671 34.419 1.00 60.60 28 THR A N 1
ATOM 2366 C CA . THR D 2 28 ? -11.216 -64.496 35.604 1.00 61.16 28 THR A CA 1
ATOM 2367 C C . THR D 2 28 ? -10.123 -64.276 36.638 1.00 65.59 28 THR A C 1
ATOM 2368 O O . THR D 2 28 ? -10.175 -64.892 37.707 1.00 71.16 28 THR A O 1
ATOM 2372 N N . ARG D 2 29 ? -9.135 -63.430 36.355 1.00 59.85 29 ARG A N 1
ATOM 2373 C CA . ARG D 2 29 ? -8.097 -63.078 37.317 1.00 58.92 29 ARG A CA 1
ATOM 2374 C C . ARG D 2 29 ? -8.271 -61.620 37.716 1.00 65.42 29 ARG A C 1
ATOM 2375 O O . ARG D 2 29 ? -8.141 -60.723 36.875 1.00 68.86 29 ARG A O 1
ATOM 2383 N N . LEU D 2 30 ? -8.565 -61.387 38.991 1.00 63.52 30 LEU A N 1
ATOM 2384 C CA . LEU D 2 30 ? -8.662 -60.023 39.487 1.00 60.04 30 LEU A CA 1
ATOM 2385 C C . LEU D 2 30 ? -7.289 -59.366 39.478 1.00 65.63 30 LEU A C 1
ATOM 2386 O O . LEU D 2 30 ? -6.291 -59.993 39.847 1.00 67.15 30 LEU A O 1
ATOM 2391 N N . ILE D 2 31 ? -7.265 -58.109 39.030 1.00 67.52 31 ILE A N 1
ATOM 2392 C CA . ILE D 2 31 ? -6.131 -57.182 38.890 1.00 66.19 31 ILE A CA 1
ATOM 2393 C C . ILE D 2 31 ? -5.753 -57.063 37.415 1.00 64.59 31 ILE A C 1
ATOM 2394 O O . ILE D 2 31 ? -5.682 -55.933 36.909 1.00 69.02 31 ILE A O 1
ATOM 2399 N N . PRO D 2 32 ? -5.504 -58.153 36.673 1.00 60.54 32 PRO A N 1
ATOM 2400 C CA . PRO D 2 32 ? -5.425 -57.988 35.213 1.00 64.25 32 PRO A CA 1
ATOM 2401 C C . PRO D 2 32 ? -6.728 -57.490 34.619 1.00 71.33 32 PRO A C 1
ATOM 2402 O O . PRO D 2 32 ? -6.716 -56.595 33.765 1.00 74.88 32 PRO A O 1
ATOM 2406 N N . SER D 2 33 ? -7.861 -58.040 35.062 1.00 66.19 33 SER A N 1
ATOM 2407 C CA . SER D 2 33 ? -9.150 -57.556 34.583 1.00 67.95 33 SER A CA 1
ATOM 2408 C C . SER D 2 33 ? -9.372 -56.103 34.984 1.00 72.89 33 SER A C 1
ATOM 2409 O O . SER D 2 33 ? -9.887 -55.305 34.193 1.00 77.17 33 SER A O 1
ATOM 2412 N N . MET D 2 34 ? -8.983 -55.740 36.208 1.00 68.69 34 MET A N 1
ATOM 2413 C CA . MET D 2 34 ? -9.065 -54.342 36.617 1.00 72.14 34 MET A CA 1
ATOM 2414 C C . MET D 2 34 ? -8.113 -53.474 35.804 1.00 75.89 34 MET A C 1
ATOM 2415 O O . MET D 2 34 ? -8.448 -52.337 35.452 1.00 82.73 34 MET A O 1
ATOM 2420 N N . GLY D 2 35 ? -6.927 -53.996 35.489 1.00 68.32 35 GLY A N 1
ATOM 2421 C CA . GLY D 2 35 ? -5.973 -53.220 34.716 1.00 74.81 35 GLY A CA 1
ATOM 2422 C C . GLY D 2 35 ? -6.457 -52.930 33.308 1.00 73.46 35 GLY A C 1
ATOM 2423 O O . GLY D 2 35 ? -6.217 -51.844 32.772 1.00 78.80 35 GLY A O 1
ATOM 2424 N N . THR D 2 36 ? -7.147 -53.890 32.692 1.00 68.99 36 THR A N 1
ATOM 2425 C CA . THR D 2 36 ? -7.665 -53.677 31.345 1.00 71.50 36 THR A CA 1
ATOM 2426 C C . THR D 2 36 ? -8.756 -52.614 31.334 1.00 74.42 36 THR A C 1
ATOM 2427 O O . THR D 2 36 ? -8.816 -51.787 30.416 1.00 76.06 36 THR A O 1
ATOM 2431 N N . ILE D 2 37 ? -9.626 -52.621 32.345 1.00 70.05 37 ILE A N 1
ATOM 2432 C CA . ILE D 2 37 ? -10.687 -51.622 32.418 1.00 65.45 37 ILE A CA 1
ATOM 2433 C C . ILE D 2 37 ? -10.093 -50.231 32.593 1.00 73.51 37 ILE A C 1
ATOM 2434 O O . ILE D 2 37 ? -10.524 -49.268 31.946 1.00 77.69 37 ILE A O 1
ATOM 2439 N N . ILE D 2 38 ? -9.084 -50.105 33.456 1.00 69.59 38 ILE A N 1
ATOM 2440 C CA . ILE D 2 38 ? -8.470 -48.803 33.694 1.00 68.42 38 ILE A CA 1
ATOM 2441 C C . ILE D 2 38 ? -7.719 -48.328 32.455 1.00 74.39 38 ILE A C 1
ATOM 2442 O O . ILE D 2 38 ? -7.822 -47.159 32.062 1.00 77.85 38 ILE A O 1
ATOM 2447 N N . CYS D 2 39 ? -6.958 -49.222 31.818 1.00 72.34 39 CYS A N 1
ATOM 2448 C CA . CYS D 2 39 ? -6.182 -48.831 30.645 1.00 73.90 39 CYS A CA 1
ATOM 2449 C C . CYS D 2 39 ? -7.085 -48.402 29.497 1.00 73.55 39 CYS A C 1
ATOM 2450 O O . CYS D 2 39 ? -6.772 -47.451 28.771 1.00 77.65 39 CYS A O 1
ATOM 2453 N N . TYR D 2 40 ? -8.212 -49.092 29.313 1.00 68.57 40 TYR A N 1
ATOM 2454 C CA . TYR D 2 40 ? -9.115 -48.737 28.225 1.00 73.21 40 TYR A CA 1
ATOM 2455 C C . TYR D 2 40 ? -9.860 -47.443 28.524 1.00 82.49 40 TYR A C 1
ATOM 2456 O O . TYR D 2 40 ? -10.084 -46.629 27.620 1.00 87.43 40 TYR A O 1
ATOM 2465 N N . CYS D 2 41 ? -10.252 -47.234 29.782 1.00 78.00 41 CYS A N 1
ATOM 2466 C CA . CYS D 2 41 ? -10.844 -45.954 30.153 1.00 80.20 41 CYS A CA 1
ATOM 2467 C C . CYS D 2 41 ? -9.853 -44.815 29.966 1.00 84.06 41 CYS A C 1
ATOM 2468 O O . CYS D 2 41 ? -10.249 -43.701 29.602 1.00 91.23 41 CYS A O 1
ATOM 2471 N N . ALA D 2 42 ? -8.564 -45.075 30.195 1.00 74.85 42 ALA A N 1
ATOM 2472 C CA . ALA D 2 42 ? -7.553 -44.048 29.975 1.00 78.08 42 ALA A CA 1
ATOM 2473 C C . ALA D 2 42 ? -7.392 -43.743 28.492 1.00 83.76 42 ALA A C 1
ATOM 2474 O O . ALA D 2 42 ? -7.307 -42.573 28.100 1.00 89.88 42 ALA A O 1
ATOM 2476 N N . SER D 2 43 ? -7.345 -44.780 27.651 1.00 81.16 43 SER A N 1
ATOM 2477 C CA . SER D 2 43 ? -7.270 -44.553 26.213 1.00 82.18 43 SER A CA 1
ATOM 2478 C C . SER D 2 43 ? -8.544 -43.909 25.683 1.00 85.85 43 SER A C 1
ATOM 2479 O O . SER D 2 43 ? -8.494 -43.154 24.707 1.00 87.42 43 SER A O 1
ATOM 2482 N N . PHE D 2 44 ? -9.690 -44.191 26.310 1.00 83.16 44 PHE A N 1
ATOM 2483 C CA . PHE D 2 44 ? -10.929 -43.518 25.933 1.00 83.39 44 PHE A CA 1
ATOM 2484 C C . PHE D 2 44 ? -10.847 -42.025 26.221 1.00 85.27 44 PHE A C 1
ATOM 2485 O O . PHE D 2 44 ? -11.207 -41.195 25.378 1.00 89.29 44 PHE A O 1
ATOM 2493 N N . TRP D 2 45 ? -10.371 -41.665 27.414 1.00 83.03 45 TRP A N 1
ATOM 2494 C CA . TRP D 2 45 ? -10.332 -40.260 27.802 1.00 87.31 45 TRP A CA 1
ATOM 2495 C C . TRP D 2 45 ? -9.296 -39.487 26.996 1.00 88.14 45 TRP A C 1
ATOM 2496 O O . TRP D 2 45 ? -9.540 -38.341 26.599 1.00 93.45 45 TRP A O 1
ATOM 2507 N N . LEU D 2 46 ? -8.134 -40.093 26.743 1.00 79.80 46 LEU A N 1
ATOM 2508 C CA . LEU D 2 46 ? -7.112 -39.415 25.953 1.00 83.52 46 LEU A CA 1
ATOM 2509 C C . LEU D 2 46 ? -7.555 -39.244 24.507 1.00 89.19 46 LEU A C 1
ATOM 2510 O O . LEU D 2 46 ? -7.352 -38.180 23.912 1.00 91.93 46 LEU A O 1
ATOM 2515 N N . LEU D 2 47 ? -8.163 -40.282 23.927 1.00 85.67 47 LEU A N 1
ATOM 2516 C CA . LEU D 2 47 ? -8.613 -40.195 22.542 1.00 84.67 47 LEU A CA 1
ATOM 2517 C C . LEU D 2 47 ? -9.705 -39.145 22.382 1.00 89.36 47 LEU A C 1
ATOM 2518 O O . LEU D 2 47 ? -9.726 -38.406 21.390 1.00 88.92 47 LEU A O 1
ATOM 2523 N N . ALA D 2 48 ? -10.621 -39.061 23.350 1.00 85.50 48 ALA A N 1
ATOM 2524 C CA . ALA D 2 48 ? -11.660 -38.039 23.290 1.00 86.02 48 ALA A CA 1
ATOM 2525 C C . ALA D 2 48 ? -11.074 -36.638 23.394 1.00 89.95 48 ALA A C 1
ATOM 2526 O O . ALA D 2 48 ? -11.591 -35.704 22.772 1.00 98.41 48 ALA A O 1
ATOM 2528 N N . GLN D 2 49 ? -9.997 -36.472 24.165 1.00 83.69 49 GLN A N 1
ATOM 2529 C CA . GLN D 2 49 ? -9.355 -35.166 24.255 1.00 88.47 49 GLN A CA 1
ATOM 2530 C C . GLN D 2 49 ? -8.601 -34.822 22.978 1.00 95.54 49 GLN A C 1
ATOM 2531 O O . GLN D 2 49 ? -8.442 -33.640 22.653 1.00 103.04 49 GLN A O 1
ATOM 2537 N N . THR D 2 50 ? -8.133 -35.833 22.242 1.00 91.92 50 THR A N 1
ATOM 2538 C CA . THR D 2 50 ? -7.399 -35.573 21.009 1.00 98.21 50 THR A CA 1
ATOM 2539 C C . THR D 2 50 ? -8.334 -35.250 19.852 1.00 102.67 50 THR A C 1
ATOM 2540 O O . THR D 2 50 ? -8.032 -34.371 19.036 1.00 109.99 50 THR A O 1
ATOM 2544 N N . LEU D 2 51 ? -9.468 -35.949 19.762 1.00 95.42 51 LEU A N 1
ATOM 2545 C CA . LEU D 2 51 ? -10.379 -35.764 18.637 1.00 96.75 51 LEU A CA 1
ATOM 2546 C C . LEU D 2 51 ? -10.954 -34.358 18.562 1.00 106.16 51 LEU A C 1
ATOM 2547 O O . LEU D 2 51 ? -11.505 -33.991 17.519 1.00 113.95 51 LEU A O 1
ATOM 2552 N N . ALA D 2 52 ? -10.842 -33.567 19.629 1.00 108.27 52 ALA A N 1
ATOM 2553 C CA . ALA D 2 52 ? -11.253 -32.172 19.554 1.00 118.06 52 ALA A CA 1
ATOM 2554 C C . ALA D 2 52 ? -10.308 -31.343 18.696 1.00 116.49 52 ALA A C 1
ATOM 2555 O O . ALA D 2 52 ? -10.657 -30.220 18.322 1.00 118.19 52 ALA A O 1
ATOM 2557 N N . TYR D 2 53 ? -9.126 -31.865 18.377 1.00 111.90 53 TYR A N 1
ATOM 2558 C CA . TYR D 2 53 ? -8.149 -31.111 17.602 1.00 114.28 53 TYR A CA 1
ATOM 2559 C C . TYR D 2 53 ? -7.689 -31.894 16.378 1.00 116.79 53 TYR A C 1
ATOM 2560 O O . TYR D 2 53 ? -7.895 -31.459 15.240 1.00 123.94 53 TYR A O 1
ATOM 2569 N N . ILE D 2 54 ? -7.075 -33.048 16.605 1.00 114.25 54 ILE A N 1
ATOM 2570 C CA . ILE D 2 54 ? -6.491 -33.834 15.512 1.00 115.57 54 ILE A CA 1
ATOM 2571 C C . ILE D 2 54 ? -7.606 -34.495 14.711 1.00 113.34 54 ILE A C 1
ATOM 2572 O O . ILE D 2 54 ? -8.578 -34.997 15.307 1.00 107.61 54 ILE A O 1
ATOM 2577 N N . PRO D 2 55 ? -7.523 -34.515 13.379 1.00 115.09 55 PRO A N 1
ATOM 2578 C CA . PRO D 2 55 ? -8.535 -35.220 12.585 1.00 111.17 55 PRO A CA 1
ATOM 2579 C C . PRO D 2 55 ? -8.581 -36.705 12.918 1.00 103.42 55 PRO A C 1
ATOM 2580 O O . PRO D 2 55 ? -7.633 -37.284 13.454 1.00 100.34 55 PRO A O 1
ATOM 2584 N N . THR D 2 56 ? -9.715 -37.321 12.582 1.00 104.03 56 THR A N 1
ATOM 2585 C CA . THR D 2 56 ? -9.975 -38.699 12.986 1.00 104.20 56 THR A CA 1
ATOM 2586 C C . THR D 2 56 ? -9.175 -39.696 12.153 1.00 101.34 56 THR A C 1
ATOM 2587 O O . THR D 2 56 ? -8.592 -40.640 12.698 1.00 103.26 56 THR A O 1
ATOM 2591 N N . GLY D 2 57 ? -9.144 -39.508 10.832 1.00 101.04 57 GLY A N 1
ATOM 2592 C CA . GLY D 2 57 ? -8.445 -40.457 9.977 1.00 102.70 57 GLY A CA 1
ATOM 2593 C C . GLY D 2 57 ? -6.958 -40.532 10.268 1.00 100.53 57 GLY A C 1
ATOM 2594 O O . GLY D 2 57 ? -6.350 -41.602 10.177 1.00 90.83 57 GLY A O 1
ATOM 2595 N N . ILE D 2 58 ? -6.352 -39.396 10.619 1.00 104.00 58 ILE A N 1
ATOM 2596 C CA . ILE D 2 58 ? -4.943 -39.384 10.997 1.00 97.30 58 ILE A CA 1
ATOM 2597 C C . ILE D 2 58 ? -4.736 -40.128 12.311 1.00 93.21 58 ILE A C 1
ATOM 2598 O O . ILE D 2 58 ? -3.767 -40.882 12.469 1.00 89.93 58 ILE A O 1
ATOM 2603 N N . ALA D 2 59 ? -5.646 -39.936 13.268 1.00 97.98 59 ALA A N 1
ATOM 2604 C CA . ALA D 2 59 ? -5.496 -40.563 14.578 1.00 98.68 59 ALA A CA 1
ATOM 2605 C C . ALA D 2 59 ? -5.543 -42.083 14.472 1.00 92.30 59 ALA A C 1
ATOM 2606 O O . ALA D 2 59 ? -4.704 -42.781 15.053 1.00 93.27 59 ALA A O 1
ATOM 2608 N N . TYR D 2 60 ? -6.520 -42.614 13.730 1.00 91.36 60 TYR A N 1
ATOM 2609 C CA . TYR D 2 60 ? -6.631 -44.062 13.572 1.00 91.75 60 TYR A CA 1
ATOM 2610 C C . TYR D 2 60 ? -5.412 -44.634 12.860 1.00 91.55 60 TYR A C 1
ATOM 2611 O O . TYR D 2 60 ? -4.913 -45.704 13.229 1.00 87.89 60 TYR A O 1
ATOM 2620 N N . ALA D 2 61 ? -4.924 -43.937 11.831 1.00 93.74 61 ALA A N 1
ATOM 2621 C CA . ALA D 2 61 ? -3.785 -44.434 11.066 1.00 92.24 61 ALA A CA 1
ATOM 2622 C C . ALA D 2 61 ? -2.559 -44.602 11.954 1.00 79.81 61 ALA A C 1
ATOM 2623 O O . ALA D 2 61 ? -1.916 -45.659 11.953 1.00 78.55 61 ALA A O 1
ATOM 2625 N N . ILE D 2 62 ? -2.220 -43.567 12.726 1.00 73.64 62 ILE A N 1
ATOM 2626 C CA . ILE D 2 62 ? -1.114 -43.683 13.672 1.00 76.90 62 ILE A CA 1
ATOM 2627 C C . ILE D 2 62 ? -1.437 -44.721 14.738 1.00 81.03 62 ILE A C 1
ATOM 2628 O O . ILE D 2 62 ? -0.565 -45.493 15.161 1.00 80.52 62 ILE A O 1
ATOM 2633 N N . TRP D 2 63 ? -2.697 -44.771 15.174 1.00 84.54 63 TRP A N 1
ATOM 2634 C CA . TRP D 2 63 ? -3.106 -45.741 16.185 1.00 82.41 63 TRP A CA 1
ATOM 2635 C C . TRP D 2 63 ? -2.857 -47.166 15.710 1.00 79.13 63 TRP A C 1
ATOM 2636 O O . TRP D 2 63 ? -2.155 -47.942 16.367 1.00 80.50 63 TRP A O 1
ATOM 2647 N N . SER D 2 64 ? -3.430 -47.528 14.561 1.00 75.12 64 SER A N 1
ATOM 2648 C CA . SER D 2 64 ? -3.333 -48.906 14.093 1.00 76.36 64 SER A CA 1
ATOM 2649 C C . SER D 2 64 ? -1.894 -49.280 13.764 1.00 73.03 64 SER A C 1
ATOM 2650 O O . SER D 2 64 ? -1.467 -50.410 14.026 1.00 73.14 64 SER A O 1
ATOM 2653 N N . GLY D 2 65 ? -1.131 -48.348 13.201 1.00 73.25 65 GLY A N 1
ATOM 2654 C CA . GLY D 2 65 ? 0.246 -48.625 12.846 1.00 77.71 65 GLY A CA 1
ATOM 2655 C C . GLY D 2 65 ? 1.126 -48.854 14.056 1.00 76.14 65 GLY A C 1
ATOM 2656 O O . GLY D 2 65 ? 1.705 -49.932 14.222 1.00 74.70 65 GLY A O 1
ATOM 2657 N N . VAL D 2 66 ? 1.226 -47.838 14.915 1.00 75.09 66 VAL A N 1
ATOM 2658 C CA . VAL D 2 66 ? 2.029 -47.966 16.125 1.00 74.02 66 VAL A CA 1
ATOM 2659 C C . VAL D 2 66 ? 1.436 -49.023 17.048 1.00 74.93 66 VAL A C 1
ATOM 2660 O O . VAL D 2 66 ? 2.172 -49.752 17.729 1.00 75.37 66 VAL A O 1
ATOM 2664 N N . GLY D 2 67 ? 0.106 -49.142 17.074 1.00 76.15 67 GLY A N 1
ATOM 2665 C CA . GLY D 2 67 ? -0.520 -50.163 17.901 1.00 76.39 67 GLY A CA 1
ATOM 2666 C C . GLY D 2 67 ? -0.165 -51.574 17.467 1.00 71.45 67 GLY A C 1
ATOM 2667 O O . GLY D 2 67 ? 0.138 -52.431 18.304 1.00 72.42 67 GLY A O 1
ATOM 2668 N N . ILE D 2 68 ? -0.198 -51.838 16.157 1.00 69.42 68 ILE A N 1
ATOM 2669 C CA . ILE D 2 68 ? 0.205 -53.152 15.655 1.00 67.24 68 ILE A CA 1
ATOM 2670 C C . ILE D 2 68 ? 1.650 -53.443 16.030 1.00 70.53 68 ILE A C 1
ATOM 2671 O O . ILE D 2 68 ? 1.990 -54.558 16.440 1.00 73.98 68 ILE A O 1
ATOM 2676 N N . VAL D 2 69 ? 2.519 -52.440 15.912 1.00 69.86 69 VAL A N 1
ATOM 2677 C CA . VAL D 2 69 ? 3.926 -52.638 16.234 1.00 72.20 69 VAL A CA 1
ATOM 2678 C C . VAL D 2 69 ? 4.106 -52.894 17.725 1.00 76.75 69 VAL A C 1
ATOM 2679 O O . VAL D 2 69 ? 4.872 -53.777 18.128 1.00 82.35 69 VAL A O 1
ATOM 2683 N N . LEU D 2 70 ? 3.386 -52.150 18.566 1.00 70.36 70 LEU A N 1
ATOM 2684 C CA . LEU D 2 70 ? 3.628 -52.222 20.003 1.00 73.80 70 LEU A CA 1
ATOM 2685 C C . LEU D 2 70 ? 3.162 -53.552 20.586 1.00 79.80 70 LEU A C 1
ATOM 2686 O O . LEU D 2 70 ? 3.913 -54.216 21.311 1.00 82.44 70 LEU A O 1
ATOM 2691 N N . ILE D 2 71 ? 1.927 -53.961 20.289 1.00 77.23 71 ILE A N 1
ATOM 2692 C CA . ILE D 2 71 ? 1.434 -55.203 20.877 1.00 73.36 71 ILE A CA 1
ATOM 2693 C C . ILE D 2 71 ? 2.025 -56.432 20.201 1.00 80.50 71 ILE A C 1
ATOM 2694 O O . ILE D 2 71 ? 2.039 -57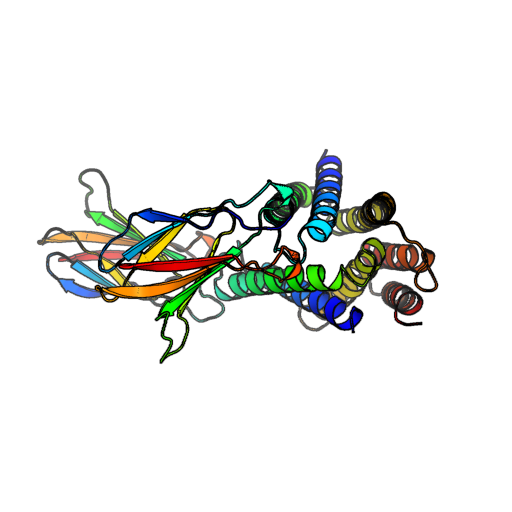.510 20.807 1.00 92.89 71 ILE A O 1
ATOM 2699 N N . SER D 2 72 ? 2.508 -56.311 18.962 1.00 79.15 72 SER A N 1
ATOM 2700 C CA . SER D 2 72 ? 3.233 -57.424 18.358 1.00 83.08 72 SER A CA 1
ATOM 2701 C C . SER D 2 72 ? 4.593 -57.603 19.020 1.00 81.86 72 SER A C 1
ATOM 2702 O O . SER D 2 72 ? 5.046 -58.735 19.227 1.00 82.67 72 SER A O 1
ATOM 2705 N N . LEU D 2 73 ? 5.254 -56.496 19.364 1.00 77.75 73 LEU A N 1
ATOM 2706 C CA . LEU D 2 73 ? 6.522 -56.568 20.074 1.00 85.97 73 LEU A CA 1
ATOM 2707 C C . LEU D 2 73 ? 6.348 -56.926 21.542 1.00 85.92 73 LEU A C 1
ATOM 2708 O O . LEU D 2 73 ? 7.282 -57.460 22.149 1.00 91.34 73 LEU A O 1
ATOM 2713 N N . LEU D 2 74 ? 5.184 -56.647 22.130 1.00 81.29 74 LEU A N 1
ATOM 2714 C CA . LEU D 2 74 ? 4.937 -57.102 23.491 1.00 82.59 74 LEU A CA 1
ATOM 2715 C C . LEU D 2 74 ? 4.434 -58.537 23.525 1.00 84.77 74 LEU A C 1
ATOM 2716 O O . LEU D 2 74 ? 4.747 -59.273 24.466 1.00 88.43 74 LEU A O 1
ATOM 2721 N N . SER D 2 75 ? 3.660 -58.955 22.520 1.00 83.08 75 SER A N 1
ATOM 2722 C CA . SER D 2 75 ? 3.322 -60.369 22.409 1.00 83.22 75 SER A CA 1
ATOM 2723 C C . SER D 2 75 ? 4.564 -61.210 22.153 1.00 95.24 75 SER A C 1
ATOM 2724 O O . SER D 2 75 ? 4.606 -62.386 22.529 1.00 97.83 75 SER A O 1
ATOM 2727 N N . TRP D 2 76 ? 5.583 -60.628 21.516 1.00 95.08 76 TRP A N 1
ATOM 2728 C CA . TRP D 2 76 ? 6.833 -61.341 21.287 1.00 95.29 76 TRP A CA 1
ATOM 2729 C C . TRP D 2 76 ? 7.765 -61.259 22.489 1.00 95.63 76 TRP A C 1
ATOM 2730 O O . TRP D 2 76 ? 8.610 -62.141 22.674 1.00 98.43 76 TRP A O 1
ATOM 2741 N N . GLY D 2 77 ? 7.623 -60.220 23.313 1.00 92.74 77 GLY A N 1
ATOM 2742 C CA . GLY D 2 77 ? 8.440 -60.063 24.499 1.00 92.50 77 GLY A CA 1
ATOM 2743 C C . GLY D 2 77 ? 7.943 -60.779 25.732 1.00 88.02 77 GLY A C 1
ATOM 2744 O O . GLY D 2 77 ? 8.675 -60.868 26.721 1.00 89.34 77 GLY A O 1
ATOM 2745 N N . PHE D 2 78 ? 6.714 -61.290 25.703 1.00 85.16 78 PHE A N 1
ATOM 2746 C CA . PHE D 2 78 ? 6.138 -62.031 26.820 1.00 87.03 78 PHE A CA 1
ATOM 2747 C C . PHE D 2 78 ? 5.872 -63.492 26.498 1.00 93.03 78 PHE A C 1
ATOM 2748 O O . PHE D 2 78 ? 6.183 -64.364 27.312 1.00 98.81 78 PHE A O 1
ATOM 2756 N N . PHE D 2 79 ? 5.296 -63.782 25.322 1.00 94.24 79 PHE A N 1
ATOM 2757 C CA . PHE D 2 79 ? 5.013 -65.147 24.863 1.00 93.47 79 PHE A CA 1
ATOM 2758 C C . PHE D 2 79 ? 5.281 -65.151 23.357 1.00 95.66 79 PHE A C 1
ATOM 2759 O O . PHE D 2 79 ? 4.358 -65.143 22.538 1.00 96.03 79 PHE A O 1
ATOM 2767 N N . GLY D 2 80 ? 6.564 -65.177 23.003 1.00 92.23 80 GLY A N 1
ATOM 2768 C CA . GLY D 2 80 ? 6.974 -64.846 21.653 1.00 95.01 80 GLY A CA 1
ATOM 2769 C C . GLY D 2 80 ? 6.444 -65.811 20.610 1.00 97.02 80 GLY A C 1
ATOM 2770 O O . GLY D 2 80 ? 6.094 -66.961 20.885 1.00 100.99 80 GLY A O 1
ATOM 2771 N N . GLN D 2 81 ? 6.395 -65.306 19.379 1.00 93.77 81 GLN A N 1
ATOM 2772 C CA . GLN D 2 81 ? 6.010 -66.067 18.197 1.00 95.02 81 GLN A CA 1
ATOM 2773 C C . GLN D 2 81 ? 6.320 -65.201 16.981 1.00 95.49 81 GLN A C 1
ATOM 2774 O O . GLN D 2 81 ? 6.653 -64.020 17.107 1.00 97.53 81 GLN A O 1
ATOM 2780 N N . ARG D 2 82 ? 6.217 -65.807 15.798 1.00 95.20 82 ARG A N 1
ATOM 2781 C CA . ARG D 2 82 ? 6.453 -65.082 14.554 1.00 97.07 82 ARG A CA 1
ATOM 2782 C C . ARG D 2 82 ? 5.442 -65.487 13.490 1.00 100.80 82 ARG A C 1
ATOM 2783 O O . ARG D 2 82 ? 4.232 -65.493 13.739 1.00 104.71 82 ARG A O 1
ATOM 2791 N N . LEU D 2 83 ? 5.935 -65.837 12.303 1.00 94.62 83 LEU A N 1
ATOM 2792 C CA . LEU D 2 83 ? 5.075 -66.219 11.191 1.00 87.98 83 LEU A CA 1
ATOM 2793 C C . LEU D 2 83 ? 4.450 -67.589 11.433 1.00 92.92 83 LEU A C 1
ATOM 2794 O O . LEU D 2 83 ? 4.749 -68.545 10.710 1.00 97.86 83 LEU A O 1
ATOM 2799 N N . ASP D 2 84 ? 3.591 -67.693 12.456 1.00 95.93 84 ASP A N 1
ATOM 2800 C CA . ASP D 2 84 ? 2.849 -68.929 12.695 1.00 100.69 84 ASP A CA 1
ATOM 2801 C C . ASP D 2 84 ? 2.080 -69.349 11.450 1.00 106.99 84 ASP A C 1
ATOM 2802 O O . ASP D 2 84 ? 2.003 -70.540 11.122 1.00 101.14 84 ASP A O 1
ATOM 2807 N N . LEU D 2 85 ? 1.509 -68.380 10.743 1.00 105.59 85 LEU A N 1
ATOM 2808 C CA . LEU D 2 85 ? 0.870 -68.612 9.469 1.00 92.87 85 LEU A CA 1
ATOM 2809 C C . LEU D 2 85 ? 1.522 -67.741 8.402 1.00 91.72 85 LEU A C 1
ATOM 2810 O O . LEU D 2 85 ? 1.809 -66.566 8.657 1.00 92.39 85 LEU A O 1
ATOM 2815 N N . PRO D 2 86 ? 1.716 -68.283 7.181 1.00 94.50 86 PRO A N 1
ATOM 2816 C CA . PRO D 2 86 ? 2.580 -67.665 6.162 1.00 93.40 86 PRO A CA 1
ATOM 2817 C C . PRO D 2 86 ? 3.344 -66.384 6.484 1.00 87.17 86 PRO A C 1
ATOM 2818 O O . PRO D 2 86 ? 4.574 -66.372 6.383 1.00 80.24 86 PRO A O 1
ATOM 2822 N N . ALA D 2 87 ? 2.658 -65.306 6.860 1.00 89.83 87 ALA A N 1
ATOM 2823 C CA . ALA D 2 87 ? 3.235 -63.974 6.732 1.00 87.09 87 ALA A CA 1
ATOM 2824 C C . ALA D 2 87 ? 3.137 -63.161 8.015 1.00 83.67 87 ALA A C 1
ATOM 2825 O O . ALA D 2 87 ? 2.050 -63.015 8.584 1.00 74.85 87 ALA A O 1
ATOM 2827 N N . ILE D 2 88 ? 4.280 -62.634 8.459 1.00 85.25 88 ILE A N 1
ATOM 2828 C CA . ILE D 2 88 ? 4.271 -61.429 9.282 1.00 80.21 88 ILE A CA 1
ATOM 2829 C C . ILE D 2 88 ? 4.112 -60.209 8.388 1.00 82.21 88 ILE A C 1
ATOM 2830 O O . ILE D 2 88 ? 3.540 -59.194 8.803 1.00 86.62 88 ILE A O 1
ATOM 2835 N N . ILE D 2 89 ? 4.604 -60.290 7.149 1.00 81.12 89 ILE A N 1
ATOM 2836 C CA . ILE D 2 89 ? 4.414 -59.215 6.187 1.00 90.76 89 ILE A CA 1
ATOM 2837 C C . ILE D 2 89 ? 2.938 -59.008 5.886 1.00 93.73 89 ILE A C 1
ATOM 2838 O O . ILE D 2 89 ? 2.540 -57.914 5.475 1.00 96.10 89 ILE A O 1
ATOM 2843 N N . GLY D 2 90 ? 2.111 -60.037 6.088 1.00 87.20 90 GLY A N 1
ATOM 2844 C CA . GLY D 2 90 ? 0.676 -59.863 5.958 1.00 89.51 90 GLY A CA 1
ATOM 2845 C C . GLY D 2 90 ? 0.084 -59.017 7.065 1.00 89.22 90 GLY A C 1
ATOM 2846 O O . GLY D 2 90 ? -0.930 -58.342 6.861 1.00 84.47 90 GLY A O 1
ATOM 2847 N N . MET D 2 91 ? 0.694 -59.055 8.253 1.00 92.46 91 MET A N 1
ATOM 2848 C CA . MET D 2 91 ? 0.296 -58.150 9.324 1.00 93.35 91 MET A CA 1
ATOM 2849 C C . MET D 2 91 ? 0.495 -56.701 8.903 1.00 99.24 91 MET A C 1
ATOM 2850 O O . MET D 2 91 ? -0.436 -55.889 8.961 1.00 107.62 91 MET A O 1
ATOM 2855 N N . MET D 2 92 ? 1.710 -56.359 8.470 1.00 97.23 92 MET A N 1
ATOM 2856 C CA . MET D 2 92 ? 1.967 -55.016 7.970 1.00 105.00 92 MET A CA 1
ATOM 2857 C C . MET D 2 92 ? 1.291 -54.765 6.628 1.00 106.35 92 MET A C 1
ATOM 2858 O O . MET D 2 92 ? 1.107 -53.604 6.247 1.00 106.01 92 MET A O 1
ATOM 2863 N N . LEU D 2 93 ? 0.920 -55.827 5.905 1.00 101.38 93 LEU A N 1
ATOM 2864 C CA . LEU D 2 93 ? 0.128 -55.658 4.691 1.00 100.19 93 LEU A CA 1
ATOM 2865 C C . LEU D 2 93 ? -1.269 -55.154 5.022 1.00 100.63 93 LEU A C 1
ATOM 2866 O O . LEU D 2 93 ? -1.792 -54.260 4.346 1.00 95.55 93 LEU A O 1
ATOM 2871 N N . ILE D 2 94 ? -1.895 -55.732 6.048 1.00 96.60 94 ILE A N 1
ATOM 2872 C CA . ILE D 2 94 ? -3.145 -55.181 6.557 1.00 92.54 94 ILE A CA 1
ATOM 2873 C C . ILE D 2 94 ? -2.929 -53.752 7.036 1.00 95.47 94 ILE A C 1
ATOM 2874 O O . ILE D 2 94 ? -3.742 -52.861 6.762 1.00 98.53 94 ILE A O 1
ATOM 2879 N N . CYS D 2 95 ? -1.816 -53.507 7.736 1.00 93.50 95 CYS A N 1
ATOM 2880 C CA . CYS D 2 95 ? -1.504 -52.159 8.203 1.00 93.36 95 CYS A CA 1
ATOM 2881 C C . CYS D 2 95 ? -1.425 -51.175 7.042 1.00 97.61 95 CYS A C 1
ATOM 2882 O O . CYS D 2 95 ? -1.916 -50.045 7.142 1.00 97.85 95 CYS A O 1
ATOM 2885 N N . ALA D 2 96 ? -0.814 -51.588 5.929 1.00 98.52 96 ALA A N 1
ATOM 2886 C CA . ALA D 2 96 ? -0.792 -50.735 4.745 1.00 94.06 96 ALA A CA 1
ATOM 2887 C C . ALA D 2 96 ? -2.185 -50.590 4.148 1.00 93.13 96 ALA A C 1
ATOM 2888 O O . ALA D 2 96 ? -2.579 -49.493 3.733 1.00 93.16 96 ALA A O 1
ATOM 2890 N N . GLY D 2 97 ? -2.946 -51.688 4.100 1.00 90.19 97 GLY A N 1
ATOM 2891 C CA . GLY D 2 97 ? -4.328 -51.606 3.654 1.00 93.13 97 GLY A CA 1
ATOM 2892 C C . GLY D 2 97 ? -5.183 -50.724 4.545 1.00 96.10 97 GLY A C 1
ATOM 2893 O O . GLY D 2 97 ? -6.198 -50.177 4.103 1.00 94.42 97 GLY A O 1
ATOM 2894 N N . VAL D 2 98 ? -4.794 -50.580 5.812 1.00 98.71 98 VAL A N 1
ATOM 2895 C CA . VAL D 2 98 ? -5.466 -49.628 6.692 1.00 94.84 98 VAL A CA 1
ATOM 2896 C C . VAL D 2 98 ? -5.071 -48.201 6.331 1.00 93.50 98 VAL A C 1
ATOM 2897 O O . VAL D 2 98 ? -5.915 -47.297 6.294 1.00 97.21 98 VAL A O 1
ATOM 2901 N N . LEU D 2 99 ? -3.786 -47.980 6.042 1.00 87.43 99 LEU A N 1
ATOM 2902 C CA . LEU D 2 99 ? -3.289 -46.622 5.841 1.00 89.29 99 LEU A CA 1
ATOM 2903 C C . LEU D 2 99 ? -3.830 -45.992 4.562 1.00 92.66 99 LEU A C 1
ATOM 2904 O O . LEU D 2 99 ? -3.938 -44.764 4.481 1.00 87.69 99 LEU A O 1
ATOM 2909 N N . ILE D 2 100 ? -4.177 -46.800 3.561 1.00 96.84 100 ILE A N 1
ATOM 2910 C CA . ILE D 2 100 ? -4.674 -46.248 2.302 1.00 99.46 100 ILE A CA 1
ATOM 2911 C C . ILE D 2 100 ? -6.108 -45.755 2.452 1.00 100.52 100 ILE A C 1
ATOM 2912 O O . ILE D 2 100 ? -6.428 -44.614 2.102 1.00 101.82 100 ILE A O 1
ATOM 2917 N N . ILE D 2 101 ? -6.991 -46.597 2.979 1.00 97.34 101 ILE A N 1
ATOM 2918 C CA . ILE D 2 101 ? -8.409 -46.259 3.013 1.00 92.22 101 ILE A CA 1
ATOM 2919 C C . ILE D 2 101 ? -8.663 -45.288 4.158 1.00 86.85 101 ILE A C 1
ATOM 2920 O O . ILE D 2 101 ? -9.801 -44.869 4.397 1.00 89.14 101 ILE A O 1
ATOM 2925 N N . ASN D 2 102 ? -7.601 -44.935 4.879 1.00 87.46 102 ASN A N 1
ATOM 2926 C CA . ASN D 2 102 ? -7.652 -43.886 5.887 1.00 96.98 102 ASN A CA 1
ATOM 2927 C C . ASN D 2 102 ? -7.124 -42.564 5.340 1.00 99.92 102 ASN A C 1
ATOM 2928 O O . ASN D 2 102 ? -7.849 -41.566 5.313 1.00 106.06 102 ASN A O 1
ATOM 2933 N N . LEU D 2 103 ? -5.872 -42.543 4.880 1.00 97.19 103 LEU A N 1
ATOM 2934 C CA . LEU D 2 103 ? -5.294 -41.309 4.358 1.00 100.11 103 LEU A CA 1
ATOM 2935 C C . LEU D 2 103 ? -5.801 -41.006 2.950 1.00 100.60 103 LEU A C 1
ATOM 2936 O O . LEU D 2 103 ? -6.385 -39.944 2.704 1.00 103.84 103 LEU A O 1
ATOM 2941 N N . LEU D 2 104 ? -5.590 -41.927 2.014 1.00 97.23 104 LEU A N 1
ATOM 2942 C CA . LEU D 2 104 ? -6.065 -41.746 0.646 1.00 91.55 104 LEU A CA 1
ATOM 2943 C C . LEU D 2 104 ? -7.589 -41.767 0.587 1.00 96.07 104 LEU A C 1
ATOM 2944 O O . LEU D 2 104 ? -8.182 -41.518 -0.462 1.00 100.98 104 LEU A O 1
#